Protein AF-0000000087743488 (afdb_homodimer)

pLDDT: mean 95.05, std 5.18, range [55.38, 98.81]

Structure (mmCIF, N/CA/C/O backbone):
data_AF-0000000087743488-model_v1
#
loop_
_entity.id
_entity.type
_entity.pdbx_description
1 polymer 'Metal-dependent hydrolase'
#
loop_
_atom_site.group_PDB
_atom_site.id
_atom_site.type_symbol
_atom_site.label_atom_id
_atom_site.label_alt_id
_atom_site.label_comp_id
_atom_site.label_asym_id
_atom_site.label_entity_id
_atom_site.label_seq_id
_atom_site.pdbx_PDB_ins_code
_atom_site.Cartn_x
_atom_site.Cartn_y
_atom_site.Cartn_z
_atom_site.occupancy
_atom_site.B_iso_or_equiv
_atom_site.auth_seq_id
_atom_site.auth_comp_id
_atom_site.auth_asym_id
_atom_site.auth_atom_id
_atom_site.pdbx_PDB_model_num
ATOM 1 N N . MET A 1 1 ? 27.906 11.75 -11.891 1 55.38 1 MET A N 1
ATOM 2 C CA . MET A 1 1 ? 27.719 11.211 -13.234 1 55.38 1 MET A CA 1
ATOM 3 C C . MET A 1 1 ? 26.469 11.789 -13.883 1 55.38 1 MET A C 1
ATOM 5 O O . MET A 1 1 ? 25.484 12.094 -13.188 1 55.38 1 MET A O 1
ATOM 9 N N . ASP A 1 2 ? 26.5 12.156 -15.055 1 78.25 2 ASP A N 1
ATOM 10 C CA . ASP A 1 2 ? 25.422 12.82 -15.797 1 78.25 2 ASP A CA 1
ATOM 11 C C . ASP A 1 2 ? 24.266 11.867 -16.047 1 78.25 2 ASP A C 1
ATOM 13 O O . ASP A 1 2 ? 24.328 11.008 -16.922 1 78.25 2 ASP A O 1
ATOM 17 N N . ASN A 1 3 ? 23.312 11.859 -15.148 1 86.5 3 ASN A N 1
ATOM 18 C CA . ASN A 1 3 ? 22.188 10.945 -15.242 1 86.5 3 ASN A CA 1
ATOM 19 C C . ASN A 1 3 ? 21.031 11.562 -16.016 1 86.5 3 ASN A C 1
ATOM 21 O O . ASN A 1 3 ? 19.922 11.008 -16.047 1 86.5 3 ASN A O 1
ATOM 25 N N . SER A 1 4 ? 21.391 12.547 -16.812 1 89.19 4 SER A N 1
ATOM 26 C CA . SER A 1 4 ? 20.328 13.234 -17.547 1 89.19 4 SER A CA 1
ATOM 27 C C . SER A 1 4 ? 20.078 12.562 -18.891 1 89.19 4 SER A C 1
ATOM 29 O O . SER A 1 4 ? 19.125 12.914 -19.594 1 89.19 4 SER A O 1
ATOM 31 N N . TYR A 1 5 ? 20.812 11.609 -19.188 1 91.62 5 TYR A N 1
ATOM 32 C CA . TYR A 1 5 ? 20.656 10.922 -20.469 1 91.62 5 TYR A CA 1
ATOM 33 C C . TYR A 1 5 ? 19.281 10.258 -20.562 1 91.62 5 TYR A C 1
ATOM 35 O O . TYR A 1 5 ? 18.812 9.961 -21.656 1 91.62 5 TYR A O 1
ATOM 43 N N . ILE A 1 6 ? 18.641 10.008 -19.406 1 93.94 6 ILE A N 1
ATOM 44 C CA . ILE A 1 6 ? 17.328 9.375 -19.375 1 93.94 6 ILE A CA 1
ATOM 45 C C . ILE A 1 6 ? 16.344 10.219 -20.188 1 93.94 6 ILE A C 1
ATOM 47 O O . ILE A 1 6 ? 15.391 9.68 -20.766 1 93.94 6 ILE A O 1
ATOM 51 N N . TYR A 1 7 ? 16.578 11.422 -20.344 1 94.06 7 TYR A N 1
ATOM 52 C CA . TYR A 1 7 ? 15.672 12.328 -21.047 1 94.06 7 TYR A CA 1
ATOM 53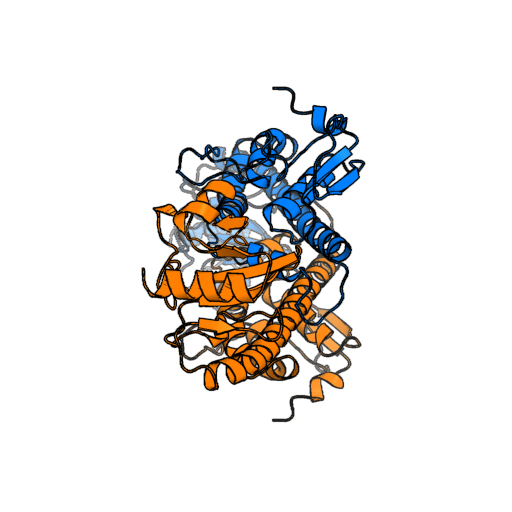 C C . TYR A 1 7 ? 15.75 12.141 -22.547 1 94.06 7 TYR A C 1
ATOM 55 O O . TYR A 1 7 ? 14.867 12.57 -23.297 1 94.06 7 TYR A O 1
ATOM 63 N N . GLU A 1 8 ? 16.828 11.469 -23.016 1 93.81 8 GLU A N 1
ATOM 64 C CA . GLU A 1 8 ? 17.078 11.352 -24.453 1 93.81 8 GLU A CA 1
ATOM 65 C C . GLU A 1 8 ? 16.766 9.953 -24.953 1 93.81 8 GLU A C 1
ATOM 67 O O . GLU A 1 8 ? 16.719 9.719 -26.172 1 93.81 8 GLU A O 1
ATOM 72 N N . ILE A 1 9 ? 16.562 9.109 -24 1 95.44 9 ILE A N 1
ATOM 73 C CA . ILE A 1 9 ? 16.266 7.738 -24.391 1 95.44 9 ILE A CA 1
ATOM 74 C C . ILE A 1 9 ? 14.875 7.668 -25.016 1 95.44 9 ILE A C 1
ATOM 76 O O . ILE A 1 9 ? 13.922 8.227 -24.484 1 95.44 9 ILE A O 1
ATOM 80 N N . LYS A 1 10 ? 14.805 6.938 -26.156 1 95.88 10 LYS A N 1
ATOM 81 C CA . LYS A 1 10 ? 13.547 6.926 -26.891 1 95.88 10 LYS A CA 1
ATOM 82 C C . LYS A 1 10 ? 12.727 5.68 -26.562 1 95.88 10 LYS A C 1
ATOM 84 O O . LYS A 1 10 ? 11.5 5.723 -26.531 1 95.88 10 LYS A O 1
ATOM 89 N N . GLU A 1 11 ? 13.461 4.57 -26.266 1 97.31 11 GLU A N 1
ATOM 90 C CA . GLU A 1 11 ? 12.773 3.301 -26.062 1 97.31 11 GLU A CA 1
ATOM 91 C C . GLU A 1 11 ? 13.383 2.527 -24.891 1 97.31 11 GLU A C 1
ATOM 93 O O . GLU A 1 11 ? 14.578 2.635 -24.625 1 97.31 11 GLU A O 1
ATOM 98 N N . ALA A 1 12 ? 12.492 1.783 -24.281 1 97.62 12 ALA A N 1
ATOM 99 C CA . ALA A 1 12 ? 12.914 0.873 -23.219 1 97.62 12 ALA A CA 1
ATOM 100 C C . ALA A 1 12 ? 12.203 -0.472 -23.328 1 97.62 12 ALA A C 1
ATOM 102 O O . ALA A 1 12 ? 11.148 -0.571 -23.953 1 97.62 12 ALA A O 1
ATOM 103 N N . ILE A 1 13 ? 12.844 -1.54 -22.781 1 97.44 13 ILE A N 1
ATOM 104 C CA . ILE A 1 13 ? 12.273 -2.881 -22.828 1 97.44 13 ILE A CA 1
ATOM 105 C C . ILE A 1 13 ? 12.297 -3.518 -21.453 1 97.44 13 ILE A C 1
ATOM 107 O O . ILE A 1 13 ? 13.305 -3.424 -20.734 1 97.44 13 ILE A O 1
ATOM 111 N N . THR A 1 14 ? 11.227 -4.047 -21.016 1 97.44 14 THR A N 1
ATOM 112 C CA . THR A 1 14 ? 11.133 -4.934 -19.875 1 97.44 14 THR A CA 1
ATOM 113 C C . THR A 1 14 ? 10.516 -6.273 -20.266 1 97.44 14 THR A C 1
ATOM 115 O O . THR A 1 14 ? 10.18 -6.484 -21.438 1 97.44 14 THR A O 1
ATOM 118 N N . HIS A 1 15 ? 10.414 -7.156 -19.344 1 94.56 15 HIS A N 1
ATOM 119 C CA . HIS A 1 15 ? 9.969 -8.492 -19.719 1 94.56 15 HIS A CA 1
ATOM 120 C C . HIS A 1 15 ? 8.453 -8.547 -19.859 1 94.56 15 HIS A C 1
ATOM 122 O O . HIS A 1 15 ? 7.727 -7.887 -19.125 1 94.56 15 HIS A O 1
ATOM 128 N N . GLY A 1 16 ? 8.047 -9.367 -20.828 1 93.56 16 GLY A N 1
ATOM 129 C CA . GLY A 1 16 ? 6.633 -9.656 -21 1 93.56 16 GLY A CA 1
ATOM 130 C C . GLY A 1 16 ? 6.129 -10.742 -20.062 1 93.56 16 GLY A C 1
ATOM 131 O O . GLY A 1 16 ? 6.844 -11.156 -19.141 1 93.56 16 GLY A O 1
ATOM 132 N N . GLY A 1 17 ? 4.789 -11.125 -20.188 1 92.12 17 GLY A N 1
ATOM 133 C CA . GLY A 1 17 ? 4.223 -12.164 -19.328 1 92.12 17 GLY A CA 1
ATOM 134 C C . GLY A 1 17 ? 3.777 -11.648 -17.984 1 92.12 17 GLY A C 1
ATOM 135 O O . GLY A 1 17 ? 3.311 -10.516 -17.859 1 92.12 17 GLY A O 1
ATOM 136 N N . VAL A 1 18 ? 3.861 -12.5 -17 1 92.69 18 VAL A N 1
ATOM 137 C CA . VAL A 1 18 ? 3.484 -12.117 -15.641 1 92.69 18 VAL A CA 1
ATOM 138 C C . VAL A 1 18 ? 4.375 -10.969 -15.164 1 92.69 18 VAL A C 1
ATOM 140 O O . VAL A 1 18 ? 5.598 -11.023 -15.312 1 92.69 18 VAL A O 1
ATOM 143 N N . PHE A 1 19 ? 3.746 -9.945 -14.719 1 96.62 19 PHE A N 1
ATOM 144 C CA . PHE A 1 19 ? 4.531 -8.797 -14.281 1 96.62 19 PHE A CA 1
ATOM 145 C C . PHE A 1 19 ? 4.586 -8.727 -12.766 1 96.62 19 PHE A C 1
ATOM 147 O O . PHE A 1 19 ? 3.748 -9.312 -12.078 1 96.62 19 PHE A O 1
ATOM 154 N N . HIS A 1 20 ? 5.602 -8.07 -12.273 1 96.19 20 HIS A N 1
ATOM 155 C CA . HIS A 1 20 ? 5.848 -7.871 -10.852 1 96.19 20 HIS A CA 1
ATOM 156 C C . HIS A 1 20 ? 5.914 -6.391 -10.5 1 96.19 20 HIS A C 1
ATOM 158 O O . HIS A 1 20 ? 5.871 -5.535 -11.391 1 96.19 20 HIS A O 1
ATOM 164 N N . SER A 1 21 ? 5.984 -6.137 -9.219 1 97.69 21 SER A N 1
ATOM 165 C CA . SER A 1 21 ? 5.945 -4.758 -8.742 1 97.69 21 SER A CA 1
ATOM 166 C C . SER A 1 21 ? 7.168 -3.977 -9.219 1 97.69 21 SER A C 1
ATOM 168 O O . SER A 1 21 ? 7.07 -2.785 -9.523 1 97.69 21 SER A O 1
ATOM 170 N N . ASP A 1 22 ? 8.305 -4.637 -9.273 1 96.31 22 ASP A N 1
ATOM 171 C CA . ASP A 1 22 ? 9.516 -3.91 -9.664 1 96.31 22 ASP A CA 1
ATOM 172 C C . ASP A 1 22 ? 9.438 -3.455 -11.117 1 96.31 22 ASP A C 1
ATOM 174 O O . ASP A 1 22 ? 9.844 -2.34 -11.445 1 96.31 22 ASP A O 1
ATOM 178 N N . ASP A 1 23 ? 8.883 -4.246 -12.031 1 96.81 23 ASP A N 1
ATOM 179 C CA . ASP A 1 23 ? 8.758 -3.809 -13.422 1 96.81 23 ASP A CA 1
ATOM 180 C C . ASP A 1 23 ? 7.719 -2.699 -13.555 1 96.81 23 ASP A C 1
ATOM 182 O O . ASP A 1 23 ? 7.91 -1.755 -14.32 1 96.81 23 ASP A O 1
ATOM 186 N N . VAL A 1 24 ? 6.648 -2.842 -12.789 1 98.69 24 VAL A N 1
ATOM 187 C CA . VAL A 1 24 ? 5.57 -1.863 -12.867 1 98.69 24 VAL A CA 1
ATOM 188 C C . VAL A 1 24 ? 6.062 -0.512 -12.352 1 98.69 24 VAL A C 1
ATOM 190 O O . VAL A 1 24 ? 5.938 0.503 -13.039 1 98.69 24 VAL A O 1
ATOM 193 N N . PHE A 1 25 ? 6.66 -0.454 -11.195 1 98.81 25 PHE A N 1
ATOM 194 C CA . PHE A 1 25 ? 7.133 0.795 -10.609 1 98.81 25 PHE A CA 1
ATOM 195 C C . PHE A 1 25 ? 8.312 1.349 -11.398 1 98.81 25 PHE A C 1
ATOM 197 O O . PHE A 1 25 ? 8.477 2.564 -11.508 1 98.81 25 PHE A O 1
ATOM 204 N N . SER A 1 26 ? 9.164 0.435 -11.961 1 98.69 26 SER A N 1
ATOM 205 C CA . SER A 1 26 ? 10.234 0.888 -12.844 1 98.69 26 SER A CA 1
ATOM 206 C C . SER A 1 26 ? 9.672 1.659 -14.031 1 98.69 26 SER A C 1
ATOM 208 O O . SER A 1 26 ? 10.148 2.754 -14.352 1 98.69 26 SER A O 1
ATOM 210 N N . THR A 1 27 ? 8.727 1.069 -14.648 1 98.75 27 THR A N 1
ATOM 211 C CA . THR A 1 27 ? 8.125 1.677 -15.828 1 98.75 27 THR A CA 1
ATOM 212 C C . THR A 1 27 ? 7.488 3.021 -15.484 1 98.75 27 THR A C 1
ATOM 214 O O . THR A 1 27 ? 7.695 4.012 -16.188 1 98.75 27 THR A O 1
ATOM 217 N N . ALA A 1 28 ? 6.727 3.08 -14.391 1 98.81 28 ALA A N 1
ATOM 218 C CA . ALA A 1 28 ? 6.117 4.32 -13.922 1 98.81 28 ALA A CA 1
ATOM 219 C C . ALA A 1 28 ? 7.172 5.398 -13.68 1 98.81 28 ALA A C 1
ATOM 221 O O . ALA A 1 28 ? 7.023 6.531 -14.141 1 98.81 28 ALA A O 1
ATOM 222 N N . PHE A 1 29 ? 8.242 5.012 -12.984 1 98.75 29 PHE A N 1
ATOM 223 C CA . PHE A 1 29 ? 9.32 5.93 -12.633 1 98.75 29 PHE A CA 1
ATOM 224 C C . PHE A 1 29 ? 9.984 6.496 -13.883 1 98.75 29 PHE A C 1
ATOM 226 O O . PHE A 1 29 ? 10.164 7.707 -14 1 98.75 29 PHE A O 1
ATOM 233 N N . LEU A 1 30 ? 10.258 5.625 -14.836 1 98.56 30 LEU A N 1
ATOM 234 C CA . LEU A 1 30 ? 10.906 6.039 -16.078 1 98.56 30 LEU A CA 1
ATOM 235 C C . LEU A 1 30 ? 10.016 6.977 -16.875 1 98.56 30 LEU A C 1
ATOM 237 O O . LEU A 1 30 ? 10.484 7.965 -17.438 1 98.56 30 LEU A O 1
ATOM 241 N N . GLN A 1 31 ? 8.773 6.707 -16.891 1 98.38 31 GLN A N 1
ATOM 242 C CA . GLN A 1 31 ? 7.855 7.539 -17.656 1 98.38 31 GLN A CA 1
ATOM 243 C C . GLN A 1 31 ? 7.613 8.875 -16.969 1 98.38 31 GLN A C 1
ATOM 245 O O . GLN A 1 31 ? 7.23 9.852 -17.609 1 98.38 31 GLN A O 1
ATOM 250 N N . ILE A 1 32 ? 7.715 8.906 -15.664 1 98.38 32 ILE A N 1
ATOM 251 C CA . ILE A 1 32 ? 7.676 10.18 -14.953 1 98.38 32 ILE A CA 1
ATOM 252 C C . ILE A 1 32 ? 8.875 11.031 -15.352 1 98.38 32 ILE A C 1
ATOM 254 O O . ILE A 1 32 ? 8.742 12.234 -15.586 1 98.38 32 ILE A O 1
ATOM 258 N N . LEU A 1 33 ? 10.047 10.391 -15.453 1 98.06 33 LEU A N 1
ATOM 259 C CA . LEU A 1 33 ? 11.273 11.094 -15.828 1 98.06 33 LEU A CA 1
ATOM 260 C C . LEU A 1 33 ? 11.227 11.523 -17.297 1 98.06 33 LEU A C 1
ATOM 262 O O . LEU A 1 33 ? 11.664 12.625 -17.641 1 98.06 33 LEU A O 1
ATOM 266 N N . ASN A 1 34 ? 10.758 10.648 -18.156 1 98 34 ASN A N 1
ATOM 267 C CA . ASN A 1 34 ? 10.688 10.844 -19.609 1 98 34 ASN A CA 1
ATOM 268 C C . ASN A 1 34 ? 9.32 10.438 -20.156 1 98 34 ASN A C 1
ATOM 270 O O . ASN A 1 34 ? 9.156 9.32 -20.641 1 98 34 ASN A O 1
ATOM 274 N N . PRO A 1 35 ? 8.383 11.336 -20.172 1 96.81 35 PRO A N 1
ATOM 275 C CA . PRO A 1 35 ? 7.004 11.039 -20.578 1 96.81 35 PRO A CA 1
ATOM 276 C C . PRO A 1 35 ? 6.918 10.547 -22.031 1 96.81 35 PRO A C 1
ATOM 278 O O . PRO A 1 35 ? 5.922 9.93 -22.406 1 96.81 35 PRO A O 1
ATOM 281 N N . GLU A 1 36 ? 7.938 10.758 -22.844 1 96.75 36 GLU A N 1
ATOM 282 C CA . GLU A 1 36 ? 7.926 10.367 -24.25 1 96.75 36 GLU A CA 1
ATOM 283 C C . GLU A 1 36 ? 8.508 8.969 -24.438 1 96.75 36 GLU A C 1
ATOM 285 O O . GLU A 1 36 ? 8.484 8.422 -25.547 1 96.75 36 GLU A O 1
ATOM 290 N N . LEU A 1 37 ? 9.031 8.43 -23.375 1 97.81 37 LEU A N 1
ATOM 291 C CA . LEU A 1 37 ? 9.648 7.113 -23.438 1 97.81 37 LEU A CA 1
ATOM 292 C C . LEU A 1 37 ? 8.633 6.051 -23.828 1 97.81 37 LEU A C 1
ATOM 294 O O . LEU A 1 37 ? 7.574 5.938 -23.203 1 97.81 37 LEU A O 1
ATOM 298 N N . LYS A 1 38 ? 8.914 5.328 -24.859 1 97.75 38 LYS A N 1
ATOM 299 C CA . LYS A 1 38 ? 8.094 4.188 -25.266 1 97.75 38 LYS A CA 1
ATOM 300 C C . LYS A 1 38 ? 8.633 2.889 -24.672 1 97.75 38 LYS A C 1
ATOM 302 O O . LYS A 1 38 ? 9.766 2.498 -24.938 1 97.75 38 LYS A O 1
ATOM 307 N N . VAL A 1 39 ? 7.828 2.236 -23.938 1 98.06 39 VAL A N 1
ATOM 308 C CA . VAL A 1 39 ? 8.25 1.008 -23.266 1 98.06 39 VAL A CA 1
ATOM 309 C C . VAL A 1 39 ? 7.559 -0.192 -23.906 1 98.06 39 VAL A C 1
ATOM 311 O O . VAL A 1 39 ? 6.344 -0.179 -24.109 1 98.06 39 VAL A O 1
ATOM 314 N N . LYS A 1 40 ? 8.32 -1.199 -24.219 1 97.06 40 LYS A N 1
ATOM 315 C CA . LYS A 1 40 ? 7.809 -2.455 -24.75 1 97.06 40 LYS A CA 1
ATOM 316 C C . LYS A 1 40 ? 8.039 -3.607 -23.781 1 97.06 40 LYS A C 1
ATOM 318 O O . LYS A 1 40 ? 9.047 -3.637 -23.078 1 97.06 40 LYS A O 1
ATOM 323 N N . ARG A 1 41 ? 7.105 -4.457 -23.75 1 97.06 41 ARG A N 1
ATOM 324 C CA . ARG A 1 41 ? 7.234 -5.703 -23.016 1 97.06 41 ARG A CA 1
ATOM 325 C C . ARG A 1 41 ? 7.484 -6.879 -23.953 1 97.06 41 ARG A C 1
ATOM 327 O O . ARG A 1 41 ? 6.637 -7.207 -24.781 1 97.06 41 ARG A O 1
ATOM 334 N N . LEU A 1 42 ? 8.648 -7.461 -23.797 1 95.19 42 LEU A N 1
ATOM 335 C CA . LEU A 1 42 ? 9.047 -8.531 -24.703 1 95.19 42 LEU A CA 1
ATOM 336 C C . LEU A 1 42 ? 9.562 -9.734 -23.922 1 95.19 42 LEU A C 1
ATOM 338 O O . LEU A 1 42 ? 9.891 -9.625 -22.75 1 95.19 42 LEU A O 1
ATOM 342 N N . MET A 1 43 ? 9.617 -10.852 -24.609 1 90.62 43 MET A N 1
ATOM 343 C CA . MET A 1 43 ? 10.133 -12.07 -23.984 1 90.62 43 MET A CA 1
ATOM 344 C C . MET A 1 43 ? 11.648 -12.156 -24.125 1 90.62 43 MET A C 1
ATOM 346 O O . MET A 1 43 ? 12.305 -12.859 -23.359 1 90.62 43 MET A O 1
ATOM 350 N N . GLN A 1 44 ? 12.148 -11.453 -25.109 1 91.81 44 GLN A N 1
ATOM 351 C CA . GLN A 1 44 ? 13.586 -11.398 -25.359 1 91.81 44 GLN A CA 1
ATOM 352 C C . GLN A 1 44 ? 14 -10.031 -25.906 1 91.81 44 GLN A C 1
ATOM 354 O O . GLN A 1 44 ? 13.281 -9.43 -26.703 1 91.81 44 GLN A O 1
ATOM 359 N N . VAL A 1 45 ? 15.18 -9.672 -25.438 1 93.31 45 VAL A N 1
ATOM 360 C CA . VAL A 1 45 ? 15.711 -8.414 -25.938 1 93.31 45 VAL A CA 1
ATOM 361 C C . VAL A 1 45 ? 16.359 -8.625 -27.297 1 93.31 45 VAL A C 1
ATOM 363 O O . VAL A 1 45 ? 17.234 -9.484 -27.438 1 93.31 45 VAL A O 1
ATOM 366 N N . PRO A 1 46 ? 16.016 -7.812 -28.25 1 93.62 46 PRO A N 1
ATOM 367 C CA . PRO A 1 46 ? 16.688 -7.914 -29.547 1 93.62 46 PRO A CA 1
ATOM 368 C C . PRO A 1 46 ? 18.172 -7.578 -29.469 1 93.62 46 PRO A C 1
ATOM 370 O O . PRO A 1 46 ? 18.562 -6.695 -28.703 1 93.62 46 PRO A O 1
ATOM 373 N N . GLU A 1 47 ? 19.047 -8.227 -30.266 1 91.19 47 GLU A N 1
ATOM 374 C CA . GLU A 1 47 ? 20.5 -8.094 -30.234 1 91.19 47 GLU A CA 1
ATOM 375 C C . GLU A 1 47 ? 20.922 -6.66 -30.516 1 91.19 47 GLU A C 1
ATOM 377 O O . GLU A 1 47 ? 21.875 -6.164 -29.906 1 91.19 47 GLU A O 1
ATOM 382 N N . ASP A 1 48 ? 20.25 -5.887 -31.328 1 90.75 48 ASP A N 1
ATOM 383 C CA . ASP A 1 48 ? 20.703 -4.562 -31.734 1 90.75 48 ASP A CA 1
ATOM 384 C C . ASP A 1 48 ? 19.906 -3.465 -31.047 1 90.75 48 ASP A C 1
ATOM 386 O O . ASP A 1 48 ? 19.953 -2.303 -31.453 1 90.75 48 ASP A O 1
ATOM 390 N N . PHE A 1 49 ? 19.391 -3.92 -29.938 1 93.56 49 PHE A N 1
ATOM 391 C CA . PHE A 1 49 ? 18.594 -2.918 -29.234 1 93.56 49 PHE A CA 1
ATOM 392 C C . PHE A 1 49 ? 19.5 -1.941 -28.484 1 93.56 49 PHE A C 1
ATOM 394 O O . PHE A 1 49 ? 20.375 -2.357 -27.734 1 93.56 49 PHE A O 1
ATOM 401 N N . ASP A 1 50 ? 19.344 -0.556 -28.672 1 91.56 50 ASP A N 1
ATOM 402 C CA . ASP A 1 50 ? 20.219 0.46 -28.109 1 91.56 50 ASP A CA 1
ATOM 403 C C . ASP A 1 50 ? 19.484 1.312 -27.078 1 91.56 50 ASP A C 1
ATOM 405 O O . ASP A 1 50 ? 19.984 2.35 -26.641 1 91.56 50 ASP A O 1
ATOM 409 N N . GLY A 1 51 ? 18.344 0.92 -26.609 1 94.81 51 GLY A N 1
ATOM 410 C CA . GLY A 1 51 ? 17.609 1.643 -25.594 1 94.81 51 GLY A CA 1
ATOM 411 C C . GLY A 1 51 ? 17.859 1.125 -24.188 1 94.81 51 GLY A C 1
ATOM 412 O O . GLY A 1 51 ? 18.922 0.549 -23.922 1 94.81 51 GLY A O 1
ATOM 413 N N . LEU A 1 52 ? 17.016 1.484 -23.297 1 95.75 52 LEU A N 1
ATOM 414 C CA . LEU A 1 52 ? 17.141 1.092 -21.891 1 95.75 52 LEU A CA 1
ATOM 415 C C . LEU A 1 52 ? 16.484 -0.259 -21.641 1 95.75 52 LEU A C 1
ATOM 417 O O . LEU A 1 52 ? 15.359 -0.494 -22.078 1 95.75 52 LEU A O 1
ATOM 421 N N . VAL A 1 53 ? 17.219 -1.171 -21.031 1 96.12 53 VAL A N 1
ATOM 422 C CA . VAL A 1 53 ? 16.719 -2.504 -20.734 1 96.12 53 VAL A CA 1
ATOM 423 C C . VAL A 1 53 ? 16.703 -2.719 -19.219 1 96.12 53 VAL A C 1
ATOM 425 O O . VAL A 1 53 ? 17.688 -2.426 -18.531 1 96.12 53 VAL A O 1
ATOM 428 N N . TYR A 1 54 ? 15.555 -3.127 -18.734 1 95.88 54 TYR A N 1
ATOM 429 C CA . TYR A 1 54 ? 15.469 -3.379 -17.297 1 95.88 54 TYR A CA 1
ATOM 430 C C . TYR A 1 54 ? 14.633 -4.621 -17.016 1 95.88 54 TYR A C 1
ATOM 432 O O . TYR A 1 54 ? 13.695 -4.93 -17.75 1 95.88 54 TYR A O 1
ATOM 440 N N . ASP A 1 55 ? 14.992 -5.383 -15.945 1 93.94 55 ASP A N 1
ATOM 441 C CA . ASP A 1 55 ? 14.312 -6.562 -15.422 1 93.94 55 ASP A CA 1
ATOM 442 C C . ASP A 1 55 ? 14.172 -7.633 -16.5 1 93.94 55 ASP A C 1
ATOM 444 O O . ASP A 1 55 ? 13.156 -8.336 -16.562 1 93.94 55 ASP A O 1
ATOM 448 N N . ILE A 1 56 ? 15.047 -7.617 -17.422 1 86.62 56 ILE A N 1
ATOM 449 C CA . ILE A 1 56 ? 15.141 -8.617 -18.484 1 86.62 56 ILE A CA 1
ATOM 450 C C . ILE A 1 56 ? 16.562 -8.648 -19.047 1 86.62 56 ILE A C 1
ATOM 452 O O . ILE A 1 56 ? 17.266 -7.629 -19.031 1 86.62 56 ILE A O 1
ATOM 456 N N . GLY A 1 57 ? 17.078 -9.75 -19.422 1 79.25 57 GLY A N 1
ATOM 457 C CA . GLY A 1 57 ? 18.281 -9.852 -20.234 1 79.25 57 GLY A CA 1
ATOM 458 C C . GLY A 1 57 ? 19.562 -9.797 -19.438 1 79.25 57 GLY A C 1
ATOM 459 O O . GLY A 1 57 ? 20.641 -9.656 -20 1 79.25 57 GLY A O 1
ATOM 460 N N . LEU A 1 58 ? 19.438 -9.82 -18.078 1 76.56 58 LEU A N 1
ATOM 461 C CA . LEU A 1 58 ? 20.562 -9.914 -17.156 1 76.56 58 LEU A CA 1
ATOM 462 C C . LEU A 1 58 ? 21.484 -8.711 -17.312 1 76.56 58 LEU A C 1
ATOM 464 O O . LEU A 1 58 ? 22.703 -8.836 -17.188 1 76.56 58 LEU A O 1
ATOM 468 N N . GLY A 1 59 ? 20.953 -7.602 -17.734 1 80.19 59 GLY A N 1
ATOM 469 C CA . GLY A 1 59 ? 21.719 -6.383 -17.953 1 80.19 59 GLY A CA 1
ATOM 470 C C . GLY A 1 59 ? 21.828 -5.531 -16.703 1 80.19 59 GLY A C 1
ATOM 471 O O . GLY A 1 59 ? 21.672 -6.023 -15.586 1 80.19 59 GLY A O 1
ATOM 472 N N . ARG A 1 60 ? 22.203 -4.293 -16.891 1 86.62 60 ARG A N 1
ATOM 473 C CA . ARG A 1 60 ? 22.547 -3.332 -15.844 1 86.62 60 ARG A CA 1
ATOM 474 C C . ARG A 1 60 ? 21.406 -3.168 -14.852 1 86.62 60 ARG A C 1
ATOM 476 O O . ARG A 1 60 ? 21.641 -3.027 -13.648 1 86.62 60 ARG A O 1
ATOM 483 N N . PHE A 1 61 ? 20.219 -3.199 -15.32 1 92 61 PHE A N 1
ATOM 484 C CA . PHE A 1 61 ? 19.062 -2.967 -14.461 1 92 61 PHE A CA 1
ATOM 485 C C . PHE A 1 61 ? 18.234 -4.234 -14.32 1 92 61 PHE A C 1
ATOM 487 O O . PHE A 1 61 ? 17 -4.184 -14.391 1 92 61 PHE A O 1
ATOM 494 N N . ASP A 1 62 ? 18.922 -5.27 -14.188 1 85.44 62 ASP A N 1
ATOM 495 C CA . ASP A 1 62 ? 18.328 -6.57 -13.922 1 85.44 62 ASP A CA 1
ATOM 496 C C . ASP A 1 62 ? 18.875 -7.176 -12.633 1 85.44 62 ASP A C 1
ATOM 498 O O . ASP A 1 62 ? 19.938 -6.777 -12.164 1 85.44 62 ASP A O 1
ATOM 502 N N . HIS A 1 63 ? 18.219 -8.094 -12.086 1 82.06 63 HIS A N 1
ATOM 503 C CA . HIS A 1 63 ? 18.641 -8.672 -10.812 1 82.06 63 HIS A CA 1
ATOM 504 C C . HIS A 1 63 ? 18.547 -10.195 -10.844 1 82.06 63 HIS A C 1
ATOM 506 O O . HIS A 1 63 ? 18.719 -10.852 -9.82 1 82.06 63 HIS A O 1
ATOM 512 N N . HIS A 1 64 ? 18.328 -10.742 -11.961 1 78.88 64 HIS A N 1
ATOM 513 C CA . HIS A 1 64 ? 18.125 -12.188 -12.078 1 78.88 64 HIS A CA 1
ATOM 514 C C . HIS A 1 64 ? 19.453 -12.922 -12.172 1 78.88 64 HIS A C 1
ATOM 516 O O . HIS A 1 64 ? 19.484 -14.156 -12.102 1 78.88 64 HIS A O 1
ATOM 522 N N . GLN A 1 65 ? 20.469 -12.18 -12.266 1 77.94 65 GLN A N 1
ATOM 523 C CA . GLN A 1 65 ? 21.797 -12.797 -12.328 1 77.94 65 GLN A CA 1
ATOM 524 C C . GLN A 1 65 ? 22.219 -13.32 -10.961 1 77.94 65 GLN A C 1
ATOM 526 O O . GLN A 1 65 ? 21.719 -12.859 -9.93 1 77.94 65 GLN A O 1
ATOM 531 N N . LYS A 1 66 ? 23.062 -14.273 -10.945 1 74.5 66 LYS A N 1
ATOM 532 C CA . LYS A 1 66 ? 23.562 -14.906 -9.734 1 74.5 66 LYS A CA 1
ATOM 533 C C . LYS A 1 66 ? 24.234 -13.891 -8.812 1 74.5 66 LYS A C 1
ATOM 535 O O . LYS A 1 66 ? 24 -13.898 -7.598 1 74.5 66 LYS A O 1
ATOM 540 N N . ASP A 1 67 ? 25 -13.039 -9.422 1 81.75 67 ASP A N 1
ATOM 541 C CA . ASP A 1 67 ? 25.688 -12.031 -8.633 1 81.75 67 ASP A CA 1
ATOM 542 C C . ASP A 1 67 ? 24.906 -10.719 -8.617 1 81.75 67 ASP A C 1
ATOM 544 O O . ASP A 1 67 ? 25.422 -9.68 -9.047 1 81.75 67 ASP A O 1
ATOM 548 N N . ARG A 1 68 ? 23.828 -10.828 -7.98 1 86.56 68 ARG A N 1
ATOM 549 C CA . ARG A 1 68 ? 22.984 -9.633 -7.945 1 86.56 68 ARG A CA 1
ATOM 550 C C . ARG A 1 68 ? 23.547 -8.594 -6.988 1 86.56 68 ARG A C 1
ATOM 552 O O . ARG A 1 68 ? 24.188 -8.938 -5.992 1 86.56 68 ARG A O 1
ATOM 559 N N . LYS A 1 69 ? 23.375 -7.348 -7.281 1 92.44 69 LYS A N 1
ATOM 560 C CA . LYS A 1 69 ? 23.828 -6.238 -6.445 1 92.44 69 LYS A CA 1
ATOM 561 C C . LYS A 1 69 ? 23.031 -6.164 -5.148 1 92.44 69 LYS A C 1
ATOM 563 O O . LYS A 1 69 ? 21.812 -6.32 -5.16 1 92.44 69 LYS A O 1
ATOM 568 N N . VAL A 1 70 ? 23.734 -5.957 -4.016 1 95.5 70 VAL A N 1
ATOM 569 C CA . VAL A 1 70 ? 23.109 -5.914 -2.691 1 95.5 70 VAL A CA 1
ATOM 570 C C . VAL A 1 70 ? 23.484 -4.613 -1.989 1 95.5 70 VAL A C 1
ATOM 572 O O . VAL A 1 70 ? 24.625 -4.141 -2.104 1 95.5 70 VAL A O 1
ATOM 575 N N . ARG A 1 71 ? 22.547 -3.984 -1.304 1 96.69 71 ARG A N 1
ATOM 576 C CA . ARG A 1 71 ? 22.781 -2.76 -0.542 1 96.69 71 ARG A CA 1
ATOM 577 C C . ARG A 1 71 ? 23.672 -3.027 0.663 1 96.69 71 ARG A C 1
ATOM 579 O O . ARG A 1 71 ? 23.906 -4.184 1.031 1 96.69 71 ARG A O 1
ATOM 586 N N . GLU A 1 72 ? 24.141 -1.958 1.297 1 95.69 72 GLU A N 1
ATOM 587 C CA . GLU A 1 72 ? 25 -2.057 2.469 1 95.69 72 GLU A CA 1
ATOM 588 C C . GLU A 1 72 ? 24.297 -2.77 3.617 1 95.69 72 GLU A C 1
ATOM 590 O O . GLU A 1 72 ? 24.938 -3.488 4.395 1 95.69 72 GLU A O 1
ATOM 595 N N . ASN A 1 73 ? 23.047 -2.697 3.719 1 96.56 73 ASN A N 1
ATOM 596 C CA . ASN A 1 73 ? 22.297 -3.301 4.812 1 96.56 73 ASN A CA 1
ATOM 597 C C . ASN A 1 73 ? 21.875 -4.73 4.48 1 96.56 73 ASN A C 1
ATOM 599 O O . ASN A 1 73 ? 21.109 -5.344 5.227 1 96.56 73 ASN A O 1
ATOM 603 N N . GLY A 1 74 ? 22.188 -5.211 3.246 1 95.62 74 GLY A N 1
ATOM 604 C CA . GLY A 1 74 ? 21.969 -6.609 2.904 1 95.62 74 GLY A CA 1
ATOM 605 C C . GLY A 1 74 ? 20.75 -6.824 2.029 1 95.62 74 GLY A C 1
ATOM 606 O O . GLY A 1 74 ? 20.516 -7.926 1.534 1 95.62 74 GLY A O 1
ATOM 607 N N . ILE A 1 75 ? 19.922 -5.844 1.817 1 96.25 75 ILE A N 1
ATOM 608 C CA . ILE A 1 75 ? 18.734 -5.977 0.983 1 96.25 75 ILE A CA 1
ATOM 609 C C . ILE A 1 75 ? 19.125 -5.965 -0.49 1 96.25 75 ILE A C 1
ATOM 611 O O . ILE A 1 75 ? 19.766 -5.012 -0.961 1 96.25 75 ILE A O 1
ATOM 615 N N . PRO A 1 76 ? 18.781 -6.977 -1.212 1 95.88 76 PRO A N 1
ATOM 616 C CA . PRO A 1 76 ? 19.141 -7.016 -2.631 1 95.88 76 PRO A CA 1
ATOM 617 C C . PRO A 1 76 ? 18.359 -6.008 -3.469 1 95.88 76 PRO A C 1
ATOM 619 O O . PRO A 1 76 ? 17.219 -5.68 -3.141 1 95.88 76 PRO A O 1
ATOM 622 N N . TYR A 1 77 ? 19.031 -5.539 -4.555 1 97.06 77 TYR A N 1
ATOM 623 C CA . TYR A 1 77 ? 18.359 -4.668 -5.512 1 97.06 77 TYR A CA 1
ATOM 624 C C . TYR A 1 77 ? 17.5 -5.48 -6.477 1 97.06 77 TYR A C 1
ATOM 626 O O . TYR A 1 77 ? 17.844 -6.621 -6.805 1 97.06 77 TYR A O 1
ATOM 634 N N . ALA A 1 78 ? 16.391 -4.965 -6.832 1 96.56 78 ALA A N 1
ATOM 635 C CA . ALA A 1 78 ? 15.68 -5.34 -8.055 1 96.56 78 ALA A CA 1
ATOM 636 C C . ALA A 1 78 ? 15.734 -4.219 -9.086 1 96.56 78 ALA A C 1
ATOM 638 O O . ALA A 1 78 ? 16.469 -3.248 -8.922 1 96.56 78 ALA A O 1
ATOM 639 N N . ALA A 1 79 ? 15.039 -4.363 -10.164 1 97.19 79 ALA A N 1
ATOM 640 C CA . ALA A 1 79 ? 15.125 -3.395 -11.258 1 97.19 79 ALA A CA 1
ATOM 641 C C . ALA A 1 79 ? 14.773 -1.99 -10.773 1 97.19 79 ALA A C 1
ATOM 643 O O . ALA A 1 79 ? 15.453 -1.021 -11.125 1 97.19 79 ALA A O 1
ATOM 644 N N . PHE A 1 80 ? 13.719 -1.824 -9.953 1 98.31 80 PHE A N 1
ATOM 645 C CA . PHE A 1 80 ? 13.273 -0.512 -9.508 1 98.31 80 PHE A CA 1
ATOM 646 C C . PHE A 1 80 ? 14.336 0.155 -8.641 1 98.31 80 PHE A C 1
ATOM 648 O O . PHE A 1 80 ? 14.672 1.323 -8.852 1 98.31 80 PHE A O 1
ATOM 655 N N . GLY A 1 81 ? 14.867 -0.633 -7.719 1 98.38 81 GLY A N 1
ATOM 656 C CA . GLY A 1 81 ? 15.93 -0.096 -6.891 1 98.38 81 GLY A CA 1
ATOM 657 C C . GLY A 1 81 ? 17.156 0.331 -7.688 1 98.38 81 GLY A C 1
ATOM 658 O O . GLY A 1 81 ? 17.75 1.368 -7.406 1 98.38 81 GLY A O 1
ATOM 659 N N . LEU A 1 82 ? 17.531 -0.429 -8.68 1 97.75 82 LEU A N 1
ATOM 660 C CA . LEU A 1 82 ? 18.688 -0.118 -9.516 1 97.75 82 LEU A CA 1
ATOM 661 C C . LEU A 1 82 ? 18.453 1.166 -10.305 1 97.75 82 LEU A C 1
ATOM 663 O O . LEU A 1 82 ? 19.328 2.025 -10.367 1 97.75 82 LEU A O 1
ATOM 667 N N . LEU A 1 83 ? 17.312 1.261 -10.898 1 98 83 LEU A N 1
ATOM 668 C CA . LEU A 1 83 ? 16.969 2.453 -11.672 1 98 83 LEU A CA 1
ATOM 669 C C . LEU A 1 83 ? 16.922 3.684 -10.766 1 98 83 LEU A C 1
ATOM 671 O O . LEU A 1 83 ? 17.391 4.758 -11.148 1 98 83 LEU A O 1
ATOM 675 N N . PHE A 1 84 ? 16.375 3.537 -9.57 1 98.38 84 PHE A N 1
ATOM 676 C CA . PHE A 1 84 ? 16.234 4.66 -8.656 1 98.38 84 PHE A CA 1
ATOM 677 C C . PHE A 1 84 ? 17.594 5.109 -8.133 1 98.38 84 PHE A C 1
ATOM 679 O O . PHE A 1 84 ? 17.812 6.301 -7.914 1 98.38 84 PHE A O 1
ATOM 686 N N . GLU A 1 85 ? 18.438 4.145 -7.895 1 97.25 85 GLU A N 1
ATOM 687 C CA . GLU A 1 85 ? 19.797 4.5 -7.5 1 97.25 85 GLU A CA 1
ATOM 688 C C . GLU A 1 85 ? 20.453 5.391 -8.555 1 97.25 85 GLU A C 1
ATOM 690 O O . GLU A 1 85 ? 21.188 6.328 -8.211 1 97.25 85 GLU A O 1
ATOM 695 N N . GLU A 1 86 ? 20.203 5.105 -9.773 1 96.75 86 GLU A N 1
ATOM 696 C CA . GLU A 1 86 ? 20.812 5.848 -10.875 1 96.75 86 GLU A CA 1
ATOM 697 C C . GLU A 1 86 ? 20.125 7.191 -11.086 1 96.75 86 GLU A C 1
ATOM 699 O O . GLU A 1 86 ? 20.797 8.203 -11.312 1 96.75 86 GLU A O 1
ATOM 704 N N . PHE A 1 87 ? 18.766 7.215 -10.977 1 98 87 PHE A N 1
ATOM 705 C CA . PHE A 1 87 ? 18.062 8.383 -11.484 1 98 87 PHE A CA 1
ATOM 706 C C . PHE A 1 87 ? 17.281 9.07 -10.375 1 98 87 PHE A C 1
ATOM 708 O O . PHE A 1 87 ? 16.656 10.109 -10.602 1 98 87 PHE A O 1
ATOM 715 N N . GLY A 1 88 ? 17.266 8.562 -9.164 1 98 88 GLY A N 1
ATOM 716 C CA . GLY A 1 88 ? 16.438 9.047 -8.07 1 98 88 GLY A CA 1
ATOM 717 C C . GLY A 1 88 ? 16.688 10.508 -7.746 1 98 88 GLY A C 1
ATOM 718 O O . GLY A 1 88 ? 15.758 11.242 -7.398 1 98 88 GLY A O 1
ATOM 719 N N . THR A 1 89 ? 17.906 11 -7.93 1 97.25 89 THR A N 1
ATOM 720 C CA . THR A 1 89 ? 18.281 12.359 -7.559 1 97.25 89 THR A CA 1
ATOM 721 C C . THR A 1 89 ? 17.781 13.359 -8.586 1 97.25 89 THR A C 1
ATOM 723 O O . THR A 1 89 ? 17.859 14.578 -8.375 1 97.25 89 THR A O 1
ATOM 726 N N . LEU A 1 90 ? 17.234 12.875 -9.695 1 97.31 90 LEU A N 1
ATOM 727 C CA . LEU A 1 90 ? 16.625 13.758 -10.68 1 97.31 90 LEU A CA 1
ATOM 728 C C . LEU A 1 90 ? 15.266 14.258 -10.195 1 97.31 90 LEU A C 1
ATOM 730 O O . LEU A 1 90 ? 14.734 15.242 -10.719 1 97.31 90 LEU A O 1
ATOM 734 N N . VAL A 1 91 ? 14.727 13.562 -9.109 1 97.56 91 VAL A N 1
ATOM 735 C CA . VAL A 1 91 ? 13.367 13.93 -8.742 1 97.56 91 VAL A CA 1
ATOM 736 C C . VAL A 1 91 ? 13.328 14.383 -7.281 1 97.56 91 VAL A C 1
ATOM 738 O O . VAL A 1 91 ? 12.328 14.938 -6.824 1 97.56 91 VAL A O 1
ATOM 741 N N . MET A 1 92 ? 14.383 14.18 -6.559 1 97.75 92 MET A N 1
ATOM 742 C CA . MET A 1 92 ? 14.414 14.617 -5.164 1 97.75 92 MET A CA 1
ATOM 743 C C . MET A 1 92 ? 15.852 14.727 -4.66 1 97.75 92 MET A C 1
ATOM 745 O O . MET A 1 92 ? 16.781 14.312 -5.352 1 97.75 92 MET A O 1
ATOM 749 N N . SER A 1 93 ? 16.016 15.281 -3.465 1 96.5 93 SER A N 1
ATOM 750 C CA . SER A 1 93 ? 17.344 15.453 -2.881 1 96.5 93 SER A CA 1
ATOM 751 C C . SER A 1 93 ? 17.984 14.109 -2.574 1 96.5 93 SER A C 1
ATOM 753 O O . SER A 1 93 ? 17.297 13.102 -2.436 1 96.5 93 SER A O 1
ATOM 755 N N . GLU A 1 94 ? 19.266 14.117 -2.451 1 96.62 94 GLU A N 1
ATOM 756 C CA . GLU A 1 94 ? 20.016 12.906 -2.127 1 96.62 94 GLU A CA 1
ATOM 757 C C . GLU A 1 94 ? 19.547 12.312 -0.799 1 96.62 94 GLU A C 1
ATOM 759 O O . GLU A 1 94 ? 19.406 11.094 -0.673 1 96.62 94 GLU A O 1
ATOM 764 N N . GLU A 1 95 ? 19.312 13.164 0.134 1 95.56 95 GLU A N 1
ATOM 765 C CA . GLU A 1 95 ? 18.844 12.727 1.449 1 95.56 95 GLU A CA 1
ATOM 766 C C . GLU A 1 95 ? 17.469 12.086 1.365 1 95.56 95 GLU A C 1
ATOM 768 O O . GLU A 1 95 ? 17.234 11.023 1.944 1 95.56 95 GLU A O 1
ATOM 773 N N . ASP A 1 96 ? 16.625 12.719 0.651 1 97.62 96 ASP A N 1
ATOM 774 C CA . ASP A 1 96 ? 15.273 12.195 0.498 1 97.62 96 ASP A CA 1
ATOM 775 C C . ASP A 1 96 ? 15.273 10.898 -0.313 1 97.62 96 ASP A C 1
ATOM 777 O O . ASP A 1 96 ? 14.477 10 -0.051 1 97.62 96 ASP A O 1
ATOM 781 N N . ALA A 1 97 ? 16.156 10.82 -1.314 1 98.12 97 ALA A N 1
ATOM 782 C CA . ALA A 1 97 ? 16.266 9.617 -2.131 1 98.12 97 ALA A CA 1
ATOM 783 C C . ALA A 1 97 ? 16.672 8.414 -1.288 1 98.12 97 ALA A C 1
ATOM 785 O O . ALA A 1 97 ? 16.156 7.309 -1.471 1 98.12 97 ALA A O 1
ATOM 786 N N . LYS A 1 98 ? 17.594 8.641 -0.41 1 97.56 98 LYS A N 1
ATOM 787 C CA . LYS A 1 98 ? 18.031 7.57 0.486 1 97.56 98 LYS A CA 1
ATOM 788 C C . LYS A 1 98 ? 16.875 7.094 1.371 1 97.56 98 LYS A C 1
ATOM 790 O O . LYS A 1 98 ? 16.672 5.887 1.535 1 97.56 98 LYS A O 1
ATOM 795 N N . GLU A 1 99 ? 16.156 8.023 1.937 1 96.75 99 GLU A N 1
ATOM 796 C CA . GLU A 1 99 ? 15.031 7.684 2.799 1 96.75 99 GLU A CA 1
ATOM 797 C C . GLU A 1 99 ? 13.93 6.977 2.014 1 96.75 99 GLU A C 1
ATOM 799 O O . GLU A 1 99 ? 13.336 6.012 2.498 1 96.75 99 GLU A O 1
ATOM 804 N N . PHE A 1 100 ? 13.664 7.484 0.843 1 98.31 100 PHE A N 1
ATOM 805 C CA . PHE A 1 100 ? 12.648 6.887 -0.01 1 98.31 100 PHE A CA 1
ATOM 806 C C . PHE A 1 100 ? 13.031 5.469 -0.403 1 98.31 100 PHE A C 1
ATOM 808 O O . PHE A 1 100 ? 12.188 4.57 -0.415 1 98.31 100 PHE A O 1
ATOM 815 N N . ASP A 1 101 ? 14.25 5.301 -0.761 1 98.5 101 ASP A N 1
ATOM 816 C CA . ASP A 1 101 ? 14.742 3.959 -1.05 1 98.5 101 ASP A CA 1
ATOM 817 C C . ASP A 1 101 ? 14.508 3.02 0.131 1 98.5 101 ASP A C 1
ATOM 819 O O . ASP A 1 101 ? 13.992 1.914 -0.043 1 98.5 101 ASP A O 1
ATOM 823 N N . GLU A 1 102 ? 14.805 3.428 1.275 1 97.69 102 GLU A N 1
ATOM 824 C CA . GLU A 1 102 ? 14.734 2.602 2.477 1 97.69 102 GLU A CA 1
ATOM 825 C C . GLU A 1 102 ? 13.297 2.256 2.832 1 97.69 102 GLU A C 1
ATOM 827 O O . GLU A 1 102 ? 13 1.128 3.23 1 97.69 102 GLU A O 1
ATOM 832 N N . THR A 1 103 ? 12.383 3.154 2.643 1 96.5 103 THR A N 1
ATOM 833 C CA . THR A 1 103 ? 11.055 2.992 3.215 1 96.5 103 THR A CA 1
ATOM 834 C C . THR A 1 103 ? 10.078 2.463 2.168 1 96.5 103 THR A C 1
ATOM 836 O O . THR A 1 103 ? 9.109 1.781 2.506 1 96.5 103 THR A O 1
ATOM 839 N N . PHE A 1 104 ? 10.359 2.768 0.909 1 98.25 104 PHE A N 1
ATOM 840 C CA . PHE A 1 104 ? 9.383 2.432 -0.116 1 98.25 104 PHE A CA 1
ATOM 841 C C . PHE A 1 104 ? 9.953 1.417 -1.101 1 98.25 104 PHE A C 1
ATOM 843 O O . PHE A 1 104 ? 9.266 0.464 -1.481 1 98.25 104 PHE A O 1
ATOM 850 N N . ILE A 1 105 ? 11.195 1.549 -1.524 1 98.62 105 ILE A N 1
ATOM 851 C CA . ILE A 1 105 ? 11.734 0.768 -2.631 1 98.62 105 ILE A CA 1
ATOM 852 C C . ILE A 1 105 ? 12.289 -0.557 -2.107 1 98.62 105 ILE A C 1
ATOM 854 O O . ILE A 1 105 ? 12.055 -1.611 -2.705 1 98.62 105 ILE A O 1
ATOM 858 N N . GLN A 1 106 ? 13 -0.513 -1.02 1 98.25 106 GLN A N 1
ATOM 859 C CA . GLN A 1 106 ? 13.641 -1.714 -0.492 1 98.25 106 GLN A CA 1
ATOM 860 C C . GLN A 1 106 ? 12.609 -2.801 -0.198 1 98.25 106 GLN A C 1
ATOM 862 O O . GLN A 1 106 ? 12.828 -3.971 -0.517 1 98.25 106 GLN A O 1
ATOM 867 N N . PRO A 1 107 ? 11.43 -2.471 0.411 1 97.62 107 PRO A N 1
ATOM 868 C CA . PRO A 1 107 ? 10.438 -3.529 0.593 1 97.62 107 PRO A CA 1
ATOM 869 C C . PRO A 1 107 ? 9.984 -4.148 -0.728 1 97.62 107 PRO A C 1
ATOM 871 O O . PRO A 1 107 ? 9.734 -5.355 -0.794 1 97.62 107 PRO A O 1
ATOM 874 N N . ILE A 1 108 ? 9.875 -3.383 -1.771 1 97.81 108 ILE A N 1
ATOM 875 C CA . ILE A 1 108 ? 9.484 -3.871 -3.088 1 97.81 108 ILE A CA 1
ATOM 876 C C . ILE A 1 108 ? 10.578 -4.777 -3.648 1 97.81 108 ILE A C 1
ATOM 878 O O . ILE A 1 108 ? 10.289 -5.883 -4.117 1 97.81 108 ILE A O 1
ATOM 882 N N . ASP A 1 109 ? 11.812 -4.27 -3.568 1 97.38 109 ASP A N 1
ATOM 883 C CA . ASP A 1 109 ? 12.945 -5.047 -4.062 1 97.38 109 ASP A CA 1
ATOM 884 C C . ASP A 1 109 ? 13.078 -6.363 -3.301 1 97.38 109 ASP A C 1
ATOM 886 O O . ASP A 1 109 ? 13.344 -7.406 -3.9 1 97.38 109 ASP A O 1
ATOM 890 N N . LYS A 1 110 ? 12.938 -6.305 -2.016 1 95.94 110 LYS A N 1
ATOM 891 C CA . LYS A 1 110 ? 13.023 -7.508 -1.194 1 95.94 110 LYS A CA 1
ATOM 892 C C . LYS A 1 110 ? 11.945 -8.516 -1.586 1 95.94 110 LYS A C 1
ATOM 894 O O . LYS A 1 110 ? 12.219 -9.703 -1.73 1 95.94 110 LYS A O 1
ATOM 899 N N . SER A 1 111 ? 10.758 -8.031 -1.722 1 94.69 111 SER A N 1
ATOM 900 C CA . SER A 1 111 ? 9.648 -8.891 -2.104 1 94.69 111 SER A CA 1
ATOM 901 C C . SER A 1 111 ? 9.914 -9.578 -3.438 1 94.69 111 SER A C 1
ATOM 903 O O . SER A 1 111 ? 9.641 -10.773 -3.594 1 94.69 111 SER A O 1
ATOM 905 N N . ASP A 1 112 ? 10.438 -8.891 -4.379 1 92.38 112 ASP A N 1
ATOM 906 C CA . ASP A 1 112 ? 10.703 -9.438 -5.707 1 92.38 112 ASP A CA 1
ATOM 907 C C . ASP A 1 112 ? 11.812 -10.492 -5.66 1 92.38 112 ASP A C 1
ATOM 909 O O . ASP A 1 112 ? 11.781 -11.461 -6.422 1 92.38 112 ASP A O 1
ATOM 913 N N . ASN A 1 113 ? 12.758 -10.234 -4.77 1 90 113 ASN A N 1
ATOM 914 C CA . ASN A 1 113 ? 13.914 -11.125 -4.703 1 90 113 ASN A CA 1
ATOM 915 C C . ASN A 1 113 ? 13.609 -12.367 -3.863 1 90 113 ASN A C 1
ATOM 917 O O . ASN A 1 113 ? 14.148 -13.445 -4.129 1 90 113 ASN A O 1
ATOM 921 N N . THR A 1 114 ? 12.781 -12.234 -2.854 1 86.19 114 THR A N 1
ATOM 922 C CA . THR A 1 114 ? 12.664 -13.312 -1.874 1 86.19 114 THR A CA 1
ATOM 923 C C . THR A 1 114 ? 11.25 -13.875 -1.858 1 86.19 114 THR A C 1
ATOM 925 O O . THR A 1 114 ? 11.016 -14.953 -1.302 1 86.19 114 THR A O 1
ATOM 928 N N . GLY A 1 115 ? 10.383 -13.141 -2.35 1 86.88 115 GLY A N 1
ATOM 929 C CA . GLY A 1 115 ? 8.984 -13.555 -2.273 1 86.88 115 GLY A CA 1
ATOM 930 C C . GLY A 1 115 ? 8.305 -13.109 -0.995 1 86.88 115 GLY A C 1
ATOM 931 O O . GLY A 1 115 ? 7.156 -13.484 -0.737 1 86.88 115 GLY A O 1
ATOM 932 N N . SER A 1 116 ? 8.984 -12.359 -0.231 1 89.44 116 SER A N 1
ATOM 933 C CA . SER A 1 116 ? 8.398 -11.867 1.014 1 89.44 116 SER A CA 1
ATOM 934 C C . SER A 1 116 ? 7.168 -11.008 0.746 1 89.44 116 SER A C 1
ATOM 936 O O . SER A 1 116 ? 7.086 -10.336 -0.283 1 89.44 116 SER A O 1
ATOM 938 N N . PHE A 1 117 ? 6.328 -11.062 1.733 1 91.88 117 PHE A N 1
ATOM 939 C CA . PHE A 1 117 ? 5.059 -10.359 1.567 1 91.88 117 PHE A CA 1
ATOM 940 C C . PHE A 1 117 ? 5.223 -8.867 1.823 1 91.88 117 PHE A C 1
ATOM 942 O O . PHE A 1 117 ? 5.863 -8.469 2.799 1 91.88 117 PHE A O 1
ATOM 949 N N . TRP A 1 118 ? 4.637 -8.141 0.943 1 94.94 118 TRP A N 1
ATOM 950 C CA . TRP A 1 118 ? 4.418 -6.707 1.104 1 94.94 118 TRP A CA 1
ATOM 951 C C . TRP A 1 118 ? 3.139 -6.27 0.4 1 94.94 118 TRP A C 1
ATOM 953 O O . TRP A 1 118 ? 2.912 -6.613 -0.762 1 94.94 118 TRP A O 1
ATOM 963 N N . MET A 1 119 ? 2.363 -5.523 1.071 1 96.12 119 MET A N 1
ATOM 964 C CA . MET A 1 119 ? 1.001 -5.254 0.618 1 96.12 119 MET A CA 1
ATOM 965 C C . MET A 1 119 ? 1.006 -4.559 -0.738 1 96.12 119 MET A C 1
ATOM 967 O O . MET A 1 119 ? 0.183 -4.867 -1.603 1 96.12 119 MET A O 1
ATOM 971 N N . ILE A 1 120 ? 1.921 -3.65 -0.919 1 97.19 120 ILE A N 1
ATOM 972 C CA . ILE A 1 120 ? 1.987 -2.928 -2.184 1 97.19 120 ILE A CA 1
ATOM 973 C C . ILE A 1 120 ? 2.279 -3.902 -3.322 1 97.19 120 ILE A C 1
ATOM 975 O O . ILE A 1 120 ? 1.703 -3.791 -4.406 1 97.19 120 ILE A O 1
ATOM 979 N N . CYS A 1 121 ? 3.148 -4.816 -3.08 1 97.56 121 CYS A N 1
ATOM 980 C CA . CYS A 1 121 ? 3.477 -5.82 -4.086 1 97.56 121 CYS A CA 1
ATOM 981 C C . CYS A 1 121 ? 2.275 -6.711 -4.379 1 97.56 121 CYS A C 1
ATOM 983 O O . CYS A 1 121 ? 2.031 -7.074 -5.531 1 97.56 121 CYS A O 1
ATOM 985 N N . ASP A 1 122 ? 1.598 -7.043 -3.326 1 97.19 122 ASP A N 1
ATOM 986 C CA . ASP A 1 122 ? 0.392 -7.852 -3.475 1 97.19 122 ASP A CA 1
ATOM 987 C C . ASP A 1 122 ? -0.658 -7.121 -4.312 1 97.19 122 ASP A C 1
ATOM 989 O O . ASP A 1 122 ? -1.299 -7.727 -5.176 1 97.19 122 ASP A O 1
ATOM 993 N N . ILE A 1 123 ? -0.837 -5.863 -4.074 1 98.12 123 ILE A N 1
ATOM 994 C CA . ILE A 1 123 ? -1.785 -5.02 -4.797 1 98.12 123 ILE A CA 1
ATOM 995 C C . ILE A 1 123 ? -1.429 -4.996 -6.281 1 98.12 123 ILE A C 1
ATOM 997 O O . ILE A 1 123 ? -2.297 -5.18 -7.137 1 98.12 123 ILE A O 1
ATOM 1001 N N . ILE A 1 124 ? -0.199 -4.789 -6.562 1 98.44 124 ILE A N 1
ATOM 1002 C CA . ILE A 1 124 ? 0.242 -4.73 -7.953 1 98.44 124 ILE A CA 1
ATOM 1003 C C . ILE A 1 124 ? 0.057 -6.098 -8.609 1 98.44 124 ILE A C 1
ATOM 1005 O O . ILE A 1 124 ? -0.389 -6.184 -9.758 1 98.44 124 ILE A O 1
ATOM 1009 N N . SER A 1 125 ? 0.398 -7.129 -7.895 1 97.5 125 SER A N 1
ATOM 1010 C CA . SER A 1 125 ? 0.255 -8.484 -8.422 1 97.5 125 SER A CA 1
ATOM 1011 C C . SER A 1 125 ? -1.191 -8.781 -8.805 1 97.5 125 SER A C 1
ATOM 1013 O O . SER A 1 125 ? -1.448 -9.5 -9.766 1 97.5 125 SER A O 1
ATOM 1015 N N . ASP A 1 126 ? -2.107 -8.18 -8.133 1 97.75 126 ASP A N 1
ATOM 1016 C CA . ASP A 1 126 ? -3.529 -8.453 -8.328 1 97.75 126 ASP A CA 1
ATOM 1017 C C . ASP A 1 126 ? -4.023 -7.887 -9.656 1 97.75 126 ASP A C 1
ATOM 1019 O O . ASP A 1 126 ? -5.117 -8.219 -10.109 1 97.75 126 ASP A O 1
ATOM 1023 N N . PHE A 1 127 ? -3.244 -7.078 -10.258 1 97.94 127 PHE A N 1
ATOM 1024 C CA . PHE A 1 127 ? -3.631 -6.562 -11.57 1 97.94 127 PHE A CA 1
ATOM 1025 C C . PHE A 1 127 ? -3.457 -7.629 -12.641 1 97.94 127 PHE A C 1
ATOM 1027 O O . PHE A 1 127 ? -4.031 -7.523 -13.727 1 97.94 127 PHE A O 1
ATOM 1034 N N . ASN A 1 128 ? -2.545 -8.594 -12.359 1 97.19 128 ASN A N 1
ATOM 1035 C CA . ASN A 1 128 ? -2.439 -9.695 -13.312 1 97.19 128 ASN A CA 1
ATOM 1036 C C . ASN A 1 128 ? -3.779 -10.391 -13.508 1 97.19 128 ASN A C 1
ATOM 1038 O O . ASN A 1 128 ? -4.574 -10.5 -12.57 1 97.19 128 ASN A O 1
ATOM 1042 N N . PRO A 1 129 ? -3.996 -10.844 -14.695 1 95.56 129 PRO A N 1
ATOM 1043 C CA . PRO A 1 129 ? -5.223 -11.617 -14.898 1 95.56 129 PRO A CA 1
ATOM 1044 C C . PRO A 1 129 ? -5.305 -12.844 -13.992 1 95.56 129 PRO A C 1
ATOM 1046 O O . PRO A 1 129 ? -4.273 -13.445 -13.672 1 95.56 129 PRO A O 1
ATOM 1049 N N . ASP A 1 130 ? -6.547 -13.109 -13.492 1 94.94 130 ASP A N 1
ATOM 1050 C CA . ASP A 1 130 ? -6.742 -14.359 -12.766 1 94.94 130 ASP A CA 1
ATOM 1051 C C . ASP A 1 130 ? -6.91 -15.531 -13.727 1 94.94 130 ASP A C 1
ATOM 1053 O O . ASP A 1 130 ? -6.82 -15.359 -14.945 1 94.94 130 ASP A O 1
ATOM 1057 N N . TRP A 1 131 ? -7.086 -16.734 -13.242 1 92.69 131 TRP A N 1
ATOM 1058 C CA . TRP A 1 131 ? -7.082 -17.938 -14.055 1 92.69 131 TRP A CA 1
ATOM 1059 C C . TRP A 1 131 ? -8.406 -18.109 -14.789 1 92.69 131 TRP A C 1
ATOM 1061 O O . TRP A 1 131 ? -8.508 -18.906 -15.727 1 92.69 131 TRP A O 1
ATOM 1071 N N . ILE A 1 132 ? -9.414 -17.328 -14.359 1 92.81 132 ILE A N 1
ATOM 1072 C CA . ILE A 1 132 ? -10.734 -17.438 -14.961 1 92.81 132 ILE A CA 1
ATOM 1073 C C . ILE A 1 132 ? -10.828 -16.531 -16.188 1 92.81 132 ILE A C 1
ATOM 1075 O O . ILE A 1 132 ? -11.336 -16.938 -17.234 1 92.81 132 ILE A O 1
ATOM 1079 N N . GLY A 1 133 ? -10.367 -15.32 -15.977 1 83.25 133 GLY A N 1
ATOM 1080 C CA . GLY A 1 133 ? -10.562 -14.297 -16.984 1 83.25 133 GLY A CA 1
ATOM 1081 C C . GLY A 1 133 ? -9.586 -14.414 -18.141 1 83.25 133 GLY A C 1
ATOM 1082 O O . GLY A 1 133 ? -8.625 -15.18 -18.078 1 83.25 133 GLY A O 1
ATOM 1083 N N . ASN A 1 134 ? -9.953 -13.703 -19.234 1 85.81 134 ASN A N 1
ATOM 1084 C CA . ASN A 1 134 ? -9.148 -13.656 -20.438 1 85.81 134 ASN A CA 1
ATOM 1085 C C . ASN A 1 134 ? -8.594 -12.25 -20.688 1 85.81 134 ASN A C 1
ATOM 1087 O O . ASN A 1 134 ? -8.422 -11.836 -21.828 1 85.81 134 ASN A O 1
ATOM 1091 N N . GLN A 1 135 ? -8.438 -11.703 -19.547 1 89 135 GLN A N 1
ATOM 1092 C CA . GLN A 1 135 ? -7.914 -10.344 -19.688 1 89 135 GLN A CA 1
ATOM 1093 C C . GLN A 1 135 ? -6.52 -10.352 -20.312 1 89 135 GLN A C 1
ATOM 1095 O O . GLN A 1 135 ? -5.715 -11.242 -20.031 1 89 135 GLN A O 1
ATOM 1100 N N . ASP A 1 136 ? -6.309 -9.344 -21.156 1 94.06 136 ASP A N 1
ATOM 1101 C CA . ASP A 1 136 ? -4.988 -9.156 -21.75 1 94.06 136 ASP A CA 1
ATOM 1102 C C . ASP A 1 136 ? -3.977 -8.695 -20.703 1 94.06 136 ASP A C 1
ATOM 1104 O O . ASP A 1 136 ? -4.172 -7.664 -20.047 1 94.06 136 ASP A O 1
ATOM 1108 N N . ARG A 1 137 ? -2.994 -9.422 -20.562 1 94.31 137 ARG A N 1
ATOM 1109 C CA . ARG A 1 137 ? -2.01 -9.188 -19.5 1 94.31 137 ARG A CA 1
ATOM 1110 C C . ARG A 1 137 ? -1.295 -7.855 -19.719 1 94.31 137 ARG A C 1
ATOM 1112 O O . ARG A 1 137 ? -0.981 -7.156 -18.75 1 94.31 137 ARG A O 1
ATOM 1119 N N . ASP A 1 138 ? -1.008 -7.504 -20.922 1 95.75 138 ASP A N 1
ATOM 1120 C CA . ASP A 1 138 ? -0.339 -6.234 -21.188 1 95.75 138 ASP A CA 1
ATOM 1121 C C . ASP A 1 138 ? -1.247 -5.055 -20.844 1 95.75 138 ASP A C 1
ATOM 1123 O O . ASP A 1 138 ? -0.784 -4.035 -20.328 1 95.75 138 ASP A O 1
ATOM 1127 N N . GLU A 1 139 ? -2.482 -5.242 -21.203 1 96.88 139 GLU A N 1
ATOM 1128 C CA . GLU A 1 139 ? -3.424 -4.203 -20.797 1 96.88 139 GLU A CA 1
ATOM 1129 C C . GLU A 1 139 ? -3.455 -4.051 -19.281 1 96.88 139 GLU A C 1
ATOM 1131 O O . GLU A 1 139 ? -3.502 -2.93 -18.766 1 96.88 139 GLU A O 1
ATOM 1136 N N . ALA A 1 140 ? -3.459 -5.168 -18.609 1 97.5 140 ALA A N 1
ATOM 1137 C CA . ALA A 1 140 ? -3.438 -5.152 -17.141 1 97.5 140 ALA A CA 1
ATOM 1138 C C . ALA A 1 140 ? -2.17 -4.484 -16.625 1 97.5 140 ALA A C 1
ATOM 1140 O O . ALA A 1 140 ? -2.213 -3.738 -15.641 1 97.5 140 ALA A O 1
ATOM 1141 N N . PHE A 1 141 ? -1.083 -4.77 -17.328 1 98.31 141 PHE A N 1
ATOM 1142 C CA . PHE A 1 141 ? 0.195 -4.168 -16.969 1 98.31 141 PHE A CA 1
ATOM 1143 C C . PHE A 1 141 ? 0.112 -2.646 -17.016 1 98.31 141 PHE A C 1
ATOM 1145 O O . PHE A 1 141 ? 0.522 -1.967 -16.078 1 98.31 141 PHE A O 1
ATOM 1152 N N . TRP A 1 142 ? -0.44 -2.139 -18.016 1 98.44 142 TRP A N 1
ATOM 1153 C CA . TRP A 1 142 ? -0.476 -0.692 -18.203 1 98.44 142 TRP A CA 1
ATOM 1154 C C . TRP A 1 142 ? -1.451 -0.045 -17.234 1 98.44 142 TRP A C 1
ATOM 1156 O O . TRP A 1 142 ? -1.229 1.08 -16.766 1 98.44 142 TRP A O 1
ATOM 1166 N N . ARG A 1 143 ? -2.486 -0.77 -16.844 1 98 143 ARG A N 1
ATOM 1167 C CA . ARG A 1 143 ? -3.363 -0.273 -15.781 1 98 143 ARG A CA 1
ATOM 1168 C C . ARG A 1 143 ? -2.627 -0.193 -14.453 1 98 143 ARG A C 1
ATOM 1170 O O . ARG A 1 143 ? -2.793 0.771 -13.703 1 98 143 ARG A O 1
ATOM 1177 N N . ALA A 1 144 ? -1.821 -1.224 -14.188 1 98.62 144 ALA A N 1
ATOM 1178 C CA . ALA A 1 144 ? -1.012 -1.221 -12.969 1 98.62 144 ALA A CA 1
ATOM 1179 C C . ALA A 1 144 ? -0.001 -0.078 -12.984 1 98.62 144 ALA A C 1
ATOM 1181 O O . ALA A 1 144 ? 0.207 0.59 -11.969 1 98.62 144 ALA A O 1
ATOM 1182 N N . VAL A 1 145 ? 0.574 0.177 -14.156 1 98.75 145 VAL A N 1
ATOM 1183 C CA . VAL A 1 145 ? 1.559 1.244 -14.305 1 98.75 145 VAL A CA 1
ATOM 1184 C C . VAL A 1 145 ? 0.9 2.596 -14.039 1 98.75 145 VAL A C 1
ATOM 1186 O O . VAL A 1 145 ? 1.491 3.465 -13.391 1 98.75 145 VAL A O 1
ATOM 1189 N N . ALA A 1 146 ? -0.274 2.766 -14.547 1 98.25 146 ALA A N 1
ATOM 1190 C CA . ALA A 1 146 ? -0.99 4.02 -14.328 1 98.25 146 ALA A CA 1
ATOM 1191 C C . ALA A 1 146 ? -1.201 4.281 -12.844 1 98.25 146 ALA A C 1
ATOM 1193 O O . ALA A 1 146 ? -1.01 5.406 -12.367 1 98.25 146 ALA A O 1
ATOM 1194 N N . VAL A 1 147 ? -1.557 3.277 -12.117 1 98.31 147 VAL A N 1
ATOM 1195 C CA . VAL A 1 147 ? -1.756 3.398 -10.672 1 98.31 147 VAL A CA 1
ATOM 1196 C C . VAL A 1 147 ? -0.423 3.693 -9.992 1 98.31 147 VAL A C 1
ATOM 1198 O O . VAL A 1 147 ? -0.334 4.594 -9.148 1 98.31 147 VAL A O 1
ATOM 1201 N N . ALA A 1 148 ? 0.589 2.951 -10.359 1 98.69 148 ALA A N 1
ATOM 1202 C CA . ALA A 1 148 ? 1.918 3.146 -9.789 1 98.69 148 ALA A CA 1
ATOM 1203 C C . ALA A 1 148 ? 2.426 4.562 -10.055 1 98.69 148 ALA A C 1
ATOM 1205 O O . ALA A 1 148 ? 3.064 5.168 -9.188 1 98.69 148 ALA A O 1
ATOM 1206 N N . LYS A 1 149 ? 2.131 5.047 -11.219 1 98.31 149 LYS A N 1
ATOM 1207 C CA . LYS A 1 149 ? 2.555 6.398 -11.578 1 98.31 149 LYS A CA 1
ATOM 1208 C C . LYS A 1 149 ? 1.897 7.441 -10.68 1 98.31 149 LYS A C 1
ATOM 1210 O O . LYS A 1 149 ? 2.561 8.367 -10.203 1 98.31 149 LYS A O 1
ATOM 1215 N N . GLU A 1 150 ? 0.61 7.316 -10.438 1 97.5 150 GLU A N 1
ATOM 1216 C CA . GLU A 1 150 ? -0.089 8.234 -9.547 1 97.5 150 GLU A CA 1
ATOM 1217 C C . GLU A 1 150 ? 0.512 8.203 -8.148 1 97.5 150 GLU A C 1
ATOM 1219 O O . GLU A 1 150 ? 0.699 9.25 -7.523 1 97.5 150 GLU A O 1
ATOM 1224 N N . ILE A 1 151 ? 0.825 7.043 -7.707 1 98.12 151 ILE A N 1
ATOM 1225 C CA . ILE A 1 151 ? 1.406 6.871 -6.379 1 98.12 151 ILE A CA 1
ATOM 1226 C C . ILE A 1 151 ? 2.748 7.594 -6.305 1 98.12 151 ILE A C 1
ATOM 1228 O O . ILE A 1 151 ? 2.982 8.391 -5.395 1 98.12 151 ILE A O 1
ATOM 1232 N N . LEU A 1 152 ? 3.578 7.367 -7.305 1 98.75 152 LEU A N 1
ATOM 1233 C CA . LEU A 1 152 ? 4.93 7.918 -7.281 1 98.75 152 LEU A CA 1
ATOM 1234 C C . LEU A 1 152 ? 4.898 9.438 -7.43 1 98.75 152 LEU A C 1
ATOM 1236 O O . LEU A 1 152 ? 5.617 10.148 -6.727 1 98.75 152 LEU A O 1
ATOM 1240 N N . VAL A 1 153 ? 4.094 9.922 -8.328 1 98.12 153 VAL A N 1
ATOM 1241 C CA . VAL A 1 153 ? 4.008 11.359 -8.547 1 98.12 153 VAL A CA 1
ATOM 1242 C C . VAL A 1 153 ? 3.594 12.055 -7.246 1 98.12 153 VAL A C 1
ATOM 1244 O O . VAL A 1 153 ? 4.176 13.07 -6.867 1 98.12 153 VAL A O 1
ATOM 1247 N N . ASN A 1 154 ? 2.631 11.508 -6.586 1 98 154 ASN A N 1
ATOM 1248 C CA . ASN A 1 154 ? 2.174 12.086 -5.324 1 98 154 ASN A CA 1
ATOM 1249 C C . ASN A 1 154 ? 3.252 12.008 -4.25 1 98 154 ASN A C 1
ATOM 1251 O O . ASN A 1 154 ? 3.457 12.969 -3.5 1 98 154 ASN A O 1
ATOM 1255 N N . LYS A 1 155 ? 3.908 10.859 -4.172 1 98.31 155 LYS A N 1
ATOM 1256 C CA . LYS A 1 155 ? 4.977 10.703 -3.189 1 98.31 155 LYS A CA 1
ATOM 1257 C C . LYS A 1 155 ? 6.082 11.734 -3.412 1 98.31 155 LYS A C 1
ATOM 1259 O O . LYS A 1 155 ? 6.543 12.375 -2.465 1 98.31 155 LYS A O 1
ATOM 1264 N N . PHE A 1 156 ? 6.496 11.875 -4.688 1 98.56 156 PHE A N 1
ATOM 1265 C CA . PHE A 1 156 ? 7.562 12.82 -5.008 1 98.56 156 PHE A CA 1
ATOM 1266 C C . PHE A 1 156 ? 7.141 14.242 -4.672 1 98.56 156 PHE A C 1
ATOM 1268 O O . PHE A 1 156 ? 7.914 15.008 -4.082 1 98.56 156 PHE A O 1
ATOM 1275 N N . ARG A 1 157 ? 5.949 14.547 -5.016 1 97.56 157 ARG A N 1
ATOM 1276 C CA . ARG A 1 157 ? 5.418 15.875 -4.738 1 97.56 157 ARG A CA 1
ATOM 1277 C C . ARG A 1 157 ? 5.438 16.172 -3.242 1 97.56 157 ARG A C 1
ATOM 1279 O O . ARG A 1 157 ? 5.93 17.219 -2.818 1 97.56 157 ARG A O 1
ATOM 1286 N N . GLN A 1 158 ? 4.918 15.25 -2.459 1 97.69 158 GLN A N 1
ATOM 1287 C CA . GLN A 1 158 ? 4.848 15.438 -1.014 1 97.69 158 GLN A CA 1
ATOM 1288 C C . GLN A 1 158 ? 6.246 15.539 -0.404 1 97.69 158 GLN A C 1
ATOM 1290 O O . GLN A 1 158 ? 6.492 16.391 0.451 1 97.69 158 GLN A O 1
ATOM 1295 N N . ILE A 1 159 ? 7.137 14.664 -0.826 1 98 159 ILE A N 1
ATOM 1296 C CA . ILE A 1 159 ? 8.5 14.648 -0.304 1 98 159 ILE A CA 1
ATOM 1297 C C . ILE A 1 159 ? 9.18 15.984 -0.587 1 98 159 ILE A C 1
ATOM 1299 O O . ILE A 1 159 ? 9.789 16.578 0.305 1 98 159 ILE A O 1
ATOM 1303 N N . ASN A 1 160 ? 9.062 16.469 -1.773 1 98.06 160 ASN A N 1
ATOM 1304 C CA . ASN A 1 160 ? 9.695 17.734 -2.15 1 98.06 160 ASN A CA 1
ATOM 1305 C C . ASN A 1 160 ? 9.062 18.922 -1.424 1 98.06 160 ASN A C 1
ATOM 1307 O O . ASN A 1 160 ? 9.766 19.844 -0.999 1 98.06 160 ASN A O 1
ATOM 1311 N N . ALA A 1 161 ? 7.738 18.891 -1.33 1 97.31 161 ALA A N 1
ATOM 1312 C CA . ALA A 1 161 ? 7.055 19.953 -0.585 1 97.31 161 ALA A CA 1
ATOM 1313 C C . ALA A 1 161 ? 7.496 19.969 0.876 1 97.31 161 ALA A C 1
ATOM 1315 O O . ALA A 1 161 ? 7.738 21.031 1.447 1 97.31 161 ALA A O 1
ATOM 1316 N N . ASN A 1 162 ? 7.609 18.812 1.454 1 97.06 162 ASN A N 1
ATOM 1317 C CA . ASN A 1 162 ? 8.031 18.703 2.848 1 97.06 162 ASN A CA 1
ATOM 1318 C C . ASN A 1 162 ? 9.469 19.172 3.037 1 97.06 162 ASN A C 1
ATOM 1320 O O . ASN A 1 162 ? 9.805 19.75 4.07 1 97.06 162 ASN A O 1
ATOM 1324 N N . ARG A 1 163 ? 10.273 18.875 2.084 1 97.06 163 ARG A N 1
ATOM 1325 C CA . ARG A 1 163 ? 11.664 19.312 2.145 1 97.06 163 ARG A CA 1
ATOM 1326 C C . ARG A 1 163 ? 11.75 20.844 2.139 1 97.06 163 ARG A C 1
ATOM 1328 O O . ARG A 1 163 ? 12.523 21.422 2.9 1 97.06 163 ARG A O 1
ATOM 1335 N N . LYS A 1 164 ? 11.008 21.422 1.292 1 96.81 164 LYS A N 1
ATOM 1336 C CA . LYS A 1 164 ? 10.953 22.875 1.255 1 96.81 164 LYS A CA 1
ATOM 1337 C C . LYS A 1 164 ? 10.469 23.453 2.584 1 96.81 164 LYS A C 1
ATOM 1339 O O . LYS A 1 164 ? 11.055 24.391 3.113 1 96.81 164 LYS A O 1
ATOM 1344 N N . ALA A 1 165 ? 9.414 22.875 3.115 1 97.38 165 ALA A N 1
ATOM 1345 C CA . ALA A 1 165 ? 8.891 23.297 4.414 1 97.38 165 ALA A CA 1
ATOM 1346 C C . ALA A 1 165 ? 9.945 23.141 5.504 1 97.38 165 ALA A C 1
ATOM 1348 O O . ALA A 1 165 ? 10.094 24 6.367 1 97.38 165 ALA A O 1
ATOM 1349 N N . TYR A 1 166 ? 10.664 22.031 5.445 1 97.12 166 TYR A N 1
ATOM 1350 C CA . TYR A 1 166 ? 11.703 21.766 6.43 1 97.12 166 TYR A CA 1
ATOM 1351 C C . TYR A 1 166 ? 12.695 22.922 6.504 1 97.12 166 TYR A C 1
ATOM 1353 O O . TYR A 1 166 ? 13 23.422 7.59 1 97.12 166 TYR A O 1
ATOM 1361 N N . TYR A 1 167 ? 13.141 23.359 5.41 1 96.12 167 TYR A N 1
ATOM 1362 C CA . TYR A 1 167 ? 14.156 24.422 5.391 1 96.12 167 TYR A CA 1
ATOM 1363 C C . TYR A 1 167 ? 13.562 25.75 5.824 1 96.12 167 TYR A C 1
ATOM 1365 O O . TYR A 1 167 ? 14.227 26.547 6.492 1 96.12 167 TYR A O 1
ATOM 1373 N N . MET A 1 168 ? 12.32 25.953 5.453 1 96.75 168 MET A N 1
ATOM 1374 C CA . MET A 1 168 ? 11.656 27.188 5.859 1 96.75 168 MET A CA 1
ATOM 1375 C C . MET A 1 168 ? 11.477 27.234 7.371 1 96.75 168 MET A C 1
ATOM 1377 O O . MET A 1 168 ? 11.773 28.25 8.008 1 96.75 168 MET A O 1
ATOM 1381 N N . VAL A 1 169 ? 11.023 26.156 7.906 1 97.69 169 VAL A N 1
ATOM 1382 C CA . VAL A 1 169 ? 10.773 26.094 9.344 1 97.69 169 VAL A CA 1
ATOM 1383 C C . VAL A 1 169 ? 12.102 26.078 10.102 1 97.69 169 VAL A C 1
ATOM 1385 O O . VAL A 1 169 ? 12.211 26.625 11.195 1 97.69 169 VAL A O 1
ATOM 1388 N N . LYS A 1 170 ? 13.117 25.422 9.531 1 97.25 170 LYS A N 1
ATOM 1389 C CA . LYS A 1 170 ? 14.43 25.344 10.172 1 97.25 170 LYS A CA 1
ATOM 1390 C C . LYS A 1 170 ? 15.008 26.719 10.43 1 97.25 170 LYS A C 1
ATOM 1392 O O . LYS A 1 170 ? 15.648 26.953 11.461 1 97.25 170 LYS A O 1
ATOM 1397 N N . GLU A 1 171 ? 14.805 27.578 9.555 1 97 171 GLU A N 1
ATOM 1398 C CA . GLU A 1 171 ? 15.25 28.953 9.75 1 97 171 GLU A CA 1
ATOM 1399 C C . GLU A 1 171 ? 14.578 29.578 10.969 1 97 171 GLU A C 1
ATOM 1401 O O . GLU A 1 171 ? 15.234 30.266 11.75 1 97 171 GLU A O 1
ATOM 1406 N N . GLU A 1 172 ? 13.312 29.312 11.094 1 97.31 172 GLU A N 1
ATOM 1407 C CA . GLU A 1 172 ? 12.57 29.844 12.227 1 97.31 172 GLU A CA 1
ATOM 1408 C C . GLU A 1 172 ? 12.969 29.141 13.523 1 97.31 172 GLU A C 1
ATOM 1410 O O . GLU A 1 172 ? 13.031 29.766 14.578 1 97.31 172 GLU A O 1
ATOM 1415 N N . VAL A 1 173 ? 13.25 27.938 13.445 1 97.62 173 VAL A N 1
ATOM 1416 C CA . VAL A 1 173 ? 13.695 27.156 14.594 1 97.62 173 VAL A CA 1
ATOM 1417 C C . VAL A 1 173 ? 15.047 27.672 15.078 1 97.62 173 VAL A C 1
ATOM 1419 O O . VAL A 1 173 ? 15.258 27.844 16.281 1 97.62 173 VAL A O 1
ATOM 1422 N N . ASP A 1 174 ? 15.922 27.922 14.164 1 96.56 174 ASP A N 1
ATOM 1423 C CA . ASP A 1 174 ? 17.266 28.391 14.5 1 96.56 174 ASP A CA 1
ATOM 1424 C C . ASP A 1 174 ? 17.203 29.766 15.172 1 96.56 174 ASP A C 1
ATOM 1426 O O . ASP A 1 174 ? 18.047 30.094 16 1 96.56 174 ASP A O 1
ATOM 1430 N N . ALA A 1 175 ? 16.188 30.484 14.906 1 95.81 175 ALA A N 1
ATOM 1431 C CA . ALA A 1 175 ? 16.031 31.828 15.469 1 95.81 175 ALA A CA 1
ATOM 1432 C C . ALA A 1 175 ? 15.266 31.781 16.781 1 95.81 175 ALA A C 1
ATOM 1434 O O . ALA A 1 175 ? 15.273 32.75 17.547 1 95.81 175 ALA A O 1
ATOM 1435 N N . CYS A 1 176 ? 14.617 30.688 17 1 95.56 176 CYS A N 1
ATOM 1436 C CA . CYS A 1 176 ? 13.766 30.531 18.172 1 95.56 176 CYS A CA 1
ATOM 1437 C C . CYS A 1 176 ? 14.602 30.297 19.422 1 95.56 176 CYS A C 1
ATOM 1439 O O . CYS A 1 176 ? 15.453 29.391 19.453 1 95.56 176 CYS A O 1
ATOM 1441 N N . THR A 1 177 ? 14.438 31.016 20.484 1 92.25 177 THR A N 1
ATOM 1442 C CA . THR A 1 177 ? 15.258 30.922 21.688 1 92.25 177 THR A CA 1
ATOM 1443 C C . THR A 1 177 ? 14.477 30.281 22.828 1 92.25 177 THR A C 1
ATOM 1445 O O . THR A 1 177 ? 15.055 29.938 23.859 1 92.25 177 THR A O 1
ATOM 1448 N N . GLY A 1 178 ? 13.227 30 22.672 1 94.5 178 GLY A N 1
ATOM 1449 C CA . GLY A 1 178 ? 12.414 29.453 23.75 1 94.5 178 GLY A CA 1
ATOM 1450 C C . GLY A 1 178 ? 11.695 28.172 23.375 1 94.5 178 GLY A C 1
ATOM 1451 O O . GLY A 1 178 ? 11.984 27.578 22.328 1 94.5 178 GLY A O 1
ATOM 1452 N N . PRO A 1 179 ? 10.898 27.734 24.312 1 97.81 179 PRO A N 1
ATOM 1453 C CA . PRO A 1 179 ? 10.211 26.453 24.125 1 97.81 179 PRO A CA 1
ATOM 1454 C C . PRO A 1 179 ? 9 26.562 23.203 1 97.81 179 PRO A C 1
ATOM 1456 O O . PRO A 1 179 ? 8.352 25.547 22.906 1 97.81 179 PRO A O 1
ATOM 1459 N N . VAL A 1 180 ? 8.727 27.797 22.75 1 98.56 180 VAL A N 1
ATOM 1460 C CA . VAL A 1 180 ? 7.543 28 21.922 1 98.56 180 VAL A CA 1
ATOM 1461 C C . VAL A 1 180 ? 7.949 28.594 20.562 1 98.56 180 VAL A C 1
ATOM 1463 O O . VAL A 1 180 ? 8.586 29.641 20.5 1 98.56 180 VAL A O 1
ATOM 1466 N N . LEU A 1 181 ? 7.594 27.891 19.484 1 98.56 181 LEU A N 1
ATOM 1467 C CA . LEU A 1 181 ? 7.863 28.344 18.125 1 98.56 181 LEU A CA 1
ATOM 1468 C C . LEU A 1 181 ? 6.598 28.891 17.469 1 98.56 181 LEU A C 1
ATOM 1470 O O . LEU A 1 181 ? 5.562 28.219 17.453 1 98.56 181 LEU A O 1
ATOM 1474 N N . GLU A 1 182 ? 6.641 30.094 17.047 1 97.94 182 GLU A N 1
ATOM 1475 C CA . GLU A 1 182 ? 5.551 30.703 16.281 1 97.94 182 GLU A CA 1
ATOM 1476 C C . GLU A 1 182 ? 5.855 30.719 14.789 1 97.94 182 GLU A C 1
ATOM 1478 O O . GLU A 1 182 ? 6.812 31.359 14.352 1 97.94 182 GLU A O 1
ATOM 1483 N N . LEU A 1 183 ? 5.02 30.047 14.055 1 97.75 183 LEU A N 1
ATOM 1484 C CA . LEU A 1 183 ? 5.273 29.938 12.617 1 97.75 183 LEU A CA 1
ATOM 1485 C C . LEU A 1 183 ? 4.695 31.141 11.875 1 97.75 183 LEU A C 1
ATOM 1487 O O . LEU A 1 183 ? 3.602 31.609 12.195 1 97.75 183 LEU A O 1
ATOM 1491 N N . SER A 1 184 ? 5.41 31.625 10.922 1 94.38 184 SER A N 1
ATOM 1492 C CA . SER A 1 184 ? 4.961 32.75 10.086 1 94.38 184 SER A CA 1
ATOM 1493 C C . SER A 1 184 ? 3.959 32.25 9.039 1 94.38 184 SER A C 1
ATOM 1495 O O . SER A 1 184 ? 3.176 33.062 8.516 1 94.38 184 SER A O 1
ATOM 1497 N N . LYS A 1 185 ? 4.086 30.938 8.688 1 93 185 LYS A N 1
ATOM 1498 C CA . LYS A 1 185 ? 3.201 30.312 7.715 1 93 185 LYS A CA 1
ATOM 1499 C C . LYS A 1 185 ? 2.729 28.938 8.219 1 93 185 LYS A C 1
ATOM 1501 O O . LYS A 1 185 ? 3.441 28.266 8.961 1 93 185 LYS A O 1
ATOM 1506 N N . THR A 1 186 ? 1.495 28.688 7.793 1 92.94 186 THR A N 1
ATOM 1507 C CA . THR A 1 186 ? 0.97 27.375 8.141 1 92.94 186 THR A CA 1
ATOM 1508 C C . THR A 1 186 ? 1.534 26.297 7.215 1 92.94 186 THR A C 1
ATOM 1510 O O . THR A 1 186 ? 0.941 26 6.176 1 92.94 186 THR A O 1
ATOM 1513 N N . ILE A 1 187 ? 2.654 25.672 7.582 1 95.62 187 ILE A N 1
ATOM 1514 C CA . ILE A 1 187 ? 3.35 24.656 6.805 1 95.62 187 ILE A CA 1
ATOM 1515 C C . ILE A 1 187 ? 3.807 23.516 7.727 1 95.62 187 ILE A C 1
ATOM 1517 O O . ILE A 1 187 ? 3.855 23.688 8.945 1 95.62 187 ILE A O 1
ATOM 1521 N N . PRO A 1 188 ? 4.09 22.344 7.121 1 95.5 188 PRO A N 1
ATOM 1522 C CA . PRO A 1 188 ? 4.594 21.25 7.957 1 95.5 188 PRO A CA 1
ATOM 1523 C C . PRO A 1 188 ? 5.844 21.641 8.742 1 95.5 188 PRO A C 1
ATOM 1525 O O . PRO A 1 188 ? 6.77 22.234 8.18 1 95.5 188 PRO A O 1
ATOM 1528 N N . TRP A 1 189 ? 5.832 21.266 10.016 1 97.69 189 TRP A N 1
ATOM 1529 C CA . TRP A 1 189 ? 6.906 21.766 10.867 1 97.69 189 TRP A CA 1
ATOM 1530 C C . TRP A 1 189 ? 7.539 20.625 11.664 1 97.69 189 TRP A C 1
ATOM 1532 O O . TRP A 1 189 ? 8.609 20.797 12.25 1 97.69 189 TRP A O 1
ATOM 1542 N N . GLN A 1 190 ? 6.996 19.5 11.688 1 94.75 190 GLN A N 1
ATOM 1543 C CA . GLN A 1 190 ? 7.32 18.453 12.648 1 94.75 190 GLN A CA 1
ATOM 1544 C C . GLN A 1 190 ? 8.766 17.969 12.484 1 94.75 190 GLN A C 1
ATOM 1546 O O . GLN A 1 190 ? 9.477 17.781 13.477 1 94.75 190 GLN A O 1
ATOM 1551 N N . ASP A 1 191 ? 9.18 17.828 11.297 1 93.88 191 ASP A N 1
ATOM 1552 C CA . ASP A 1 191 ? 10.523 17.328 11.055 1 93.88 191 ASP A CA 1
ATOM 1553 C C . ASP A 1 191 ? 11.578 18.344 11.484 1 93.88 191 ASP A C 1
ATOM 1555 O O . ASP A 1 191 ? 12.656 17.984 11.961 1 93.88 191 ASP A O 1
ATOM 1559 N N . ALA A 1 192 ? 11.266 19.531 11.32 1 96.5 192 ALA A N 1
ATOM 1560 C CA . ALA A 1 192 ? 12.234 20.594 11.57 1 96.5 192 ALA A CA 1
ATOM 1561 C C . ALA A 1 192 ? 12.453 20.797 13.062 1 96.5 192 ALA A C 1
ATOM 1563 O O . ALA A 1 192 ? 13.484 21.344 13.477 1 96.5 192 ALA A O 1
ATOM 1564 N N . VAL A 1 193 ? 11.508 20.375 13.852 1 97.19 193 VAL A N 1
ATOM 1565 C CA . VAL A 1 193 ? 11.617 20.641 15.281 1 97.19 193 VAL A CA 1
ATOM 1566 C C . VAL A 1 193 ? 12.211 19.422 15.992 1 97.19 193 VAL A C 1
ATOM 1568 O O . VAL A 1 193 ? 12.438 19.453 17.203 1 97.19 193 VAL A O 1
ATOM 1571 N N . LYS A 1 194 ? 12.438 18.344 15.281 1 94.31 194 LYS A N 1
ATOM 1572 C CA . LYS A 1 194 ? 13.07 17.172 15.867 1 94.31 194 LYS A CA 1
ATOM 1573 C C . LYS A 1 194 ? 14.453 17.5 16.422 1 94.31 194 LYS A C 1
ATOM 1575 O O . LYS A 1 194 ? 15.219 18.25 15.805 1 94.31 194 LYS A O 1
ATOM 1580 N N . GLY A 1 195 ? 14.727 16.906 17.609 1 93.62 195 GLY A N 1
ATOM 1581 C CA . GLY A 1 195 ? 16.031 17.125 18.234 1 93.62 195 GLY A CA 1
ATOM 1582 C C . GLY A 1 195 ? 16.141 18.484 18.906 1 93.62 195 GLY A C 1
ATOM 1583 O O . GLY A 1 195 ? 17.234 18.859 19.344 1 93.62 195 GLY A O 1
ATOM 1584 N N . THR A 1 196 ? 15.031 19.266 18.969 1 96.38 196 THR A N 1
ATOM 1585 C CA . THR A 1 196 ? 15.055 20.578 19.594 1 96.38 196 THR A CA 1
ATOM 1586 C C . THR A 1 196 ? 14.359 20.547 20.953 1 96.38 196 THR A C 1
ATOM 1588 O O . THR A 1 196 ? 13.766 19.547 21.328 1 96.38 196 THR A O 1
ATOM 1591 N N . ASP A 1 197 ? 14.445 21.719 21.641 1 95.62 197 ASP A N 1
ATOM 1592 C CA . ASP A 1 197 ? 13.797 21.828 22.938 1 95.62 197 ASP A CA 1
ATOM 1593 C C . ASP A 1 197 ? 12.438 22.531 22.812 1 95.62 197 ASP A C 1
ATOM 1595 O O . ASP A 1 197 ? 11.836 22.906 23.812 1 95.62 197 ASP A O 1
ATOM 1599 N N . ILE A 1 198 ? 12.023 22.656 21.625 1 98.06 198 ILE A N 1
ATOM 1600 C CA . ILE A 1 198 ? 10.727 23.281 21.391 1 98.06 198 ILE A CA 1
ATOM 1601 C C . ILE A 1 198 ? 9.617 22.359 21.891 1 98.06 198 ILE A C 1
ATOM 1603 O O . ILE A 1 198 ? 9.609 21.156 21.594 1 98.06 198 ILE A O 1
ATOM 1607 N N . LEU A 1 199 ? 8.641 22.953 22.641 1 98.31 199 LEU A N 1
ATOM 1608 C CA . LEU A 1 199 ? 7.562 22.172 23.25 1 98.31 199 LEU A CA 1
ATOM 1609 C C . LEU A 1 199 ? 6.25 22.391 22.5 1 98.31 199 LEU A C 1
ATOM 1611 O O . LEU A 1 199 ? 5.43 21.484 22.406 1 98.31 199 LEU A O 1
ATOM 1615 N N . TYR A 1 200 ? 6.078 23.609 22.047 1 98.69 200 TYR A N 1
ATOM 1616 C CA . TYR A 1 200 ? 4.816 23.984 21.406 1 98.69 200 TYR A CA 1
ATOM 1617 C C . TYR A 1 200 ? 5.062 24.766 20.125 1 98.69 200 TYR A C 1
ATOM 1619 O O . TYR A 1 200 ? 6.031 25.531 20.031 1 98.69 200 TYR A O 1
ATOM 1627 N N . VAL A 1 201 ? 4.168 24.578 19.188 1 98.69 201 VAL A N 1
ATOM 1628 C CA . VAL A 1 201 ? 4.195 25.328 17.922 1 98.69 201 VAL A CA 1
ATOM 1629 C C . VAL A 1 201 ? 2.863 26.031 17.719 1 98.69 201 VAL A C 1
ATOM 1631 O O . VAL A 1 201 ? 1.798 25.438 17.859 1 98.69 201 VAL A O 1
ATOM 1634 N N . ILE A 1 202 ? 2.941 27.328 17.422 1 98.62 202 ILE A N 1
ATOM 1635 C CA . ILE A 1 202 ? 1.767 28.156 17.156 1 98.62 202 ILE A CA 1
ATOM 1636 C C . ILE A 1 202 ? 1.663 28.422 15.656 1 98.62 202 ILE A C 1
ATOM 1638 O O . ILE A 1 202 ? 2.652 28.797 15.016 1 98.62 202 ILE A O 1
ATOM 1642 N N . TYR A 1 203 ? 0.548 28.188 15.086 1 97.94 203 TYR A N 1
ATOM 1643 C CA . TYR A 1 203 ? 0.323 28.469 13.672 1 97.94 203 TYR A CA 1
ATOM 1644 C C . TYR A 1 203 ? -1.145 28.781 13.406 1 97.94 203 TYR A C 1
ATOM 1646 O O . TYR A 1 203 ? -2.008 28.5 14.242 1 97.94 203 TYR A O 1
ATOM 1654 N N . GLU A 1 204 ? -1.41 29.453 12.344 1 96.44 204 GLU A N 1
ATOM 1655 C CA . GLU A 1 204 ? -2.773 29.828 11.977 1 96.44 204 GLU A CA 1
ATOM 1656 C C . GLU A 1 204 ? -3.605 28.578 11.641 1 96.44 204 GLU A C 1
ATOM 1658 O O . GLU A 1 204 ? -3.119 27.656 10.992 1 96.44 204 GLU A O 1
ATOM 1663 N N . SER A 1 205 ? -4.816 28.609 12.117 1 92.94 205 SER A N 1
ATOM 1664 C CA . SER A 1 205 ? -5.734 27.516 11.844 1 92.94 205 SER A CA 1
ATOM 1665 C C . SER A 1 205 ? -6.477 27.719 10.531 1 92.94 205 SER A C 1
ATOM 1667 O O . SER A 1 205 ? -6.855 28.844 10.203 1 92.94 205 SER A O 1
ATOM 1669 N N . GLU A 1 206 ? -6.73 26.672 9.805 1 79.75 206 GLU A N 1
ATOM 1670 C CA . GLU A 1 206 ? -7.523 26.75 8.578 1 79.75 206 GLU A CA 1
ATOM 1671 C C . GLU A 1 206 ? -8.984 27.094 8.891 1 79.75 206 GLU A C 1
ATOM 1673 O O . GLU A 1 206 ? -9.711 27.578 8.023 1 79.75 206 GLU A O 1
ATOM 1678 N N . ARG A 1 207 ? -9.414 26.844 10.055 1 80.12 207 ARG A N 1
ATOM 1679 C CA . ARG A 1 207 ? -10.797 27.062 10.469 1 80.12 207 ARG A CA 1
ATOM 1680 C C . ARG A 1 207 ? -10.977 28.453 11.078 1 80.12 207 ARG A C 1
ATOM 1682 O O . ARG A 1 207 ? -12.047 28.781 11.578 1 80.12 207 ARG A O 1
ATOM 1689 N N . GLY A 1 208 ? -9.914 29.141 11.094 1 90.81 208 GLY A N 1
ATOM 1690 C CA . GLY A 1 208 ? -9.938 30.438 11.758 1 90.81 208 GLY A CA 1
ATOM 1691 C C . GLY A 1 208 ? -9.234 30.422 13.109 1 90.81 208 GLY A C 1
ATOM 1692 O O . GLY A 1 208 ? -9.312 29.438 13.844 1 90.81 208 GLY A O 1
ATOM 1693 N N . GLY A 1 209 ? -8.547 31.516 13.406 1 96.62 209 GLY A N 1
ATOM 1694 C CA . GLY A 1 209 ? -7.812 31.594 14.664 1 96.62 209 GLY A CA 1
ATOM 1695 C C . GLY A 1 209 ? -6.441 30.953 14.594 1 96.62 209 GLY A C 1
ATOM 1696 O O . GLY A 1 209 ? -5.766 31.016 13.562 1 96.62 209 GLY A O 1
ATOM 1697 N N . TYR A 1 210 ? -6.047 30.438 15.844 1 98.19 210 TYR A N 1
ATOM 1698 C CA . TYR A 1 210 ? -4.695 29.906 15.945 1 98.19 210 TYR A CA 1
ATOM 1699 C C . TYR A 1 210 ? -4.684 28.594 16.719 1 98.19 210 TYR A C 1
ATOM 1701 O O . TYR A 1 210 ? -5.414 28.422 17.688 1 98.19 210 TYR A O 1
ATOM 1709 N N . ASN A 1 211 ? -3.846 27.75 16.234 1 98.19 211 ASN A N 1
ATOM 1710 C CA . ASN A 1 211 ? -3.596 26.5 16.938 1 98.19 211 ASN A CA 1
ATOM 1711 C C . ASN A 1 211 ? -2.307 26.562 17.75 1 98.19 211 ASN A C 1
ATOM 1713 O O . ASN A 1 211 ? -1.349 27.219 17.359 1 98.19 211 ASN A O 1
ATOM 1717 N N . VAL A 1 212 ? -2.354 25.969 18.859 1 98.62 212 VAL A N 1
ATOM 1718 C CA . VAL A 1 212 ? -1.174 25.656 19.656 1 98.62 212 VAL A CA 1
ATOM 1719 C C . VAL A 1 212 ? -1.022 24.141 19.766 1 98.62 212 VAL A C 1
ATOM 1721 O O . VAL A 1 212 ? -1.839 23.469 20.406 1 98.62 212 VAL A O 1
ATOM 1724 N N . GLN A 1 213 ? 0.035 23.625 19.156 1 98.25 213 GLN A N 1
ATOM 1725 C CA . GLN A 1 213 ? 0.196 22.172 19.109 1 98.25 213 GLN A CA 1
ATOM 1726 C C . GLN A 1 213 ? 1.483 21.75 19.812 1 98.25 213 GLN A C 1
ATOM 1728 O O . GLN A 1 213 ? 2.518 22.406 19.672 1 98.25 213 GLN A O 1
ATOM 1733 N N . THR A 1 214 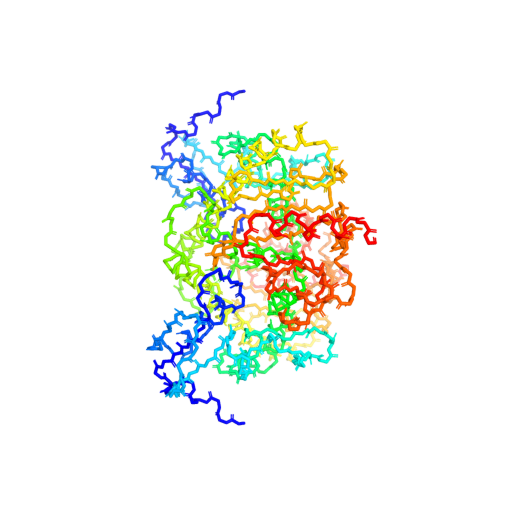? 1.407 20.688 20.516 1 98.12 214 THR A N 1
ATOM 1734 C CA . THR A 1 214 ? 2.568 20.141 21.219 1 98.12 214 THR A CA 1
ATOM 1735 C C . THR A 1 214 ? 3.535 19.484 20.234 1 98.12 214 THR A C 1
ATOM 1737 O O . THR A 1 214 ? 3.156 19.141 19.125 1 98.12 214 THR A O 1
ATOM 1740 N N . VAL A 1 215 ? 4.789 19.375 20.625 1 97.5 215 VAL A N 1
ATOM 1741 C CA . VAL A 1 215 ? 5.809 18.625 19.891 1 97.5 215 VAL A CA 1
ATOM 1742 C C . VAL A 1 215 ? 5.98 17.25 20.516 1 97.5 215 VAL A C 1
ATOM 1744 O O . VAL A 1 215 ? 6.059 17.125 21.75 1 97.5 215 VAL A O 1
ATOM 1747 N N . ARG A 1 216 ? 6.117 16.25 19.688 1 93.94 216 ARG A N 1
ATOM 1748 C CA . ARG A 1 216 ? 6.281 14.875 20.156 1 93.94 216 ARG A CA 1
ATOM 1749 C C . ARG A 1 216 ? 7.746 14.578 20.469 1 93.94 216 ARG A C 1
ATOM 1751 O O . ARG A 1 216 ? 8.648 15.227 19.938 1 93.94 216 ARG A O 1
ATOM 1758 N N . VAL A 1 217 ? 7.832 13.57 21.359 1 94.12 217 VAL A N 1
ATOM 1759 C CA . VAL A 1 217 ? 9.164 13.039 21.594 1 94.12 217 VAL A CA 1
ATOM 1760 C C . VAL A 1 217 ? 9.688 12.367 20.328 1 94.12 217 VAL A C 1
ATOM 1762 O O . VAL A 1 217 ? 8.953 11.641 19.656 1 94.12 217 VAL A O 1
ATOM 1765 N N . ASP A 1 218 ? 10.977 12.609 20.047 1 88.88 218 ASP A N 1
ATOM 1766 C CA . ASP A 1 218 ? 11.562 12.117 18.797 1 88.88 218 ASP A CA 1
ATOM 1767 C C . ASP A 1 218 ? 11.391 10.602 18.672 1 88.88 218 ASP A C 1
ATOM 1769 O O . ASP A 1 218 ? 11.828 9.852 19.547 1 88.88 218 ASP A O 1
ATOM 1773 N N . GLY A 1 219 ? 10.742 10.211 17.656 1 82.56 219 GLY A N 1
ATOM 1774 C CA . GLY A 1 219 ? 10.594 8.797 17.359 1 82.56 219 GLY A CA 1
ATOM 1775 C C . GLY A 1 219 ? 9.477 8.133 18.156 1 82.56 219 GLY A C 1
ATOM 1776 O O . GLY A 1 219 ? 9.312 6.914 18.094 1 82.56 219 GLY A O 1
ATOM 1777 N N . GLU A 1 220 ? 8.75 8.961 18.922 1 83.56 220 GLU A N 1
ATOM 1778 C CA . GLU A 1 220 ? 7.684 8.414 19.75 1 83.56 220 GLU A CA 1
ATOM 1779 C C . GLU A 1 220 ? 6.348 9.078 19.438 1 83.56 220 GLU A C 1
ATOM 1781 O O . GLU A 1 220 ? 6.301 10.086 18.734 1 83.56 220 GLU A O 1
ATOM 1786 N N . GLU A 1 221 ? 5.352 8.414 19.906 1 81.31 221 GLU A N 1
ATOM 1787 C CA . GLU A 1 221 ? 4.012 8.961 19.734 1 81.31 221 GLU A CA 1
ATOM 1788 C C . GLU A 1 221 ? 3.643 9.906 20.859 1 81.31 221 GLU A C 1
ATOM 1790 O O . GLU A 1 221 ? 2.74 10.734 20.719 1 81.31 221 GLU A O 1
ATOM 1795 N N . ARG A 1 222 ? 4.449 9.836 21.953 1 88.94 222 ARG A N 1
ATOM 1796 C CA . ARG A 1 222 ? 4.125 10.625 23.141 1 88.94 222 ARG A CA 1
ATOM 1797 C C . ARG A 1 222 ? 4.535 12.086 22.953 1 88.94 222 ARG A C 1
ATOM 1799 O O . ARG A 1 222 ? 5.559 12.375 22.344 1 88.94 222 ARG A O 1
ATOM 1806 N N . GLU A 1 223 ? 3.748 12.969 23.516 1 94.12 223 GLU A N 1
ATOM 1807 C CA . GLU A 1 223 ? 4.047 14.398 23.516 1 94.12 223 GLU A CA 1
ATOM 1808 C C . GLU A 1 223 ? 5.168 14.727 24.5 1 94.12 223 GLU A C 1
ATOM 1810 O O . GLU A 1 223 ? 5.242 14.141 25.578 1 94.12 223 GLU A O 1
ATOM 1815 N N . LYS A 1 224 ? 6.066 15.664 24.188 1 96.56 224 LYS A N 1
ATOM 1816 C CA . LYS A 1 224 ? 7.066 16.125 25.156 1 96.56 224 LYS A CA 1
ATOM 1817 C C . LYS A 1 224 ? 6.406 16.672 26.422 1 96.56 224 LYS A C 1
ATOM 1819 O O . LYS A 1 224 ? 6.82 16.328 27.531 1 96.56 224 LYS A O 1
ATOM 1824 N N . LYS A 1 225 ? 5.398 17.516 26.172 1 97.56 225 LYS A N 1
ATOM 1825 C CA . LYS A 1 225 ? 4.633 18.109 27.266 1 97.56 225 LYS A CA 1
ATOM 1826 C C . LYS A 1 225 ? 3.189 18.375 26.859 1 97.56 225 LYS A C 1
ATOM 1828 O O . LYS A 1 225 ? 2.873 19.469 26.359 1 97.56 225 LYS A O 1
ATOM 1833 N N . PRO A 1 226 ? 2.295 17.375 27.094 1 97.88 226 PRO A N 1
ATOM 1834 C CA . PRO A 1 226 ? 0.891 17.609 26.75 1 97.88 226 PRO A CA 1
ATOM 1835 C C . PRO A 1 226 ? 0.272 18.75 27.562 1 97.88 226 PRO A C 1
ATOM 1837 O O . PRO A 1 226 ? 0.801 19.125 28.609 1 97.88 226 PRO A O 1
ATOM 1840 N N . PHE A 1 227 ? -0.805 19.188 27.062 1 98.31 227 PHE A N 1
ATOM 1841 C CA . PHE A 1 227 ? -1.507 20.234 27.797 1 98.31 227 PHE A CA 1
ATOM 1842 C C . PHE A 1 227 ? -2.041 19.688 29.125 1 98.31 227 PHE A C 1
ATOM 1844 O O . PHE A 1 227 ? -2.24 18.484 29.266 1 98.31 227 PHE A O 1
ATOM 1851 N N . PRO A 1 228 ? -2.244 20.531 30.094 1 97.31 228 PRO A N 1
ATOM 1852 C CA . PRO A 1 228 ? -2.705 20.078 31.406 1 97.31 228 PRO A CA 1
ATOM 1853 C C . PRO A 1 228 ? -3.998 19.266 31.344 1 97.31 228 PRO A C 1
ATOM 1855 O O . PRO A 1 228 ? -4.898 19.609 30.562 1 97.31 228 PRO A O 1
ATOM 1858 N N . GLU A 1 229 ? -4.129 18.25 32.125 1 96.69 229 GLU A N 1
ATOM 1859 C CA . GLU A 1 229 ? -5.285 17.359 32.156 1 96.69 229 GLU A CA 1
ATOM 1860 C C . GLU A 1 229 ? -6.57 18.125 32.469 1 96.69 229 GLU A C 1
ATOM 1862 O O . GLU A 1 229 ? -7.633 17.797 31.938 1 96.69 229 GLU A O 1
ATOM 1867 N N . SER A 1 230 ? -6.465 19.125 33.25 1 95.88 230 SER A N 1
ATOM 1868 C CA . SER A 1 230 ? -7.625 19.922 33.656 1 95.88 230 SER A CA 1
ATOM 1869 C C . SER A 1 230 ? -8.227 20.672 32.469 1 95.88 230 SER A C 1
ATOM 1871 O O . SER A 1 230 ? -9.359 21.156 32.562 1 95.88 230 SER A O 1
ATOM 1873 N N . TRP A 1 231 ? -7.422 20.828 31.375 1 97.5 231 TRP A N 1
ATOM 1874 C CA . TRP A 1 231 ? -7.891 21.547 30.203 1 97.5 231 TRP A CA 1
ATOM 1875 C C . TRP A 1 231 ? -8.578 20.609 29.219 1 97.5 231 TRP A C 1
ATOM 1877 O O . TRP A 1 231 ? -9.445 21.016 28.453 1 97.5 231 TRP A O 1
ATOM 1887 N N . ARG A 1 232 ? -8.25 19.391 29.234 1 96.69 232 ARG A N 1
ATOM 1888 C CA . ARG A 1 232 ? -8.469 18.453 28.125 1 96.69 232 ARG A CA 1
ATOM 1889 C C . ARG A 1 232 ? -9.945 18.094 28 1 96.69 232 ARG A C 1
ATOM 1891 O O . ARG A 1 232 ? -10.578 17.672 28.969 1 96.69 232 ARG A O 1
ATOM 1898 N N . GLY A 1 233 ? -10.414 18.344 26.828 1 93.5 233 GLY A N 1
ATOM 1899 C CA . GLY A 1 233 ? -11.781 17.953 26.516 1 93.5 233 GLY A CA 1
ATOM 1900 C C . GLY A 1 233 ? -12.828 18.812 27.188 1 93.5 233 GLY A C 1
ATOM 1901 O O . GLY A 1 233 ? -14 18.438 27.234 1 93.5 233 GLY A O 1
ATOM 1902 N N . LYS A 1 234 ? -12.469 19.938 27.734 1 95.19 234 LYS A N 1
ATOM 1903 C CA . LYS A 1 234 ? -13.406 20.766 28.484 1 95.19 234 LYS A CA 1
ATOM 1904 C C . LYS A 1 234 ? -14.086 21.781 27.578 1 95.19 234 LYS A C 1
ATOM 1906 O O . LYS A 1 234 ? -13.539 22.172 26.531 1 95.19 234 LYS A O 1
ATOM 1911 N N . PRO A 1 235 ? -15.32 22.203 27.984 1 95.75 235 PRO A N 1
ATOM 1912 C CA . PRO A 1 235 ? -16.016 23.234 27.203 1 95.75 235 PRO A CA 1
ATOM 1913 C C . PRO A 1 235 ? -15.273 24.578 27.219 1 95.75 235 PRO A C 1
ATOM 1915 O O . PRO A 1 235 ? -14.516 24.859 28.156 1 95.75 235 PRO A O 1
ATOM 1918 N N . ALA A 1 236 ? -15.555 25.359 26.25 1 96.19 236 ALA A N 1
ATOM 1919 C CA . ALA A 1 236 ? -14.852 26.609 26.031 1 96.19 236 ALA A CA 1
ATOM 1920 C C . ALA A 1 236 ? -14.977 27.531 27.25 1 96.19 236 ALA A C 1
ATOM 1922 O O . ALA A 1 236 ? -14.008 28.172 27.641 1 96.19 236 ALA A O 1
ATOM 1923 N N . ASP A 1 237 ? -16.141 27.578 27.797 1 96.5 237 ASP A N 1
ATOM 1924 C CA . ASP A 1 237 ? -16.359 28.453 28.938 1 96.5 237 ASP A CA 1
ATOM 1925 C C . ASP A 1 237 ? -15.516 28.031 30.141 1 96.5 237 ASP A C 1
ATOM 1927 O O . ASP A 1 237 ? -14.938 28.859 30.828 1 96.5 237 ASP A O 1
ATOM 1931 N N . PHE A 1 238 ? -15.43 26.734 30.281 1 97 238 PHE A N 1
ATOM 1932 C CA . PHE A 1 238 ? -14.609 26.203 31.359 1 97 238 PHE A CA 1
ATOM 1933 C C . PHE A 1 238 ? -13.133 26.5 31.109 1 97 238 PHE A C 1
ATOM 1935 O O . PHE A 1 238 ? -12.414 26.906 32.031 1 97 238 PHE A O 1
ATOM 1942 N N . LEU A 1 239 ? -12.695 26.328 29.906 1 97.88 239 LEU A N 1
ATOM 1943 C CA . LEU A 1 239 ? -11.312 26.578 29.531 1 97.88 239 LEU A CA 1
ATOM 1944 C C . LEU A 1 239 ? -10.938 28.047 29.781 1 97.88 239 LEU A C 1
ATOM 1946 O O . LEU A 1 239 ? -9.844 28.328 30.266 1 97.88 239 LEU A O 1
ATOM 1950 N N . GLN A 1 240 ? -11.828 28.953 29.469 1 97.69 240 GLN A N 1
ATOM 1951 C CA . GLN A 1 240 ? -11.594 30.375 29.656 1 97.69 240 GLN A CA 1
ATOM 1952 C C . GLN A 1 240 ? -11.461 30.719 31.141 1 97.69 240 GLN A C 1
ATOM 1954 O O . GLN A 1 240 ? -10.602 31.516 31.531 1 97.69 240 GLN A O 1
ATOM 1959 N N . GLU A 1 241 ? -12.219 30.062 31.891 1 96.88 241 GLU A N 1
ATOM 1960 C CA . GLU A 1 241 ? -12.188 30.312 33.344 1 96.88 241 GLU A CA 1
ATOM 1961 C C . GLU A 1 241 ? -10.906 29.766 33.969 1 96.88 241 GLU A C 1
ATOM 1963 O O . GLU A 1 241 ? -10.234 30.469 34.719 1 96.88 241 GLU A O 1
ATOM 1968 N N . VAL A 1 242 ? -10.586 28.562 33.625 1 96.38 242 VAL A N 1
ATOM 1969 C CA . VAL A 1 242 ? -9.477 27.891 34.281 1 96.38 242 VAL A CA 1
ATOM 1970 C C . VAL A 1 242 ? -8.148 28.484 33.812 1 96.38 242 VAL A C 1
ATOM 1972 O O . VAL A 1 242 ? -7.176 28.531 34.562 1 96.38 242 VAL A O 1
ATOM 1975 N N . THR A 1 243 ? -8.031 28.953 32.625 1 97.25 243 THR A N 1
ATOM 1976 C CA . THR A 1 243 ? -6.785 29.469 32.062 1 97.25 243 THR A CA 1
ATOM 1977 C C . THR A 1 243 ? -6.691 30.984 32.25 1 97.25 243 THR A C 1
ATOM 1979 O O . THR A 1 243 ? -5.598 31.547 32.219 1 97.25 243 THR A O 1
ATOM 1982 N N . GLY A 1 244 ? -7.836 31.656 32.312 1 97.19 244 GLY A N 1
ATOM 1983 C CA . GLY A 1 244 ? -7.875 33.094 32.344 1 97.19 244 GLY A CA 1
ATOM 1984 C C . GLY A 1 244 ? -7.695 33.719 30.969 1 97.19 244 GLY A C 1
ATOM 1985 O O . GLY A 1 244 ? -7.488 34.938 30.859 1 97.19 244 GLY A O 1
ATOM 1986 N N . VAL A 1 245 ? -7.684 32.906 29.922 1 98.12 245 VAL A N 1
ATOM 1987 C CA . VAL A 1 245 ? -7.516 33.375 28.547 1 98.12 245 VAL A CA 1
ATOM 1988 C C . VAL A 1 245 ? -8.859 33.344 27.828 1 98.12 245 VAL A C 1
ATOM 1990 O O . VAL A 1 245 ? -9.352 32.281 27.453 1 98.12 245 VAL A O 1
ATOM 1993 N N . SER A 1 246 ? -9.438 34.5 27.531 1 96.31 246 SER A N 1
ATOM 1994 C CA . SER A 1 246 ? -10.797 34.594 27.031 1 96.31 246 SER A CA 1
ATOM 1995 C C . SER A 1 246 ? -10.914 34.062 25.609 1 96.31 246 SER A C 1
ATOM 1997 O O . SER A 1 246 ? -11.984 33.625 25.188 1 96.31 246 SER A O 1
ATOM 1999 N N . GLY A 1 247 ? -9.883 33.969 24.922 1 97.31 247 GLY A N 1
ATOM 2000 C CA . GLY A 1 247 ? -9.938 33.594 23.516 1 97.31 247 GLY A CA 1
ATOM 2001 C C . GLY A 1 247 ? -9.711 32.125 23.266 1 97.31 247 GLY A C 1
ATOM 2002 O O . GLY A 1 247 ? -9.75 31.656 22.125 1 97.31 247 GLY A O 1
ATOM 2003 N N . ILE A 1 248 ? -9.438 31.281 24.312 1 98.12 248 ILE A N 1
ATOM 2004 C CA . ILE A 1 248 ? -9.289 29.844 24.094 1 98.12 248 ILE A CA 1
ATOM 2005 C C . ILE A 1 248 ? -10.648 29.219 23.781 1 98.12 248 ILE A C 1
ATOM 2007 O O . ILE A 1 248 ? -11.641 29.531 24.438 1 98.12 248 ILE A O 1
ATOM 2011 N N . THR A 1 249 ? -10.672 28.391 22.781 1 97 249 THR A N 1
ATOM 2012 C CA . THR A 1 249 ? -11.953 27.859 22.328 1 97 249 THR A CA 1
ATOM 2013 C C . THR A 1 249 ? -11.969 26.344 22.406 1 97 249 THR A C 1
ATOM 2015 O O . THR A 1 249 ? -13.031 25.719 22.359 1 97 249 THR A O 1
ATOM 2018 N N . PHE A 1 250 ? -10.758 25.734 22.484 1 96.69 250 PHE A N 1
ATOM 2019 C CA . PHE A 1 250 ? -10.727 24.297 22.344 1 96.69 250 PHE A CA 1
ATOM 2020 C C . PHE A 1 250 ? -9.438 23.719 22.922 1 96.69 250 PHE A C 1
ATOM 2022 O O . PHE A 1 250 ? -8.375 24.344 22.812 1 96.69 250 PHE A O 1
ATOM 2029 N N . CYS A 1 251 ? -9.555 22.641 23.594 1 97.25 251 CYS A N 1
ATOM 2030 C CA . CYS A 1 251 ? -8.43 21.781 23.953 1 97.25 251 CYS A CA 1
ATOM 2031 C C . CYS A 1 251 ? -8.758 20.312 23.703 1 97.25 251 CYS A C 1
ATOM 2033 O O . CYS A 1 251 ? -9.742 19.797 24.219 1 97.25 251 CYS A O 1
ATOM 2035 N N . HIS A 1 252 ? -7.957 19.719 22.906 1 94.38 252 HIS A N 1
ATOM 2036 C CA . HIS A 1 252 ? -8.203 18.328 22.547 1 94.38 252 HIS A CA 1
ATOM 2037 C C . HIS A 1 252 ? -8.141 17.422 23.781 1 94.38 252 HIS A C 1
ATOM 2039 O O . HIS A 1 252 ? -7.32 17.641 24.672 1 94.38 252 HIS A O 1
ATOM 2045 N N . ASN A 1 253 ? -8.883 16.359 23.812 1 90.06 253 ASN A N 1
ATOM 2046 C CA . ASN A 1 253 ? -9 15.438 24.953 1 90.06 253 ASN A CA 1
ATOM 2047 C C . ASN A 1 253 ? -7.664 14.781 25.281 1 90.06 253 ASN A C 1
ATOM 2049 O O . ASN A 1 253 ? -7.375 14.5 26.438 1 90.06 253 ASN A O 1
ATOM 2053 N N . SER A 1 254 ? -6.84 14.602 24.234 1 89 254 SER A N 1
ATOM 2054 C CA . SER A 1 254 ? -5.566 13.922 24.438 1 89 254 SER A CA 1
ATOM 2055 C C . SER A 1 254 ? -4.473 14.898 24.844 1 89 254 SER A C 1
ATOM 2057 O O . SER A 1 254 ? -3.365 14.492 25.203 1 89 254 SER A O 1
ATOM 2059 N N . GLY A 1 255 ? -4.797 16.141 24.656 1 95.5 255 GLY A N 1
ATOM 2060 C CA . GLY A 1 255 ? -3.893 17.156 25.172 1 95.5 255 GLY A CA 1
ATOM 2061 C C . GLY A 1 255 ? -2.842 17.578 24.156 1 95.5 255 GLY A C 1
ATOM 2062 O O . GLY A 1 255 ? -1.825 18.172 24.531 1 95.5 255 GLY A O 1
ATOM 2063 N N . PHE A 1 256 ? -3.012 17.359 22.859 1 96.12 256 PHE A N 1
ATOM 2064 C CA . PHE A 1 256 ? -1.934 17.656 21.922 1 96.12 256 PHE A CA 1
ATOM 2065 C C . PHE A 1 256 ? -2.186 18.969 21.203 1 96.12 256 PHE A C 1
ATOM 2067 O O . PHE A 1 256 ? -1.299 19.484 20.531 1 96.12 256 PHE A O 1
ATOM 2074 N N . LEU A 1 257 ? -3.42 19.578 21.453 1 97.25 257 LEU A N 1
ATOM 2075 C CA . LEU A 1 257 ? -3.77 20.734 20.625 1 97.25 257 LEU A CA 1
ATOM 2076 C C . LEU A 1 257 ? -4.727 21.656 21.375 1 97.25 257 LEU A C 1
ATOM 2078 O O . LEU A 1 257 ? -5.66 21.188 22.031 1 97.25 257 LEU A O 1
ATOM 2082 N N . CYS A 1 258 ? -4.535 22.906 21.266 1 98 258 CYS A N 1
ATOM 2083 C CA . CYS A 1 258 ? -5.457 23.953 21.688 1 98 258 CYS A CA 1
ATOM 2084 C C . CYS A 1 258 ? -5.75 24.906 20.547 1 98 258 CYS A C 1
ATOM 2086 O O . CYS A 1 258 ? -4.945 25.047 19.625 1 98 258 CYS A O 1
ATOM 2088 N N . ALA A 1 259 ? -6.879 25.484 20.578 1 98.12 259 ALA A N 1
ATOM 2089 C CA . ALA A 1 259 ? -7.258 26.5 19.594 1 98.12 259 ALA A CA 1
ATOM 2090 C C . ALA A 1 259 ? -7.66 27.797 20.297 1 98.12 259 ALA A C 1
ATOM 2092 O O . ALA A 1 259 ? -8.312 27.781 21.344 1 98.12 259 ALA A O 1
ATOM 2093 N N . CYS A 1 260 ? -7.238 28.891 19.688 1 98.25 260 CYS A N 1
ATOM 2094 C CA . CYS A 1 260 ? -7.492 30.219 20.234 1 98.25 260 CYS A CA 1
ATOM 2095 C C . CYS A 1 260 ? -7.973 31.188 19.156 1 98.25 260 CYS A C 1
ATOM 2097 O O . CYS A 1 260 ? -7.707 30.969 17.969 1 98.25 260 CYS A O 1
ATOM 2099 N N . LYS A 1 261 ? -8.586 32.25 19.547 1 97.31 261 LYS A N 1
ATOM 2100 C CA . LYS A 1 261 ? -9.148 33.219 18.625 1 97.31 261 LYS A CA 1
ATOM 2101 C C . LYS A 1 261 ? -8.07 34.156 18.062 1 97.31 261 LYS A C 1
ATOM 2103 O O . LYS A 1 261 ? -8.133 34.562 16.906 1 97.31 261 LYS A O 1
ATOM 2108 N N . THR A 1 262 ? -7.148 34.5 18.938 1 97.56 262 THR A N 1
ATOM 2109 C CA . THR A 1 262 ? -6.125 35.469 18.516 1 97.56 262 THR A CA 1
ATOM 2110 C C . THR A 1 262 ? -4.73 34.906 18.797 1 97.56 262 THR A C 1
ATOM 2112 O O . THR A 1 262 ? -4.57 33.969 19.594 1 97.56 262 THR A O 1
ATOM 2115 N N . ILE A 1 263 ? -3.742 35.5 18.109 1 97.69 263 ILE A N 1
ATOM 2116 C CA . ILE A 1 263 ? -2.354 35.094 18.297 1 97.69 263 ILE A CA 1
ATOM 2117 C C . ILE A 1 263 ? -1.913 35.375 19.734 1 97.69 263 ILE A C 1
ATOM 2119 O O . ILE A 1 263 ? -1.128 34.594 20.312 1 97.69 263 ILE A O 1
ATOM 2123 N N . ASP A 1 264 ? -2.408 36.469 20.297 1 98.31 264 ASP A N 1
ATOM 2124 C CA . ASP A 1 264 ? -2.066 36.812 21.672 1 98.31 264 ASP A CA 1
ATOM 2125 C C . ASP A 1 264 ? -2.604 35.75 22.656 1 98.31 264 ASP A C 1
ATOM 2127 O O . ASP A 1 264 ? -1.926 35.406 23.625 1 98.31 264 ASP A O 1
ATOM 2131 N N . ASP A 1 265 ? -3.746 35.312 22.359 1 98.44 265 ASP A N 1
ATOM 2132 C CA . ASP A 1 265 ? -4.324 34.25 23.203 1 98.44 265 ASP A CA 1
ATOM 2133 C C . ASP A 1 265 ? -3.533 32.938 23.078 1 98.44 265 ASP A C 1
ATOM 2135 O O . ASP A 1 265 ? -3.33 32.25 24.062 1 98.44 265 ASP A O 1
ATOM 2139 N N . ALA A 1 266 ? -3.16 32.656 21.891 1 98.56 266 ALA A N 1
ATOM 2140 C CA . ALA A 1 266 ? -2.361 31.469 21.656 1 98.56 266 ALA A CA 1
ATOM 2141 C C . ALA A 1 266 ? -1.04 31.531 22.406 1 98.56 266 ALA A C 1
ATOM 2143 O O . ALA A 1 266 ? -0.622 30.547 23.016 1 98.56 266 ALA A O 1
ATOM 2144 N N . ARG A 1 267 ? -0.405 32.688 22.391 1 98.25 267 ARG A N 1
ATOM 2145 C CA . ARG A 1 267 ? 0.842 32.875 23.125 1 98.25 267 ARG A CA 1
ATOM 2146 C C . ARG A 1 267 ? 0.635 32.719 24.625 1 98.25 267 ARG A C 1
ATOM 2148 O O . ARG A 1 267 ? 1.453 32.094 25.297 1 98.25 267 ARG A O 1
ATOM 2155 N N . ALA A 1 268 ? -0.451 33.25 25.047 1 98.44 268 ALA A N 1
ATOM 2156 C CA . ALA A 1 268 ? -0.766 33.156 26.469 1 98.44 268 ALA A CA 1
ATOM 2157 C C . ALA A 1 268 ? -0.971 31.703 26.891 1 98.44 268 ALA A C 1
ATOM 2159 O O . ALA A 1 268 ? -0.468 31.266 27.938 1 98.44 268 ALA A O 1
ATOM 2160 N N . ILE A 1 269 ? -1.675 30.984 26.078 1 98.56 269 ILE A N 1
ATOM 2161 C CA . ILE A 1 269 ? -1.962 29.578 26.375 1 98.56 269 ILE A CA 1
ATOM 2162 C C . ILE A 1 269 ? -0.664 28.766 26.359 1 98.56 269 ILE A C 1
ATOM 2164 O O . ILE A 1 269 ? -0.444 27.922 27.234 1 98.56 269 ILE A O 1
ATOM 2168 N N . ALA A 1 270 ? 0.151 29.016 25.375 1 98.5 270 ALA A N 1
ATOM 2169 C CA . ALA A 1 270 ? 1.432 28.312 25.297 1 98.5 270 ALA A CA 1
ATOM 2170 C C . ALA A 1 270 ? 2.285 28.609 26.531 1 98.5 270 ALA A C 1
ATOM 2172 O O . ALA A 1 270 ? 2.896 27.703 27.094 1 98.5 270 ALA A O 1
ATOM 2173 N N . LYS A 1 271 ? 2.314 29.859 26.906 1 97.88 271 LYS A N 1
ATOM 2174 C CA . LYS A 1 271 ? 3.088 30.25 28.078 1 97.88 271 LYS A CA 1
ATOM 2175 C C . LYS A 1 271 ? 2.592 29.531 29.344 1 97.88 271 LYS A C 1
ATOM 2177 O O . LYS A 1 271 ? 3.391 29.031 30.125 1 97.88 271 LYS A O 1
ATOM 2182 N N . LEU A 1 272 ? 1.304 29.516 29.5 1 98.12 272 LEU A N 1
ATOM 2183 C CA . LEU A 1 272 ? 0.705 28.844 30.656 1 98.12 272 LEU A CA 1
ATOM 2184 C C . LEU A 1 272 ? 1.051 27.359 30.656 1 98.12 272 LEU A C 1
ATOM 2186 O O . LEU A 1 272 ? 1.336 26.781 31.719 1 98.12 272 LEU A O 1
ATOM 2190 N N . ALA A 1 273 ? 0.993 26.812 29.484 1 98 273 ALA A N 1
ATOM 2191 C CA . ALA A 1 273 ? 1.271 25.375 29.375 1 98 273 ALA A CA 1
ATOM 2192 C C . ALA A 1 273 ? 2.73 25.078 29.703 1 98 273 ALA A C 1
ATOM 2194 O O . ALA A 1 273 ? 3.031 24.062 30.328 1 98 273 ALA A O 1
ATOM 2195 N N . VAL A 1 274 ? 3.619 25.938 29.281 1 97.69 274 VAL A N 1
ATOM 2196 C CA . VAL A 1 274 ? 5.043 25.781 29.578 1 97.69 274 VAL A CA 1
ATOM 2197 C C . VAL A 1 274 ? 5.27 25.797 31.078 1 97.69 274 VAL A C 1
ATOM 2199 O O . VAL A 1 274 ? 6.059 25.016 31.609 1 97.69 274 VAL A O 1
ATOM 2202 N N . GLU A 1 275 ? 4.523 26.609 31.75 1 96.19 275 GLU A N 1
ATOM 2203 C CA . GLU A 1 275 ? 4.734 26.859 33.188 1 96.19 275 GLU A CA 1
ATOM 2204 C C . GLU A 1 275 ? 4.008 25.828 34.031 1 96.19 275 GLU A C 1
ATOM 2206 O O . GLU A 1 275 ? 4.289 25.688 35.219 1 96.19 275 GLU A O 1
ATOM 2211 N N . ALA A 1 276 ? 3.158 25.172 33.438 1 92.31 276 ALA A N 1
ATOM 2212 C CA . ALA A 1 276 ? 2.334 24.234 34.188 1 92.31 276 ALA A CA 1
ATOM 2213 C C . ALA A 1 276 ? 3.127 22.984 34.562 1 92.31 276 ALA A C 1
ATOM 2215 O O . ALA A 1 276 ? 4.039 22.578 33.844 1 92.31 276 ALA A O 1
ATOM 2216 N N . MET B 1 1 ? -29.297 -10.773 7.969 1 55.44 1 MET B N 1
ATOM 2217 C CA . MET B 1 1 ? -29.953 -9.492 7.746 1 55.44 1 MET B CA 1
ATOM 2218 C C . MET B 1 1 ? -29.812 -9.055 6.289 1 55.44 1 MET B C 1
ATOM 2220 O O . MET B 1 1 ? -28.828 -9.375 5.633 1 55.44 1 MET B O 1
ATOM 2224 N N . ASP B 1 2 ? -30.781 -8.586 5.707 1 78.06 2 ASP B N 1
ATOM 2225 C CA . ASP B 1 2 ? -30.875 -8.219 4.297 1 78.06 2 ASP B CA 1
ATOM 2226 C C . ASP B 1 2 ? -29.984 -7.012 3.988 1 78.06 2 ASP B C 1
ATOM 2228 O O . ASP B 1 2 ? -30.328 -5.875 4.312 1 78.06 2 ASP B O 1
ATOM 2232 N N . ASN B 1 3 ? -28.766 -7.27 3.602 1 86.62 3 ASN B N 1
ATOM 2233 C CA . ASN B 1 3 ? -27.812 -6.199 3.35 1 86.62 3 ASN B CA 1
ATOM 2234 C C . ASN B 1 3 ? -27.844 -5.746 1.895 1 86.62 3 ASN B C 1
ATOM 2236 O O . ASN B 1 3 ? -27 -4.961 1.463 1 86.62 3 ASN B O 1
ATOM 2240 N N . SER B 1 4 ? -28.969 -6.039 1.282 1 89.25 4 SER B N 1
ATOM 2241 C CA . SER B 1 4 ? -29.062 -5.688 -0.13 1 89.25 4 SER B CA 1
ATOM 2242 C C . SER B 1 4 ? -29.625 -4.281 -0.309 1 89.25 4 SER B C 1
ATOM 2244 O O . SER B 1 4 ? -29.656 -3.754 -1.423 1 89.25 4 SER B O 1
ATOM 2246 N N . TYR B 1 5 ? -29.984 -3.678 0.725 1 91.75 5 TYR B N 1
ATOM 2247 C CA . TYR B 1 5 ? -30.547 -2.336 0.645 1 91.75 5 TYR B CA 1
ATOM 2248 C C . TYR B 1 5 ? -29.531 -1.35 0.074 1 91.75 5 TYR B C 1
ATOM 2250 O O . TYR B 1 5 ? -29.906 -0.284 -0.423 1 91.75 5 TYR B O 1
ATOM 2258 N N . ILE B 1 6 ? -28.234 -1.699 0.137 1 93.88 6 ILE B N 1
ATOM 2259 C CA . ILE B 1 6 ? -27.188 -0.833 -0.385 1 93.88 6 ILE B CA 1
ATOM 2260 C C . ILE B 1 6 ? -27.438 -0.561 -1.867 1 93.88 6 ILE B C 1
ATOM 2262 O O . ILE B 1 6 ? -27.062 0.498 -2.381 1 93.88 6 ILE B O 1
ATOM 2266 N N . TYR B 1 7 ? -28.109 -1.366 -2.508 1 94.06 7 TYR B N 1
ATOM 2267 C CA . TYR B 1 7 ? -28.344 -1.238 -3.941 1 94.06 7 TYR B CA 1
ATOM 2268 C C . TYR B 1 7 ? -29.391 -0.181 -4.23 1 94.06 7 TYR B C 1
ATOM 2270 O O . TYR B 1 7 ? -29.516 0.284 -5.367 1 94.06 7 TYR B O 1
ATOM 2278 N N . GLU B 1 8 ? -30.141 0.211 -3.195 1 93.75 8 GLU B N 1
ATOM 2279 C CA . GLU B 1 8 ? -31.266 1.113 -3.391 1 93.75 8 GLU B CA 1
ATOM 2280 C C . GLU B 1 8 ? -30.953 2.518 -2.883 1 93.75 8 GLU B C 1
ATOM 2282 O O . GLU B 1 8 ? -31.703 3.461 -3.139 1 93.75 8 GLU B O 1
ATOM 2287 N N . ILE B 1 9 ? -29.891 2.555 -2.188 1 95.38 9 ILE B N 1
ATOM 2288 C CA . ILE B 1 9 ? -29.516 3.857 -1.649 1 95.38 9 ILE B CA 1
ATOM 2289 C C . ILE B 1 9 ? -29.062 4.773 -2.785 1 95.38 9 ILE B C 1
ATOM 2291 O O . ILE B 1 9 ? -28.281 4.371 -3.645 1 95.38 9 ILE B O 1
ATOM 2295 N N . LYS B 1 10 ? -29.562 6.031 -2.723 1 95.88 10 LYS B N 1
ATOM 2296 C CA . LYS B 1 10 ? -29.297 6.934 -3.838 1 95.88 10 LYS B CA 1
ATOM 2297 C C . LYS B 1 10 ? -28.125 7.871 -3.514 1 95.88 10 LYS B C 1
ATOM 2299 O O . LYS B 1 10 ? -27.375 8.258 -4.406 1 95.88 10 LYS B O 1
ATOM 2304 N N . GLU B 1 11 ? -28 8.203 -2.211 1 97.31 11 GLU B N 1
ATOM 2305 C CA . GLU B 1 11 ? -27 9.188 -1.825 1 97.31 11 GLU B CA 1
ATOM 2306 C C . GLU B 1 11 ? -26.281 8.773 -0.541 1 97.31 11 GLU B C 1
ATOM 2308 O O . GLU B 1 11 ? -26.875 8.117 0.319 1 97.31 11 GLU B O 1
ATOM 2313 N N . ALA B 1 12 ? -25.047 9.203 -0.503 1 97.69 12 ALA B N 1
ATOM 2314 C CA . ALA B 1 12 ? -24.25 9.016 0.707 1 97.69 12 ALA B CA 1
ATOM 2315 C C . ALA B 1 12 ? -23.422 10.258 1.023 1 97.69 12 ALA B C 1
ATOM 2317 O O . ALA B 1 12 ? -23.172 11.086 0.144 1 97.69 12 ALA B O 1
ATOM 2318 N N . ILE B 1 13 ? -23.062 10.43 2.322 1 97.44 13 ILE B N 1
ATOM 2319 C CA . ILE B 1 13 ? -22.281 11.586 2.75 1 97.44 13 ILE B CA 1
ATOM 2320 C C . ILE B 1 13 ? -21.109 11.141 3.609 1 97.44 13 ILE B C 1
ATOM 2322 O O . ILE B 1 13 ? -21.266 10.281 4.48 1 97.44 13 ILE B O 1
ATOM 2326 N N . THR B 1 14 ? -19.969 11.594 3.322 1 97.44 14 THR B N 1
ATOM 2327 C CA . THR B 1 14 ? -18.781 11.508 4.18 1 97.44 14 THR B CA 1
ATOM 2328 C C . THR B 1 14 ? -18.219 12.898 4.469 1 97.44 14 THR B C 1
ATOM 2330 O O . THR B 1 14 ? -18.766 13.898 3.998 1 97.44 14 THR B O 1
ATOM 2333 N N . HIS B 1 15 ? -17.203 12.961 5.25 1 94.69 15 HIS B N 1
ATOM 2334 C CA . HIS B 1 15 ? -16.734 14.281 5.672 1 94.69 15 HIS B CA 1
ATOM 2335 C C . HIS B 1 15 ? -15.883 14.93 4.59 1 94.69 15 HIS B C 1
ATOM 2337 O O . HIS B 1 15 ? -15.133 14.25 3.891 1 94.69 15 HIS B O 1
ATOM 2343 N N . GLY B 1 16 ? -16.031 16.25 4.527 1 93.62 16 GLY B N 1
ATOM 2344 C CA . GLY B 1 16 ? -15.18 17.047 3.662 1 93.62 16 GLY B CA 1
ATOM 2345 C C . GLY B 1 16 ? -13.836 17.375 4.289 1 93.62 16 GLY B C 1
ATOM 2346 O O . GLY B 1 16 ? -13.492 16.828 5.348 1 93.62 16 GLY B O 1
ATOM 2347 N N . GLY B 1 17 ? -12.953 18.188 3.541 1 92.12 17 GLY B N 1
ATOM 2348 C CA . GLY B 1 17 ? -11.648 18.547 4.066 1 92.12 17 GLY B CA 1
ATOM 2349 C C . GLY B 1 17 ? -10.594 17.484 3.85 1 92.12 17 GLY B C 1
ATOM 2350 O O . GLY B 1 17 ? -10.609 16.781 2.834 1 92.12 17 GLY B O 1
ATOM 2351 N N . VAL B 1 18 ? -9.656 17.422 4.758 1 92.69 18 VAL B N 1
ATOM 2352 C CA . VAL B 1 18 ? -8.602 16.406 4.668 1 92.69 18 VAL B CA 1
ATOM 2353 C C . VAL B 1 18 ? -9.211 15.016 4.719 1 92.69 18 VAL B C 1
ATOM 2355 O O . VAL B 1 18 ? -10.055 14.727 5.57 1 92.69 18 VAL B O 1
ATOM 2358 N N . PHE B 1 19 ? -8.859 14.234 3.756 1 96.62 19 PHE B N 1
ATOM 2359 C CA . PHE B 1 19 ? -9.438 12.891 3.715 1 96.62 19 PHE B CA 1
ATOM 2360 C C . PHE B 1 19 ? -8.422 11.859 4.188 1 96.62 19 PHE B C 1
ATOM 2362 O O . PHE B 1 19 ? -7.215 12.117 4.191 1 96.62 19 PHE B O 1
ATOM 2369 N N . HIS B 1 20 ? -8.945 10.75 4.652 1 96.19 20 HIS B N 1
ATOM 2370 C CA . HIS B 1 20 ? -8.156 9.625 5.148 1 96.19 20 HIS B CA 1
ATOM 2371 C C . HIS B 1 20 ? -8.453 8.359 4.359 1 96.19 20 HIS B C 1
ATOM 2373 O O . HIS B 1 20 ? -9.344 8.344 3.508 1 96.19 20 HIS B O 1
ATOM 2379 N N . SER B 1 21 ? -7.672 7.34 4.641 1 97.75 21 SER B N 1
ATOM 2380 C CA . SER B 1 21 ? -7.789 6.098 3.885 1 97.75 21 SER B CA 1
ATOM 2381 C C . SER B 1 21 ? -9.148 5.441 4.102 1 97.75 21 SER B C 1
ATOM 2383 O O . SER B 1 21 ? -9.711 4.848 3.18 1 97.75 21 SER B O 1
ATOM 2385 N N . ASP B 1 22 ? -9.664 5.551 5.305 1 96.38 22 ASP B N 1
ATOM 2386 C CA . ASP B 1 22 ? -10.93 4.879 5.574 1 96.38 22 ASP B CA 1
ATOM 2387 C C . ASP B 1 22 ? -12.07 5.516 4.777 1 96.38 22 ASP B C 1
ATOM 2389 O O . ASP B 1 22 ? -12.938 4.812 4.254 1 96.38 22 ASP B O 1
ATOM 2393 N N . ASP B 1 23 ? -12.094 6.84 4.598 1 96.81 23 ASP B N 1
ATOM 2394 C CA . ASP B 1 23 ? -13.148 7.461 3.799 1 96.81 23 ASP B CA 1
ATOM 2395 C C . ASP B 1 23 ? -12.984 7.129 2.318 1 96.81 23 ASP B C 1
ATOM 2397 O O . ASP B 1 23 ? -13.969 6.891 1.614 1 96.81 23 ASP B O 1
ATOM 2401 N N . VAL B 1 24 ? -11.727 7.105 1.895 1 98.69 24 VAL B N 1
ATOM 2402 C CA . VAL B 1 24 ? -11.445 6.84 0.488 1 98.69 24 VAL B CA 1
ATOM 2403 C C . VAL B 1 24 ? -11.852 5.41 0.14 1 98.69 24 VAL B C 1
ATOM 2405 O O . VAL B 1 24 ? -12.609 5.184 -0.806 1 98.69 24 VAL B O 1
ATOM 2408 N N . PHE B 1 25 ? -11.43 4.441 0.883 1 98.81 25 PHE B N 1
ATOM 2409 C CA . PHE B 1 25 ? -11.734 3.043 0.608 1 98.81 25 PHE B CA 1
ATOM 2410 C C . PHE B 1 25 ? -13.211 2.756 0.846 1 98.81 25 PHE B C 1
ATOM 2412 O O . PHE B 1 25 ? -13.805 1.925 0.155 1 98.81 25 PHE B O 1
ATOM 2419 N N . SER B 1 26 ? -13.82 3.447 1.856 1 98.69 26 SER B N 1
ATOM 2420 C CA . SER B 1 26 ? -15.266 3.33 2.045 1 98.69 26 SER B CA 1
ATOM 2421 C C . SER B 1 26 ? -16.016 3.74 0.788 1 98.69 26 SER B C 1
ATOM 2423 O O . SER B 1 26 ? -16.906 3.018 0.326 1 98.69 26 SER B O 1
ATOM 2425 N N . THR B 1 27 ? -15.672 4.863 0.301 1 98.75 27 THR B N 1
ATOM 2426 C CA . THR B 1 27 ? -16.328 5.398 -0.883 1 98.75 27 THR B CA 1
ATOM 2427 C C . THR B 1 27 ? -16.156 4.461 -2.072 1 98.75 27 THR B C 1
ATOM 2429 O O . THR B 1 27 ? -17.109 4.145 -2.773 1 98.75 27 THR B O 1
ATOM 2432 N N . ALA B 1 28 ? -14.93 3.98 -2.311 1 98.81 28 ALA B N 1
ATOM 2433 C CA . ALA B 1 28 ? -14.648 3.033 -3.385 1 98.81 28 ALA B CA 1
ATOM 2434 C C . ALA B 1 28 ? -15.5 1.774 -3.244 1 98.81 28 ALA B C 1
ATOM 2436 O O . ALA B 1 28 ? -16.109 1.325 -4.211 1 98.81 28 ALA B O 1
ATOM 2437 N N . PHE B 1 29 ? -15.539 1.241 -2.025 1 98.81 29 PHE B N 1
ATOM 2438 C CA . PHE B 1 29 ? -16.266 0.014 -1.736 1 98.81 29 PHE B CA 1
ATOM 2439 C C . PHE B 1 29 ? -17.766 0.19 -2.02 1 98.81 29 PHE B C 1
ATOM 2441 O O . PHE B 1 29 ? -18.375 -0.637 -2.699 1 98.81 29 PHE B O 1
ATOM 2448 N N . LEU B 1 30 ? -18.297 1.302 -1.567 1 98.56 30 LEU B N 1
ATOM 2449 C CA . LEU B 1 30 ? -19.719 1.58 -1.756 1 98.56 30 LEU B CA 1
ATOM 2450 C C . LEU B 1 30 ? -20.047 1.745 -3.234 1 98.56 30 LEU B C 1
ATOM 2452 O O . LEU B 1 30 ? -21.078 1.257 -3.703 1 98.56 30 LEU B O 1
ATOM 2456 N N . GLN B 1 31 ? -19.203 2.363 -3.943 1 98.38 31 GLN B N 1
ATOM 2457 C CA . GLN B 1 31 ? -19.453 2.59 -5.363 1 98.38 31 GLN B CA 1
ATOM 2458 C C . GLN B 1 31 ? -19.281 1.304 -6.164 1 98.38 31 GLN B C 1
ATOM 2460 O O . GLN B 1 31 ? -19.828 1.168 -7.258 1 98.38 31 GLN B O 1
ATOM 2465 N N . ILE B 1 32 ? -18.438 0.423 -5.703 1 98.38 32 ILE B N 1
ATOM 2466 C CA . ILE B 1 32 ? -18.344 -0.896 -6.32 1 98.38 32 ILE B CA 1
ATOM 2467 C C . ILE B 1 32 ? -19.672 -1.64 -6.141 1 98.38 32 ILE B C 1
ATOM 2469 O O . ILE B 1 32 ? -20.172 -2.275 -7.074 1 98.38 32 ILE B O 1
ATOM 2473 N N . LEU B 1 33 ? -20.25 -1.536 -4.93 1 98.06 33 LEU B N 1
ATOM 2474 C CA . LEU B 1 33 ? -21.516 -2.201 -4.625 1 98.06 33 LEU B CA 1
ATOM 2475 C C . LEU B 1 33 ? -22.656 -1.555 -5.387 1 98.06 33 LEU B C 1
ATOM 2477 O O . LEU B 1 33 ? -23.547 -2.25 -5.883 1 98.06 33 LEU B O 1
ATOM 2481 N N . ASN B 1 34 ? -22.672 -0.238 -5.441 1 98 34 ASN B N 1
ATOM 2482 C CA . ASN B 1 34 ? -23.719 0.562 -6.07 1 98 34 ASN B CA 1
ATOM 2483 C C . ASN B 1 34 ? -23.125 1.662 -6.949 1 98 34 ASN B C 1
ATOM 2485 O O . ASN B 1 34 ? -22.984 2.805 -6.508 1 98 34 ASN B O 1
ATOM 2489 N N . PRO B 1 35 ? -22.859 1.374 -8.188 1 96.81 35 PRO B N 1
ATO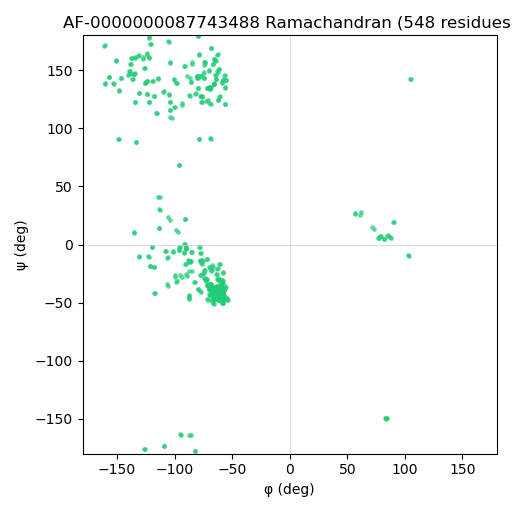M 2490 C CA . PRO B 1 35 ? -22.203 2.309 -9.094 1 96.81 35 PRO B CA 1
ATOM 2491 C C . PRO B 1 35 ? -23 3.598 -9.297 1 96.81 35 PRO B C 1
ATOM 2493 O O . PRO B 1 35 ? -22.438 4.609 -9.727 1 96.81 35 PRO B O 1
ATOM 2496 N N . GLU B 1 36 ? -24.266 3.629 -8.969 1 96.75 36 GLU B N 1
ATOM 2497 C CA . GLU B 1 36 ? -25.125 4.801 -9.164 1 96.75 36 GLU B CA 1
ATOM 2498 C C . GLU B 1 36 ? -25.141 5.684 -7.922 1 96.75 36 GLU B C 1
ATOM 2500 O O . GLU B 1 36 ? -25.719 6.777 -7.941 1 96.75 36 GLU B O 1
ATOM 2505 N N . LEU B 1 37 ? -24.531 5.199 -6.883 1 97.88 37 LEU B N 1
ATOM 2506 C CA . LEU B 1 37 ? -24.516 5.941 -5.629 1 97.88 37 LEU B CA 1
ATOM 2507 C C . LEU B 1 37 ? -23.797 7.273 -5.793 1 97.88 37 LEU B C 1
ATOM 2509 O O . LEU B 1 37 ? -22.656 7.316 -6.27 1 97.88 37 LEU B O 1
ATOM 2513 N N . LYS B 1 38 ? -24.453 8.352 -5.457 1 97.75 38 LYS B N 1
ATOM 2514 C CA . LYS B 1 38 ? -23.844 9.672 -5.438 1 97.75 38 LYS B CA 1
ATOM 2515 C C . LYS B 1 38 ? -23.312 10.016 -4.047 1 97.75 38 LYS B C 1
ATOM 2517 O O . LYS B 1 38 ? -24.078 10.078 -3.086 1 97.75 38 LYS B O 1
ATOM 2522 N N . VAL B 1 39 ? -22.062 10.258 -3.971 1 98.12 39 VAL B N 1
ATOM 2523 C CA . VAL B 1 39 ? -21.438 10.539 -2.686 1 98.12 39 VAL B CA 1
ATOM 2524 C C . VAL B 1 39 ? -21.047 12.016 -2.613 1 98.12 39 VAL B C 1
ATOM 2526 O O . VAL B 1 39 ? -20.453 12.547 -3.545 1 98.12 39 VAL B O 1
ATOM 2529 N N . LYS B 1 40 ? -21.391 12.656 -1.525 1 97 40 LYS B N 1
ATOM 2530 C CA . LYS B 1 40 ? -21.031 14.047 -1.263 1 97 40 LYS B CA 1
ATOM 2531 C C . LYS B 1 40 ? -20.078 14.148 -0.065 1 97 40 LYS B C 1
ATOM 2533 O O . LYS B 1 40 ? -20.203 13.367 0.886 1 97 40 LYS B O 1
ATOM 2538 N N . ARG B 1 41 ? -19.188 15.031 -0.188 1 97.06 41 ARG B N 1
ATOM 2539 C CA . ARG B 1 41 ? -18.328 15.375 0.93 1 97.06 41 ARG B CA 1
ATOM 2540 C C . ARG B 1 41 ? -18.734 16.703 1.561 1 97.06 41 ARG B C 1
ATOM 2542 O O . ARG B 1 41 ? -18.688 17.75 0.908 1 97.06 41 ARG B O 1
ATOM 2549 N N . LEU B 1 42 ? -19.156 16.609 2.803 1 95.25 42 LEU B N 1
ATOM 2550 C CA . LEU B 1 42 ? -19.672 17.797 3.48 1 95.25 42 LEU B CA 1
ATOM 2551 C C . LEU B 1 42 ? -19.047 17.953 4.855 1 95.25 42 LEU B C 1
ATOM 2553 O O . LEU B 1 42 ? -18.453 17.016 5.387 1 95.25 42 LEU B O 1
ATOM 2557 N N . MET B 1 43 ? -19.156 19.141 5.375 1 90.62 43 MET B N 1
ATOM 2558 C CA . MET B 1 43 ? -18.625 19.422 6.703 1 90.62 43 MET B CA 1
ATOM 2559 C C . MET B 1 43 ? -19.641 19.047 7.785 1 90.62 43 MET B C 1
ATOM 2561 O O . MET B 1 43 ? -19.266 18.828 8.938 1 90.62 43 MET B O 1
ATOM 2565 N N . GLN B 1 44 ? -20.891 19.016 7.383 1 91.81 44 GLN B N 1
ATOM 2566 C CA . GLN B 1 44 ? -21.969 18.656 8.281 1 91.81 44 GLN B CA 1
ATOM 2567 C C . GLN B 1 44 ? -23.078 17.906 7.543 1 91.81 44 GLN B C 1
ATOM 2569 O O . GLN B 1 44 ? -23.406 18.234 6.402 1 91.81 44 GLN B O 1
ATOM 2574 N N . VAL B 1 45 ? -23.609 16.953 8.289 1 93.38 45 VAL B N 1
ATOM 2575 C CA . VAL B 1 45 ? -24.719 16.203 7.707 1 93.38 45 VAL B CA 1
ATOM 2576 C C . VAL B 1 45 ? -26.016 17 7.887 1 93.38 45 VAL B C 1
ATOM 2578 O O . VAL B 1 45 ? -26.375 17.391 9 1 93.38 45 VAL B O 1
ATOM 2581 N N . PRO B 1 46 ? -26.75 17.172 6.816 1 93.69 46 PRO B N 1
ATOM 2582 C CA . PRO B 1 46 ? -28.047 17.844 6.953 1 93.69 46 PRO B CA 1
ATOM 2583 C C . PRO B 1 46 ? -29.031 17.047 7.816 1 93.69 46 PRO B C 1
ATOM 2585 O O . PRO B 1 46 ? -29.031 15.812 7.77 1 93.69 46 PRO B O 1
ATOM 2588 N N . GLU B 1 47 ? -29.906 17.703 8.594 1 91.19 47 GLU B N 1
ATOM 2589 C CA . GLU B 1 47 ? -30.828 17.094 9.547 1 91.19 47 GLU B CA 1
ATOM 2590 C C . GLU B 1 47 ? -31.781 16.125 8.844 1 91.19 47 GLU B C 1
ATOM 2592 O O . GLU B 1 47 ? -32.125 15.07 9.383 1 91.19 47 GLU B O 1
ATOM 2597 N N . ASP B 1 48 ? -32.219 16.344 7.629 1 90.69 48 ASP B N 1
ATOM 2598 C CA . ASP B 1 48 ? -33.25 15.539 6.98 1 90.69 48 ASP B CA 1
ATOM 2599 C C . ASP B 1 48 ? -32.625 14.594 5.949 1 90.69 48 ASP B C 1
ATOM 2601 O O . ASP B 1 48 ? -33.344 14.031 5.117 1 90.69 48 ASP B O 1
ATOM 2605 N N . PHE B 1 49 ? -31.359 14.398 6.203 1 93.5 49 PHE B N 1
ATOM 2606 C CA . PHE B 1 49 ? -30.719 13.531 5.227 1 93.5 49 PHE B CA 1
ATOM 2607 C C . PHE B 1 49 ? -31.078 12.07 5.484 1 93.5 49 PHE B C 1
ATOM 2609 O O . PHE B 1 49 ? -30.953 11.586 6.609 1 93.5 49 PHE B O 1
ATOM 2616 N N . ASP B 1 50 ? -31.594 11.281 4.441 1 91.56 50 ASP B N 1
ATOM 2617 C CA . ASP B 1 50 ? -32.094 9.914 4.602 1 91.56 50 ASP B CA 1
ATOM 2618 C C . ASP B 1 50 ? -31.188 8.922 3.859 1 91.56 50 ASP B C 1
ATOM 2620 O O . ASP B 1 50 ? -31.547 7.758 3.693 1 91.56 50 ASP B O 1
ATOM 2624 N N . GLY B 1 51 ? -30.031 9.289 3.445 1 94.81 51 GLY B N 1
ATOM 2625 C CA . GLY B 1 51 ? -29.094 8.391 2.785 1 94.81 51 GLY B CA 1
ATOM 2626 C C . GLY B 1 51 ? -28.094 7.77 3.738 1 94.81 51 GLY B C 1
ATOM 2627 O O . GLY B 1 51 ? -28.359 7.641 4.934 1 94.81 51 GLY B O 1
ATOM 2628 N N . LEU B 1 52 ? -27.047 7.238 3.182 1 95.81 52 LEU B N 1
ATOM 2629 C CA . LEU B 1 52 ? -26.016 6.574 3.967 1 95.81 52 LEU B CA 1
ATOM 2630 C C . LEU B 1 52 ? -24.969 7.574 4.438 1 95.81 52 LEU B C 1
ATOM 2632 O O . LEU B 1 52 ? -24.5 8.398 3.652 1 95.81 52 LEU B O 1
ATOM 2636 N N . VAL B 1 53 ? -24.672 7.578 5.723 1 96.12 53 VAL B N 1
ATOM 2637 C CA . VAL B 1 53 ? -23.688 8.477 6.305 1 96.12 53 VAL B CA 1
ATOM 2638 C C . VAL B 1 53 ? -22.547 7.668 6.91 1 96.12 53 VAL B C 1
ATOM 2640 O O . VAL B 1 53 ? -22.781 6.695 7.629 1 96.12 53 VAL B O 1
ATOM 2643 N N . TYR B 1 54 ? -21.359 8.031 6.512 1 95.94 54 TYR B N 1
ATOM 2644 C CA . TYR B 1 54 ? -20.203 7.324 7.059 1 95.94 54 TYR B CA 1
ATOM 2645 C C . TYR B 1 54 ? -19.062 8.289 7.352 1 95.94 54 TYR B C 1
ATOM 2647 O O . TYR B 1 54 ? -18.891 9.297 6.656 1 95.94 54 TYR B O 1
ATOM 2655 N N . ASP B 1 55 ? -18.266 8.016 8.414 1 94.06 55 ASP B N 1
ATOM 2656 C CA . ASP B 1 55 ? -17.078 8.734 8.844 1 94.06 55 ASP B CA 1
ATOM 2657 C C . ASP B 1 55 ? -17.375 10.211 9.094 1 94.06 55 ASP B C 1
ATOM 2659 O O . ASP B 1 55 ? -16.547 11.078 8.82 1 94.06 55 ASP B O 1
ATOM 2663 N N . ILE B 1 56 ? -18.594 10.484 9.414 1 86.75 56 ILE B N 1
ATOM 2664 C CA . ILE B 1 56 ? -19.062 11.82 9.789 1 86.75 56 ILE B CA 1
ATOM 2665 C C . ILE B 1 56 ? -20.328 11.711 10.625 1 86.75 56 ILE B C 1
ATOM 2667 O O . ILE B 1 56 ? -21.109 10.766 10.453 1 86.75 56 ILE B O 1
ATOM 2671 N N . GLY B 1 57 ? -20.547 12.523 11.586 1 79.56 57 GLY B N 1
ATOM 2672 C CA . GLY B 1 57 ? -21.828 12.703 12.234 1 79.56 57 GLY B CA 1
ATOM 2673 C C . GLY B 1 57 ? -22.094 11.711 13.352 1 79.56 57 GLY B C 1
ATOM 2674 O O . GLY B 1 57 ? -23.219 11.586 13.836 1 79.56 57 GLY B O 1
ATOM 2675 N N . LEU B 1 58 ? -21.031 10.906 13.711 1 76.69 58 LEU B N 1
ATOM 2676 C CA . LEU B 1 58 ? -21.062 10 14.852 1 76.69 58 LEU B CA 1
ATOM 2677 C C . LEU B 1 58 ? -22.156 8.945 14.68 1 76.69 58 LEU B C 1
ATOM 2679 O O . LEU B 1 58 ? -22.781 8.523 15.656 1 76.69 58 LEU B O 1
ATOM 2683 N N . GLY B 1 59 ? -22.516 8.656 13.445 1 80.25 59 GLY B N 1
ATOM 2684 C CA . GLY B 1 59 ? -23.547 7.684 13.141 1 80.25 59 GLY B CA 1
ATOM 2685 C C . GLY B 1 59 ? -23.031 6.258 13.07 1 80.25 59 GLY B C 1
ATOM 2686 O O . GLY B 1 59 ? -21.969 5.949 13.617 1 80.25 59 GLY B O 1
ATOM 2687 N N . ARG B 1 60 ? -23.812 5.391 12.5 1 86.69 60 ARG B N 1
ATOM 2688 C CA . ARG B 1 60 ? -23.625 3.943 12.453 1 86.69 60 ARG B CA 1
ATOM 2689 C C . ARG B 1 60 ? -22.266 3.59 11.852 1 86.69 60 ARG B C 1
ATOM 2691 O O . ARG B 1 60 ? -21.609 2.646 12.305 1 86.69 60 ARG B O 1
ATOM 2698 N N . PHE B 1 61 ? -21.828 4.32 10.90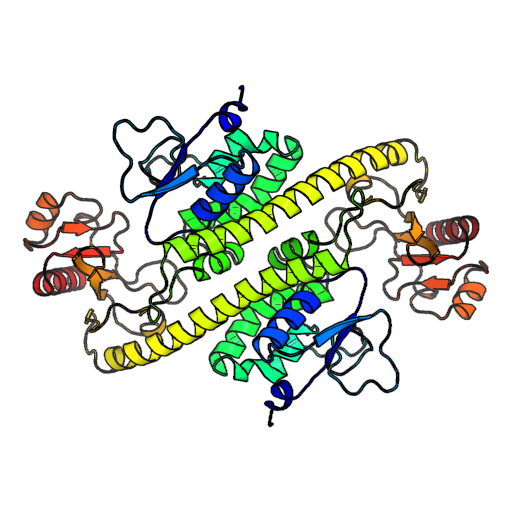6 1 92.19 61 PHE B N 1
ATOM 2699 C CA . PHE B 1 61 ? -20.578 4.008 10.211 1 92.19 61 PHE B CA 1
ATOM 2700 C C . PHE B 1 61 ? -19.531 5.082 10.477 1 92.19 61 PHE B C 1
ATOM 2702 O O . PHE B 1 61 ? -18.844 5.516 9.555 1 92.19 61 PHE B O 1
ATOM 2709 N N . ASP B 1 62 ? -19.516 5.488 11.672 1 85.56 62 ASP B N 1
ATOM 2710 C CA . ASP B 1 62 ? -18.516 6.426 12.156 1 85.56 62 ASP B CA 1
ATOM 2711 C C . ASP B 1 62 ? -17.734 5.84 13.336 1 85.56 62 ASP B C 1
ATOM 2713 O O . ASP B 1 62 ? -18.203 4.902 13.984 1 85.56 62 ASP B O 1
ATOM 2717 N N . HIS B 1 63 ? -16.625 6.344 13.625 1 82.19 63 HIS B N 1
ATOM 2718 C CA . HIS B 1 63 ? -15.789 5.797 14.68 1 82.19 63 HIS B CA 1
ATOM 2719 C C . HIS B 1 63 ? -15.234 6.902 15.57 1 82.19 63 HIS B C 1
ATOM 2721 O O . HIS B 1 63 ? -14.398 6.645 16.438 1 82.19 63 HIS B O 1
ATOM 2727 N N . HIS B 1 64 ? -15.711 8.07 15.422 1 79.31 64 HIS B N 1
ATOM 2728 C CA . HIS B 1 64 ? -15.172 9.211 16.156 1 79.31 64 HIS B CA 1
ATOM 2729 C C . HIS B 1 64 ? -15.812 9.336 17.531 1 79.31 64 HIS B C 1
ATOM 2731 O O . HIS B 1 64 ? -15.367 10.133 18.359 1 79.31 64 HIS B O 1
ATOM 2737 N N . GLN B 1 65 ? -16.766 8.531 17.75 1 78.12 65 GLN B N 1
ATOM 2738 C CA . GLN B 1 65 ? -17.422 8.547 19.047 1 78.12 65 GLN B CA 1
ATOM 2739 C C . GLN B 1 65 ? -16.531 7.91 20.109 1 78.12 65 GLN B C 1
ATOM 2741 O O . GLN B 1 65 ? -15.656 7.109 19.797 1 78.12 65 GLN B O 1
ATOM 2746 N N . LYS B 1 66 ? -16.75 8.258 21.328 1 74.75 66 LYS B N 1
ATOM 2747 C CA . LYS B 1 66 ? -15.984 7.762 22.469 1 74.75 66 LYS B CA 1
ATOM 2748 C C . LYS B 1 66 ? -16.078 6.242 22.578 1 74.75 66 LYS B C 1
ATOM 2750 O O . LYS B 1 66 ? -15.078 5.566 22.797 1 74.75 66 LYS B O 1
ATOM 2755 N N . ASP B 1 67 ? -17.281 5.777 22.391 1 81.88 67 ASP B N 1
ATOM 2756 C CA . ASP B 1 67 ? -17.484 4.332 22.484 1 81.88 67 ASP B CA 1
ATOM 2757 C C . ASP B 1 67 ? -17.438 3.682 21.109 1 81.88 67 ASP B C 1
ATOM 2759 O O . ASP B 1 67 ? -18.422 3.061 20.688 1 81.88 67 ASP B O 1
ATOM 2763 N N . ARG B 1 68 ? -16.281 3.729 20.609 1 86.75 68 ARG B N 1
ATOM 2764 C CA . ARG B 1 68 ? -16.156 3.166 19.266 1 86.75 68 ARG B CA 1
ATOM 2765 C C . ARG B 1 68 ? -16.188 1.643 19.312 1 86.75 68 ARG B C 1
ATOM 2767 O O . ARG B 1 68 ? -15.758 1.033 20.297 1 86.75 68 ARG B O 1
ATOM 2774 N N . LYS B 1 69 ? -16.703 1.021 18.297 1 92.44 69 LYS B N 1
ATOM 2775 C CA . LYS B 1 69 ? -16.766 -0.433 18.172 1 92.44 69 LYS B CA 1
ATOM 2776 C C . LYS B 1 69 ? -15.375 -1.029 17.969 1 92.44 69 LYS B C 1
ATOM 2778 O O . LYS B 1 69 ? -14.578 -0.497 17.188 1 92.44 69 LYS B O 1
ATOM 2783 N N . VAL B 1 70 ? -15.078 -2.139 18.688 1 95.5 70 VAL B N 1
ATOM 2784 C CA . VAL B 1 70 ? -13.781 -2.795 18.641 1 95.5 70 VAL B CA 1
ATOM 2785 C C . VAL B 1 70 ? -13.953 -4.273 18.297 1 95.5 70 VAL B C 1
ATOM 2787 O O . VAL B 1 70 ? -14.891 -4.918 18.781 1 95.5 70 VAL B O 1
ATOM 2790 N N . ARG B 1 71 ? -13.102 -4.82 17.453 1 96.69 71 ARG B N 1
ATOM 2791 C CA . ARG B 1 71 ? -13.125 -6.234 17.078 1 96.69 71 ARG B CA 1
ATOM 2792 C C . ARG B 1 71 ? -12.734 -7.117 18.266 1 96.69 71 ARG B C 1
ATOM 2794 O O . ARG B 1 71 ? -12.203 -6.625 19.266 1 96.69 71 ARG B O 1
ATOM 2801 N N . GLU B 1 72 ? -12.938 -8.414 18.109 1 95.69 72 GLU B N 1
ATOM 2802 C CA . GLU B 1 72 ? -12.609 -9.391 19.156 1 95.69 72 GLU B CA 1
ATOM 2803 C C . GLU B 1 72 ? -11.117 -9.383 19.453 1 95.69 72 GLU B C 1
ATOM 2805 O O . GLU B 1 72 ? -10.711 -9.602 20.609 1 95.69 72 GLU B O 1
ATOM 2810 N N . ASN B 1 73 ? -10.305 -9.078 18.562 1 96.56 73 ASN B N 1
ATOM 2811 C CA . ASN B 1 73 ? -8.859 -9.094 18.75 1 96.56 73 ASN B CA 1
ATOM 2812 C C . ASN B 1 73 ? -8.344 -7.75 19.25 1 96.56 73 ASN B C 1
ATOM 2814 O O . ASN B 1 73 ? -7.129 -7.535 19.328 1 96.56 73 ASN B O 1
ATOM 2818 N N . GLY B 1 74 ? -9.242 -6.742 19.406 1 95.62 74 GLY B N 1
ATOM 2819 C CA . GLY B 1 74 ? -8.867 -5.484 20.016 1 95.62 74 GLY B CA 1
ATOM 2820 C C . GLY B 1 74 ? -8.656 -4.363 19.016 1 95.62 74 GLY B C 1
ATOM 2821 O O . GLY B 1 74 ? -8.477 -3.205 19.406 1 95.62 74 GLY B O 1
ATOM 2822 N N . ILE B 1 75 ? -8.641 -4.625 17.75 1 96.25 75 ILE B N 1
ATOM 2823 C CA . ILE B 1 75 ? -8.445 -3.6 16.734 1 96.25 75 ILE B CA 1
ATOM 2824 C C . ILE B 1 75 ? -9.734 -2.805 16.547 1 96.25 75 ILE B C 1
ATOM 2826 O O . ILE B 1 75 ? -10.781 -3.377 16.234 1 96.25 75 ILE B O 1
ATOM 2830 N N . PRO B 1 76 ? -9.688 -1.519 16.719 1 95.94 76 PRO B N 1
ATOM 2831 C CA . PRO B 1 76 ? -10.898 -0.711 16.547 1 95.94 76 PRO B CA 1
ATOM 2832 C C . PRO B 1 76 ? -11.352 -0.611 15.094 1 95.94 76 PRO B C 1
ATOM 2834 O O . PRO B 1 76 ? -10.516 -0.647 14.188 1 95.94 76 PRO B O 1
ATOM 2837 N N . TYR B 1 77 ? -12.688 -0.484 14.93 1 97.12 77 TYR B N 1
ATOM 2838 C CA . TYR B 1 77 ? -13.242 -0.248 13.602 1 97.12 77 TYR B CA 1
ATOM 2839 C C . TYR B 1 77 ? -13.117 1.218 13.211 1 97.12 77 TYR B C 1
ATOM 2841 O O . TYR B 1 77 ? -13.156 2.104 14.07 1 97.12 77 TYR B O 1
ATOM 2849 N N . ALA B 1 78 ? -12.859 1.471 11.984 1 96.5 78 ALA B N 1
ATOM 2850 C CA . ALA B 1 78 ? -13.148 2.746 11.336 1 96.5 78 ALA B CA 1
ATOM 2851 C C . ALA B 1 78 ? -14.289 2.604 10.336 1 96.5 78 ALA B C 1
ATOM 2853 O O . ALA B 1 78 ? -14.969 1.576 10.305 1 96.5 78 ALA B O 1
ATOM 2854 N N . ALA B 1 79 ? -14.562 3.627 9.602 1 97.19 79 ALA B N 1
ATOM 2855 C CA . ALA B 1 79 ? -15.727 3.619 8.711 1 97.19 79 ALA B CA 1
ATOM 2856 C C . ALA B 1 79 ? -15.648 2.459 7.719 1 97.19 79 ALA B C 1
ATOM 2858 O O . ALA B 1 79 ? -16.641 1.779 7.473 1 97.19 79 ALA B O 1
ATOM 2859 N N . PHE B 1 80 ? -14.477 2.182 7.125 1 98.31 80 PHE B N 1
ATOM 2860 C CA . PHE B 1 80 ? -14.328 1.137 6.117 1 98.31 80 PHE B CA 1
ATOM 2861 C C . PHE B 1 80 ? -14.609 -0.236 6.719 1 98.31 80 PHE B C 1
ATOM 2863 O O . PHE B 1 80 ? -15.359 -1.026 6.148 1 98.31 80 PHE B O 1
ATOM 2870 N N . GLY B 1 81 ? -14.008 -0.449 7.883 1 98.38 81 GLY B N 1
ATOM 2871 C CA . GLY B 1 81 ? -14.266 -1.711 8.555 1 98.38 81 GLY B CA 1
ATOM 2872 C C . GLY B 1 81 ? -15.734 -1.915 8.891 1 98.38 81 GLY B C 1
ATOM 2873 O O . GLY B 1 81 ? -16.266 -3.021 8.75 1 98.38 81 GLY B O 1
ATOM 2874 N N . LEU B 1 82 ? -16.406 -0.886 9.328 1 97.75 82 LEU B N 1
ATOM 2875 C CA . LEU B 1 82 ? -17.828 -0.966 9.688 1 97.75 82 LEU B CA 1
ATOM 2876 C C . LEU B 1 82 ? -18.672 -1.274 8.461 1 97.75 82 LEU B C 1
ATOM 2878 O O . LEU B 1 82 ? -19.562 -2.129 8.516 1 97.75 82 LEU B O 1
ATOM 2882 N N . LEU B 1 83 ? -18.422 -0.578 7.402 1 98 83 LEU B N 1
ATOM 2883 C CA . LEU B 1 83 ? -19.172 -0.802 6.168 1 98 83 LEU B CA 1
ATOM 2884 C C . LEU B 1 83 ? -18.922 -2.207 5.629 1 98 83 LEU B C 1
ATOM 2886 O O . LEU B 1 83 ? -19.844 -2.875 5.168 1 98 83 LEU B O 1
ATOM 2890 N N . PHE B 1 84 ? -17.688 -2.68 5.719 1 98.38 84 PHE B N 1
ATOM 2891 C CA . PHE B 1 84 ? -17.328 -3.994 5.195 1 98.38 84 PHE B CA 1
ATOM 2892 C C . PHE B 1 84 ? -17.953 -5.098 6.035 1 98.38 84 PHE B C 1
ATOM 2894 O O . PHE B 1 84 ? -18.344 -6.141 5.508 1 98.38 84 PHE B O 1
ATOM 2901 N N . GLU B 1 85 ? -17.984 -4.867 7.316 1 97.25 85 GLU B N 1
ATOM 2902 C CA . GLU B 1 85 ? -18.672 -5.828 8.172 1 97.25 85 GLU B CA 1
ATOM 2903 C C . GLU B 1 85 ? -20.125 -6.004 7.742 1 97.25 85 GLU B C 1
ATOM 2905 O O . GLU B 1 85 ? -20.656 -7.121 7.762 1 97.25 85 GLU B O 1
ATOM 2910 N N . GLU B 1 86 ? -20.734 -4.953 7.371 1 96.75 86 GLU B N 1
ATOM 2911 C CA . GLU B 1 86 ? -22.141 -4.977 6.984 1 96.75 86 GLU B CA 1
ATOM 2912 C C . GLU B 1 86 ? -22.328 -5.543 5.578 1 96.75 86 GLU B C 1
ATOM 2914 O O . GLU B 1 86 ? -23.234 -6.328 5.332 1 96.75 86 GLU B O 1
ATOM 2919 N N . PHE B 1 87 ? -21.406 -5.156 4.637 1 98 87 PHE B N 1
ATOM 2920 C CA . PHE B 1 87 ? -21.734 -5.402 3.236 1 98 87 PHE B CA 1
ATOM 2921 C C . PHE B 1 87 ? -20.688 -6.32 2.598 1 98 87 PHE B C 1
ATOM 2923 O O . PHE B 1 87 ? -20.812 -6.68 1.425 1 98 87 PHE B O 1
ATOM 2930 N N . GLY B 1 88 ? -19.656 -6.734 3.291 1 98 88 GLY B N 1
ATOM 2931 C CA . GLY B 1 88 ? -18.547 -7.48 2.736 1 98 88 GLY B CA 1
ATOM 2932 C C . GLY B 1 88 ? -18.969 -8.789 2.086 1 98 88 GLY B C 1
ATOM 2933 O O . GLY B 1 88 ? -18.391 -9.195 1.073 1 98 88 GLY B O 1
ATOM 2934 N N . THR B 1 89 ? -20.016 -9.43 2.584 1 97.25 89 THR B N 1
ATOM 2935 C CA . THR B 1 89 ? -20.453 -10.734 2.102 1 97.25 89 THR B CA 1
ATOM 2936 C C . THR B 1 89 ? -21.203 -10.602 0.78 1 97.25 89 THR B C 1
ATOM 2938 O O . THR B 1 89 ? -21.516 -11.602 0.136 1 97.25 89 THR B O 1
ATOM 2941 N N . LEU B 1 90 ? -21.469 -9.375 0.366 1 97.31 90 LEU B N 1
ATOM 2942 C CA . LEU B 1 90 ? -22.094 -9.156 -0.936 1 97.31 90 LEU B CA 1
ATOM 2943 C C . LEU B 1 90 ? -21.078 -9.336 -2.059 1 97.31 90 LEU B C 1
ATOM 2945 O O . LEU B 1 90 ? -21.453 -9.508 -3.221 1 97.31 90 LEU B O 1
ATOM 2949 N N . VAL B 1 91 ? -19.75 -9.367 -1.659 1 97.56 91 VAL B N 1
ATOM 2950 C CA . VAL B 1 91 ? -18.766 -9.391 -2.742 1 97.56 91 VAL B CA 1
ATOM 2951 C C . VAL B 1 91 ? -17.859 -10.617 -2.596 1 97.56 91 VAL B C 1
ATOM 2953 O O . VAL B 1 91 ? -17.109 -10.945 -3.51 1 97.56 91 VAL B O 1
ATOM 2956 N N . MET B 1 92 ? -17.938 -11.305 -1.501 1 97.69 92 MET B N 1
ATOM 2957 C CA . MET B 1 92 ? -17.125 -12.5 -1.317 1 97.69 92 MET B CA 1
ATOM 2958 C C . MET B 1 92 ? -17.688 -13.383 -0.213 1 97.69 92 MET B C 1
ATOM 2960 O O . MET B 1 92 ? -18.625 -12.977 0.492 1 97.69 92 MET B O 1
ATOM 2964 N N . SER B 1 93 ? -17.141 -14.586 -0.071 1 96.5 93 SER B N 1
ATOM 2965 C CA . SER B 1 93 ? -17.609 -15.531 0.941 1 96.5 93 SER B CA 1
ATOM 2966 C C . SER B 1 93 ? -17.328 -15.008 2.348 1 96.5 93 SER B C 1
ATOM 2968 O O . SER B 1 93 ? -16.453 -14.164 2.543 1 96.5 93 SER B O 1
ATOM 2970 N N . GLU B 1 94 ? -18.047 -15.531 3.283 1 96.56 94 GLU B N 1
ATOM 2971 C CA . GLU B 1 94 ? -17.859 -15.148 4.68 1 96.56 94 GLU B CA 1
ATOM 2972 C C . GLU B 1 94 ? -16.438 -15.422 5.145 1 96.56 94 GLU B C 1
ATOM 2974 O O . GLU B 1 94 ? -15.844 -14.609 5.855 1 96.56 94 GLU B O 1
ATOM 2979 N N . GLU B 1 95 ? -15.914 -16.531 4.73 1 95.5 95 GLU B N 1
ATOM 2980 C CA . GLU B 1 95 ? -14.555 -16.891 5.098 1 95.5 95 GLU B CA 1
ATOM 2981 C C . GLU B 1 95 ? -13.531 -15.93 4.504 1 95.5 95 GLU B C 1
ATOM 2983 O O . GLU B 1 95 ? -12.617 -15.477 5.195 1 95.5 95 GLU B O 1
ATOM 2988 N N . ASP B 1 96 ? -13.742 -15.633 3.281 1 97.62 96 ASP B N 1
ATOM 2989 C CA . ASP B 1 96 ? -12.828 -14.711 2.607 1 97.62 96 ASP B CA 1
ATOM 2990 C C . ASP B 1 96 ? -12.961 -13.297 3.178 1 97.62 96 ASP B C 1
ATOM 2992 O O . ASP B 1 96 ? -11.969 -12.57 3.271 1 97.62 96 ASP B O 1
ATOM 2996 N N . ALA B 1 97 ? -14.188 -12.906 3.543 1 98.12 97 ALA B N 1
ATOM 2997 C CA . ALA B 1 97 ? -14.414 -11.586 4.125 1 98.12 97 ALA B CA 1
ATOM 2998 C C . ALA B 1 97 ? -13.672 -11.438 5.445 1 98.12 97 ALA B C 1
ATOM 3000 O O . ALA B 1 97 ? -13.102 -10.375 5.727 1 98.12 97 ALA B O 1
ATOM 3001 N N . LYS B 1 98 ? -13.695 -12.453 6.215 1 97.5 98 LYS B N 1
ATOM 3002 C CA . LYS B 1 98 ? -12.969 -12.43 7.48 1 97.5 98 LYS B CA 1
ATOM 3003 C C . LYS B 1 98 ? -11.469 -12.273 7.254 1 97.5 98 LYS B C 1
ATOM 3005 O O . LYS B 1 98 ? -10.82 -11.469 7.93 1 97.5 98 LYS B O 1
ATOM 3010 N N . GLU B 1 99 ? -10.938 -13.031 6.332 1 96.75 99 GLU B N 1
ATOM 3011 C CA . GLU B 1 99 ? -9.516 -12.961 6.023 1 96.75 99 GLU B CA 1
ATOM 3012 C C . GLU B 1 99 ? -9.148 -11.594 5.449 1 96.75 99 GLU B C 1
ATOM 3014 O O . GLU B 1 99 ? -8.109 -11.031 5.801 1 96.75 99 GLU B O 1
ATOM 3019 N N . PHE B 1 100 ? -9.992 -11.117 4.578 1 98.31 100 PHE B N 1
ATOM 3020 C CA . PHE B 1 100 ? -9.758 -9.812 3.971 1 98.31 100 PHE B CA 1
ATOM 3021 C C . PHE B 1 100 ? -9.789 -8.711 5.02 1 98.31 100 PHE B C 1
ATOM 3023 O O . PHE B 1 100 ? -8.977 -7.785 4.988 1 98.31 100 PHE B O 1
ATOM 3030 N N . ASP B 1 101 ? -10.734 -8.773 5.871 1 98.5 101 ASP B N 1
ATOM 3031 C CA . ASP B 1 101 ? -10.789 -7.832 6.984 1 98.5 101 ASP B CA 1
ATOM 3032 C C . ASP B 1 101 ? -9.484 -7.848 7.785 1 98.5 101 ASP B C 1
ATOM 3034 O O . ASP B 1 101 ? -8.906 -6.793 8.062 1 98.5 101 ASP B O 1
ATOM 3038 N N . GLU B 1 102 ? -8.992 -8.953 8.086 1 97.69 102 GLU B N 1
ATOM 3039 C CA . GLU B 1 102 ? -7.82 -9.117 8.945 1 97.69 102 GLU B CA 1
ATOM 3040 C C . GLU B 1 102 ? -6.559 -8.617 8.25 1 97.69 102 GLU B C 1
ATOM 3042 O O . GLU B 1 102 ? -5.703 -7.988 8.883 1 97.69 102 GLU B O 1
ATOM 3047 N N . THR B 1 103 ? -6.441 -8.812 6.98 1 96.5 103 THR B N 1
ATOM 3048 C CA . THR B 1 103 ? -5.156 -8.609 6.32 1 96.5 103 THR B CA 1
ATOM 3049 C C . THR B 1 103 ? -5.109 -7.25 5.633 1 96.5 103 THR B C 1
ATOM 3051 O O . THR B 1 103 ? -4.035 -6.668 5.473 1 96.5 103 THR B O 1
ATOM 3054 N N . PHE B 1 104 ? -6.281 -6.746 5.258 1 98.25 104 PHE B N 1
ATOM 3055 C CA . PHE B 1 104 ? -6.281 -5.531 4.457 1 98.25 104 PHE B CA 1
ATOM 3056 C C . PHE B 1 104 ? -6.988 -4.395 5.188 1 98.25 104 PHE B C 1
ATOM 3058 O O . PHE B 1 104 ? -6.512 -3.26 5.191 1 98.25 104 PHE B O 1
ATOM 3065 N N . ILE B 1 105 ? -8.102 -4.645 5.852 1 98.62 105 ILE B N 1
ATOM 3066 C CA . ILE B 1 105 ? -8.961 -3.588 6.383 1 98.62 105 ILE B CA 1
ATOM 3067 C C . ILE B 1 105 ? -8.477 -3.188 7.777 1 98.62 105 ILE B C 1
ATOM 3069 O O . ILE B 1 105 ? -8.398 -1.999 8.094 1 98.62 105 ILE B O 1
ATOM 3073 N N . GLN B 1 106 ? -8.164 -4.148 8.594 1 98.25 106 GLN B N 1
ATOM 3074 C CA . GLN B 1 106 ? -7.777 -3.867 9.969 1 98.25 106 GLN B CA 1
ATOM 3075 C C . GLN B 1 106 ? -6.559 -2.949 10.023 1 98.25 106 GLN B C 1
ATOM 3077 O O . GLN B 1 106 ? -6.516 -2.01 10.82 1 98.25 106 GLN B O 1
ATOM 3082 N N . PRO B 1 107 ? -5.516 -3.166 9.18 1 97.56 107 PRO B N 1
ATOM 3083 C CA . PRO B 1 107 ? -4.406 -2.211 9.203 1 97.56 107 PRO B CA 1
ATOM 3084 C C . PRO B 1 107 ? -4.844 -0.789 8.859 1 97.56 107 PRO B C 1
ATOM 3086 O O . PRO B 1 107 ? -4.32 0.175 9.422 1 97.56 107 PRO B O 1
ATOM 3089 N N . ILE B 1 108 ? -5.781 -0.617 7.961 1 97.81 108 ILE B N 1
ATOM 3090 C CA . ILE B 1 108 ? -6.301 0.692 7.582 1 97.81 108 ILE B CA 1
ATOM 3091 C C . ILE B 1 108 ? -7.066 1.305 8.758 1 97.81 108 ILE B C 1
ATOM 3093 O O . ILE B 1 108 ? -6.84 2.463 9.109 1 97.81 108 ILE B O 1
ATOM 3097 N N . ASP B 1 109 ? -7.941 0.478 9.336 1 97.38 109 ASP B N 1
ATOM 3098 C CA . ASP B 1 109 ? -8.727 0.942 10.469 1 97.38 109 ASP B CA 1
ATOM 3099 C C . ASP B 1 109 ? -7.82 1.327 11.641 1 97.38 109 ASP B C 1
ATOM 3101 O O . ASP B 1 109 ? -8.055 2.338 12.305 1 97.38 109 ASP B O 1
ATOM 3105 N N . LYS B 1 110 ? -6.848 0.513 11.906 1 96.06 110 LYS B N 1
ATOM 3106 C CA . LYS B 1 110 ? -5.906 0.798 12.984 1 96.06 110 LYS B CA 1
ATOM 3107 C C . LYS B 1 110 ? -5.168 2.111 12.742 1 96.06 110 LYS B C 1
ATOM 3109 O O . LYS B 1 110 ? -5.035 2.936 13.648 1 96.06 110 LYS B O 1
ATOM 3114 N N . SER B 1 111 ? -4.695 2.266 11.547 1 94.75 111 SER B N 1
ATOM 3115 C CA . SER B 1 111 ? -3.979 3.484 11.188 1 94.75 111 SER B CA 1
ATOM 3116 C C . SER B 1 111 ? -4.852 4.719 11.398 1 94.75 111 SER B C 1
ATOM 3118 O O . SER B 1 111 ? -4.379 5.738 11.914 1 94.75 111 SER B O 1
ATOM 3120 N N . ASP B 1 112 ? -6.09 4.664 11.047 1 92.44 112 ASP B N 1
ATOM 3121 C CA . ASP B 1 112 ? -7 5.797 11.164 1 92.44 112 ASP B CA 1
ATOM 3122 C C . ASP B 1 112 ? -7.297 6.113 12.625 1 92.44 112 ASP B C 1
ATOM 3124 O O . ASP B 1 112 ? -7.488 7.277 12.984 1 92.44 112 ASP B O 1
ATOM 3128 N N . ASN B 1 113 ? -7.332 5.055 13.414 1 90.25 113 ASN B N 1
ATOM 3129 C CA . ASN B 1 113 ? -7.691 5.238 14.82 1 90.25 113 ASN B CA 1
ATOM 3130 C C . ASN B 1 113 ? -6.488 5.66 15.656 1 90.25 113 ASN B C 1
ATOM 3132 O O . ASN B 1 113 ? -6.637 6.395 16.641 1 90.25 113 ASN B O 1
ATOM 3136 N N . THR B 1 114 ? -5.309 5.211 15.297 1 86.38 114 THR B N 1
ATOM 3137 C CA . THR B 1 114 ? -4.18 5.367 16.203 1 86.38 114 THR B CA 1
ATOM 3138 C C . THR B 1 114 ? -3.092 6.23 15.57 1 86.38 114 THR B C 1
ATOM 3140 O O . THR B 1 114 ? -2.184 6.703 16.25 1 86.38 114 THR B O 1
ATOM 3143 N N . GLY B 1 115 ? -3.154 6.332 14.336 1 87 115 GLY B N 1
ATOM 3144 C CA . GLY B 1 115 ? -2.092 7.039 13.633 1 87 115 GLY B CA 1
ATOM 3145 C C . GLY B 1 115 ? -0.92 6.148 13.273 1 87 115 GLY B C 1
ATOM 3146 O O . GLY B 1 115 ? 0.104 6.629 12.781 1 87 115 GLY B O 1
ATOM 3147 N N . SER B 1 116 ? -1.065 4.906 13.516 1 89.56 116 SER B N 1
ATOM 3148 C CA . SER B 1 116 ? 0.005 3.969 13.18 1 89.56 116 SER B CA 1
ATOM 3149 C C . SER B 1 116 ? 0.292 3.967 11.688 1 89.56 116 SER B C 1
ATOM 3151 O O . SER B 1 116 ? -0.611 4.184 10.875 1 89.56 116 SER B O 1
ATOM 3153 N N . PHE B 1 117 ? 1.528 3.66 11.43 1 91.88 117 PHE B N 1
ATOM 3154 C CA . PHE B 1 117 ? 1.963 3.713 10.039 1 91.88 117 PHE B CA 1
ATOM 3155 C C . PHE B 1 117 ? 1.529 2.459 9.289 1 91.88 117 PHE B C 1
ATOM 3157 O O . PHE B 1 117 ? 1.683 1.345 9.797 1 91.88 117 PHE B O 1
ATOM 3164 N N . TRP B 1 118 ? 1.022 2.723 8.148 1 94.94 118 TRP B N 1
ATOM 3165 C CA . TRP B 1 118 ? 0.781 1.704 7.133 1 94.94 118 TRP B CA 1
ATOM 3166 C C . TRP B 1 118 ? 0.932 2.285 5.73 1 94.94 118 TRP B C 1
ATOM 3168 O O . TRP B 1 118 ? 0.368 3.338 5.422 1 94.94 118 TRP B O 1
ATOM 3178 N N . MET B 1 119 ? 1.648 1.611 4.918 1 96.19 119 MET B N 1
ATOM 3179 C CA . MET B 1 119 ? 2.082 2.174 3.643 1 96.19 119 MET B CA 1
ATOM 3180 C C . MET B 1 119 ? 0.885 2.555 2.779 1 96.19 119 MET B C 1
ATOM 3182 O O . MET B 1 119 ? 0.891 3.6 2.127 1 96.19 119 MET B O 1
ATOM 3186 N N . ILE B 1 120 ? -0.126 1.731 2.793 1 97.19 120 ILE B N 1
ATOM 3187 C CA . ILE B 1 120 ? -1.308 2.008 1.983 1 97.19 120 ILE B CA 1
ATOM 3188 C C . ILE B 1 120 ? -1.96 3.307 2.451 1 97.19 120 ILE B C 1
ATOM 3190 O O . ILE B 1 120 ? -2.406 4.113 1.635 1 97.19 120 ILE B O 1
ATOM 3194 N N . CYS B 1 121 ? -2.021 3.492 3.721 1 97.62 121 CYS B N 1
ATOM 3195 C CA . CYS B 1 121 ? -2.596 4.715 4.273 1 97.62 121 CYS B CA 1
ATOM 3196 C C . CYS B 1 121 ? -1.752 5.93 3.908 1 97.62 121 CYS B C 1
ATOM 3198 O O . CYS B 1 121 ? -2.291 6.996 3.605 1 97.62 121 CYS B O 1
ATOM 3200 N N . ASP B 1 122 ? -0.472 5.727 3.969 1 97.12 122 ASP B N 1
ATOM 3201 C CA . ASP B 1 122 ? 0.447 6.793 3.588 1 97.12 122 ASP B CA 1
ATOM 3202 C C . ASP B 1 122 ? 0.262 7.176 2.121 1 97.12 122 ASP B C 1
ATOM 3204 O O . ASP B 1 122 ? 0.255 8.359 1.78 1 97.12 122 ASP B O 1
ATOM 3208 N N . ILE B 1 123 ? 0.105 6.215 1.271 1 98.12 123 ILE B N 1
ATOM 3209 C CA . ILE B 1 123 ? -0.102 6.414 -0.16 1 98.12 123 ILE B CA 1
ATOM 3210 C C . ILE B 1 123 ? -1.381 7.215 -0.39 1 98.12 123 ILE B C 1
ATOM 3212 O O . ILE B 1 123 ? -1.385 8.188 -1.15 1 98.12 123 ILE B O 1
ATOM 3216 N N . ILE B 1 124 ? -2.412 6.832 0.25 1 98.38 124 ILE B N 1
ATOM 3217 C CA . ILE B 1 124 ? -3.688 7.523 0.088 1 98.38 124 ILE B CA 1
ATOM 3218 C C . ILE B 1 124 ? -3.576 8.945 0.621 1 98.38 124 ILE B C 1
ATOM 3220 O O . ILE B 1 124 ? -4.082 9.891 0.004 1 98.38 124 ILE B O 1
ATOM 3224 N N . SER B 1 125 ? -2.932 9.102 1.74 1 97.5 125 SER B N 1
ATOM 3225 C CA . SER B 1 125 ? -2.754 10.422 2.338 1 97.5 125 SER B CA 1
ATOM 3226 C C . SER B 1 125 ? -2.025 11.367 1.386 1 97.5 125 SER B C 1
ATOM 3228 O O . SER B 1 125 ? -2.305 12.562 1.357 1 97.5 125 SER B O 1
ATOM 3230 N N . ASP B 1 126 ? -1.183 10.836 0.568 1 97.75 126 ASP B N 1
ATOM 3231 C CA . ASP B 1 126 ? -0.343 11.633 -0.323 1 97.75 126 ASP B CA 1
ATOM 3232 C C . ASP B 1 126 ? -1.169 12.258 -1.447 1 97.75 126 ASP B C 1
ATOM 3234 O O . ASP B 1 126 ? -0.696 13.148 -2.15 1 97.75 126 ASP B O 1
ATOM 3238 N N . PHE B 1 127 ? -2.357 11.812 -1.601 1 97.94 127 PHE B N 1
ATOM 3239 C CA . PHE B 1 127 ? -3.219 12.414 -2.611 1 97.94 127 PHE B CA 1
ATOM 3240 C C . PHE B 1 127 ? -3.725 13.773 -2.146 1 97.94 127 PHE B C 1
ATOM 3242 O O . PHE B 1 127 ? -4.172 14.586 -2.961 1 97.94 127 PHE B O 1
ATOM 3249 N N . ASN B 1 128 ? -3.754 13.953 -0.802 1 97.12 128 ASN B N 1
ATOM 3250 C CA . ASN B 1 128 ? -4.117 15.281 -0.327 1 97.12 128 ASN B CA 1
ATOM 3251 C C . ASN B 1 128 ? -3.186 16.359 -0.894 1 97.12 128 ASN B C 1
ATOM 3253 O O . ASN B 1 128 ? -1.995 16.109 -1.09 1 97.12 128 ASN B O 1
ATOM 3257 N N . PRO B 1 129 ? -3.74 17.484 -1.142 1 95.5 129 PRO B N 1
ATOM 3258 C CA . PRO B 1 129 ? -2.857 18.562 -1.581 1 95.5 129 PRO B CA 1
ATOM 3259 C C . PRO B 1 129 ? -1.753 18.875 -0.572 1 95.5 129 PRO B C 1
ATOM 3261 O O . PRO B 1 129 ? -1.963 18.75 0.637 1 95.5 129 PRO B O 1
ATOM 3264 N N . ASP B 1 130 ? -0.536 19.172 -1.131 1 94.88 130 ASP B N 1
ATOM 3265 C CA . ASP B 1 130 ? 0.523 19.641 -0.244 1 94.88 130 ASP B CA 1
ATOM 3266 C C . ASP B 1 130 ? 0.35 21.125 0.077 1 94.88 130 ASP B C 1
ATOM 3268 O O . ASP B 1 130 ? -0.624 21.75 -0.353 1 94.88 130 ASP B O 1
ATOM 3272 N N . TRP B 1 131 ? 1.214 21.703 0.863 1 92.69 131 TRP B N 1
ATOM 3273 C CA . TRP B 1 131 ? 1.058 23.062 1.377 1 92.69 131 TRP B CA 1
ATOM 3274 C C . TRP B 1 131 ? 1.416 24.094 0.311 1 92.69 131 TRP B C 1
ATOM 3276 O O . TRP B 1 131 ? 1.092 25.281 0.448 1 92.69 131 TRP B O 1
ATOM 3286 N N . ILE B 1 132 ? 2.074 23.609 -0.754 1 92.69 132 ILE B N 1
ATOM 3287 C CA . ILE B 1 132 ? 2.508 24.516 -1.808 1 92.69 132 ILE B CA 1
ATOM 3288 C C . ILE B 1 132 ? 1.39 24.688 -2.834 1 92.69 132 ILE B C 1
ATOM 3290 O O . ILE B 1 132 ? 1.103 25.812 -3.268 1 92.69 132 ILE B O 1
ATOM 3294 N N . GLY B 1 133 ? 0.846 23.547 -3.189 1 82.69 133 GLY B N 1
ATOM 3295 C CA . GLY B 1 133 ? -0.103 23.547 -4.289 1 82.69 133 GLY B CA 1
ATOM 3296 C C . GLY B 1 133 ? -1.481 24.031 -3.895 1 82.69 133 GLY B C 1
ATOM 3297 O O . GLY B 1 133 ? -1.768 24.203 -2.707 1 82.69 133 GLY B O 1
ATOM 3298 N N . ASN B 1 134 ? -2.254 24.375 -4.949 1 85.56 134 ASN B N 1
ATOM 3299 C CA . ASN B 1 134 ? -3.629 24.828 -4.793 1 85.56 134 ASN B CA 1
ATOM 3300 C C . ASN B 1 134 ? -4.625 23.828 -5.371 1 85.56 134 ASN B C 1
ATOM 3302 O O . ASN B 1 134 ? -5.68 24.219 -5.875 1 85.56 134 ASN B O 1
ATOM 3306 N N . GLN B 1 135 ? -4.098 22.656 -5.258 1 88.62 135 GLN B N 1
ATOM 3307 C CA . GLN B 1 135 ? -4.988 21.641 -5.797 1 88.62 135 GLN B CA 1
ATOM 3308 C C . GLN B 1 135 ? -6.289 21.562 -5 1 88.62 135 GLN B C 1
ATOM 3310 O O . GLN B 1 135 ? -6.285 21.734 -3.781 1 88.62 135 GLN B O 1
ATOM 3315 N N . ASP B 1 136 ? -7.363 21.344 -5.75 1 93.94 136 ASP B N 1
ATOM 3316 C CA . ASP B 1 136 ? -8.672 21.141 -5.125 1 93.94 136 ASP B CA 1
ATOM 3317 C C . ASP B 1 136 ? -8.719 19.812 -4.371 1 93.94 136 ASP B C 1
ATOM 3319 O O . ASP B 1 136 ? -8.492 18.75 -4.961 1 93.94 136 ASP B O 1
ATOM 3323 N N . ARG B 1 137 ? -8.969 19.891 -3.176 1 94.25 137 ARG B N 1
ATOM 3324 C CA . ARG B 1 137 ? -8.922 18.719 -2.301 1 94.25 137 ARG B CA 1
ATOM 3325 C C . ARG B 1 137 ? -9.969 17.688 -2.707 1 94.25 137 ARG B C 1
ATOM 3327 O O . ARG B 1 137 ? -9.727 16.484 -2.627 1 94.25 137 ARG B O 1
ATOM 3334 N N . ASP B 1 138 ? -11.125 18.109 -3.094 1 95.69 138 ASP B N 1
ATOM 3335 C CA . ASP B 1 138 ? -12.164 17.172 -3.51 1 95.69 138 ASP B CA 1
ATOM 3336 C C . ASP B 1 138 ? -11.758 16.453 -4.793 1 95.69 138 ASP B C 1
ATOM 3338 O O . ASP B 1 138 ? -12.031 15.258 -4.953 1 95.69 138 ASP B O 1
ATOM 3342 N N . GLU B 1 139 ? -11.18 17.234 -5.668 1 96.81 139 GLU B N 1
ATOM 3343 C CA . GLU B 1 139 ? -10.664 16.578 -6.863 1 96.81 139 GLU B CA 1
ATOM 3344 C C . GLU B 1 139 ? -9.633 15.516 -6.504 1 96.81 139 GLU B C 1
ATOM 3346 O O . GLU B 1 139 ? -9.617 14.422 -7.086 1 96.81 139 GLU B O 1
ATOM 3351 N N . ALA B 1 140 ? -8.766 15.852 -5.586 1 97.44 140 ALA B N 1
ATOM 3352 C CA . ALA B 1 140 ? -7.75 14.906 -5.121 1 97.44 140 ALA B CA 1
ATOM 3353 C C . ALA B 1 140 ? -8.398 13.68 -4.484 1 97.44 140 ALA B C 1
ATOM 3355 O O . ALA B 1 140 ? -7.934 12.555 -4.676 1 97.44 140 ALA B O 1
ATOM 3356 N N . PHE B 1 141 ? -9.477 13.953 -3.762 1 98.31 141 PHE B N 1
ATOM 3357 C CA . PHE B 1 141 ? -10.211 12.875 -3.125 1 98.31 141 PHE B CA 1
ATOM 3358 C C . PHE B 1 141 ? -10.719 11.875 -4.164 1 98.31 141 PHE B C 1
ATOM 3360 O O . PHE B 1 141 ? -10.539 10.672 -4.012 1 98.31 141 PHE B O 1
ATOM 3367 N N . TRP B 1 142 ? -11.258 12.359 -5.191 1 98.44 142 TRP B N 1
ATOM 3368 C CA . TRP B 1 142 ? -11.859 11.484 -6.191 1 98.44 142 TRP B CA 1
ATOM 3369 C C . TRP B 1 142 ? -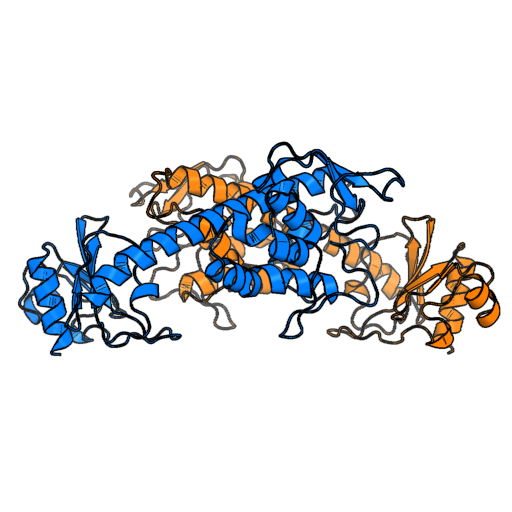10.789 10.742 -6.984 1 98.44 142 TRP B C 1
ATOM 3371 O O . TRP B 1 142 ? -10.984 9.594 -7.395 1 98.44 142 TRP B O 1
ATOM 3381 N N . ARG B 1 143 ? -9.625 11.352 -7.137 1 97.94 143 ARG B N 1
ATOM 3382 C CA . ARG B 1 143 ? -8.5 10.641 -7.738 1 97.94 143 ARG B CA 1
ATOM 3383 C C . ARG B 1 143 ? -8.047 9.484 -6.852 1 97.94 143 ARG B C 1
ATOM 3385 O O . ARG B 1 143 ? -7.742 8.398 -7.348 1 97.94 143 ARG B O 1
ATOM 3392 N N . ALA B 1 144 ? -8.008 9.758 -5.551 1 98.62 144 ALA B N 1
ATOM 3393 C CA . ALA B 1 144 ? -7.652 8.703 -4.598 1 98.62 144 ALA B CA 1
ATOM 3394 C C . ALA B 1 144 ? -8.68 7.582 -4.617 1 98.62 144 ALA B C 1
ATOM 3396 O O . ALA B 1 144 ? -8.32 6.402 -4.574 1 98.62 144 ALA B O 1
ATOM 3397 N N . VAL B 1 145 ? -9.953 7.949 -4.73 1 98.75 145 VAL B N 1
ATOM 3398 C CA . VAL B 1 145 ? -11.031 6.969 -4.762 1 98.75 145 VAL B CA 1
ATOM 3399 C C . VAL B 1 145 ? -10.898 6.09 -6 1 98.75 145 VAL B C 1
ATOM 3401 O O . VAL B 1 145 ? -11.102 4.875 -5.934 1 98.75 145 VAL B O 1
ATOM 3404 N N . ALA B 1 146 ? -10.586 6.691 -7.102 1 98.25 146 ALA B N 1
ATOM 3405 C CA . ALA B 1 146 ? -10.414 5.93 -8.336 1 98.25 146 ALA B CA 1
ATOM 3406 C C . ALA B 1 146 ? -9.32 4.875 -8.18 1 98.25 146 ALA B C 1
ATOM 3408 O O . ALA B 1 146 ? -9.492 3.73 -8.609 1 98.25 146 ALA B O 1
ATOM 3409 N N . VAL B 1 147 ? -8.242 5.234 -7.566 1 98.31 147 VAL B N 1
ATOM 3410 C CA . VAL B 1 147 ? -7.145 4.305 -7.328 1 98.31 147 VAL B CA 1
ATOM 3411 C C . VAL B 1 147 ? -7.59 3.209 -6.359 1 98.31 147 VAL B C 1
ATOM 3413 O O . VAL B 1 147 ? -7.363 2.023 -6.609 1 98.31 147 VAL B O 1
ATOM 3416 N N . ALA B 1 148 ? -8.227 3.607 -5.297 1 98.69 148 ALA B N 1
ATOM 3417 C CA . ALA B 1 148 ? -8.719 2.654 -4.305 1 98.69 148 ALA B CA 1
ATOM 3418 C C . ALA B 1 148 ? -9.703 1.667 -4.926 1 98.69 148 ALA B C 1
ATOM 3420 O O . ALA B 1 148 ? -9.695 0.479 -4.594 1 98.69 148 ALA B O 1
ATOM 3421 N N . LYS B 1 149 ? -10.508 2.168 -5.805 1 98.31 149 LYS B N 1
ATOM 3422 C CA . LYS B 1 149 ? -11.492 1.318 -6.477 1 98.31 149 LYS B CA 1
ATOM 3423 C C . LYS B 1 149 ? -10.805 0.249 -7.32 1 98.31 149 LYS B C 1
ATOM 3425 O O . LYS B 1 149 ? -11.188 -0.92 -7.289 1 98.31 149 LYS B O 1
ATOM 3430 N N . GLU B 1 150 ? -9.789 0.632 -8.078 1 97.5 150 GLU B N 1
ATOM 3431 C CA . GLU B 1 150 ? -9.039 -0.333 -8.875 1 97.5 150 GLU B CA 1
ATOM 3432 C C . GLU B 1 150 ? -8.414 -1.409 -7.992 1 97.5 150 GLU B C 1
ATOM 3434 O O . GLU B 1 150 ? -8.445 -2.594 -8.328 1 97.5 150 GLU B O 1
ATOM 3439 N N . ILE B 1 151 ? -7.895 -0.993 -6.898 1 98.12 151 ILE B N 1
ATOM 3440 C CA . ILE B 1 151 ? -7.262 -1.913 -5.961 1 98.12 151 ILE B CA 1
ATOM 3441 C C . ILE B 1 151 ? -8.289 -2.918 -5.449 1 98.12 151 ILE B C 1
ATOM 3443 O O . ILE B 1 151 ? -8.07 -4.129 -5.508 1 98.12 151 ILE B O 1
ATOM 3447 N N . LEU B 1 152 ? -9.438 -2.416 -5.031 1 98.75 152 LEU B N 1
ATOM 3448 C CA . LEU B 1 152 ? -10.445 -3.273 -4.422 1 98.75 152 LEU B CA 1
ATOM 3449 C C . LEU B 1 152 ? -11.047 -4.219 -5.457 1 98.75 152 LEU B C 1
ATOM 3451 O O . LEU B 1 152 ? -11.242 -5.406 -5.18 1 98.75 152 LEU B O 1
ATOM 3455 N N . VAL B 1 153 ? -11.352 -3.703 -6.609 1 98.19 153 VAL B N 1
ATOM 3456 C CA . VAL B 1 153 ? -11.945 -4.535 -7.652 1 98.19 153 VAL B CA 1
ATOM 3457 C C . VAL B 1 153 ? -11.008 -5.695 -7.98 1 98.19 153 VAL B C 1
ATOM 3459 O O . VAL B 1 153 ? -11.445 -6.844 -8.102 1 98.19 153 VAL B O 1
ATOM 3462 N N . ASN B 1 154 ? -9.758 -5.418 -8.109 1 98 154 ASN B N 1
ATOM 3463 C CA . ASN B 1 154 ? -8.781 -6.461 -8.398 1 98 154 ASN B CA 1
ATOM 3464 C C . ASN B 1 154 ? -8.664 -7.461 -7.254 1 98 154 ASN B C 1
ATOM 3466 O O . ASN B 1 154 ? -8.586 -8.672 -7.484 1 98 154 ASN B O 1
ATOM 3470 N N . LYS B 1 155 ? -8.617 -6.934 -6.039 1 98.31 155 LYS B N 1
ATOM 3471 C CA . LYS B 1 155 ? -8.531 -7.816 -4.879 1 98.31 155 LYS B CA 1
ATOM 3472 C C . LYS B 1 155 ? -9.727 -8.766 -4.82 1 98.31 155 LYS B C 1
ATOM 3474 O O . LYS B 1 155 ? -9.562 -9.969 -4.605 1 98.31 155 LYS B O 1
ATOM 3479 N N . PHE B 1 156 ? -10.938 -8.195 -5.016 1 98.56 156 PHE B N 1
ATOM 3480 C CA . PHE B 1 156 ? -12.141 -9.008 -4.965 1 98.56 156 PHE B CA 1
ATOM 3481 C C . PHE B 1 156 ? -12.125 -10.07 -6.062 1 98.56 156 PHE B C 1
ATOM 3483 O O . PHE B 1 156 ? -12.445 -11.234 -5.812 1 98.56 156 PHE B O 1
ATOM 3490 N N . ARG B 1 157 ? -11.742 -9.656 -7.207 1 97.62 157 ARG B N 1
ATOM 3491 C CA . ARG B 1 157 ? -11.664 -10.57 -8.336 1 97.62 157 ARG B CA 1
ATOM 3492 C C . ARG B 1 157 ? -10.719 -11.734 -8.039 1 97.62 157 ARG B C 1
ATOM 3494 O O . ARG B 1 157 ? -11.086 -12.898 -8.227 1 97.62 157 ARG B O 1
ATOM 3501 N N . GLN B 1 158 ? -9.531 -11.414 -7.578 1 97.69 158 GLN B N 1
ATOM 3502 C CA . GLN B 1 158 ? -8.531 -12.445 -7.297 1 97.69 158 GLN B CA 1
ATOM 3503 C C . GLN B 1 158 ? -9 -13.375 -6.184 1 97.69 158 GLN B C 1
ATOM 3505 O O . GLN B 1 158 ? -8.844 -14.594 -6.281 1 97.69 158 GLN B O 1
ATOM 3510 N N . ILE B 1 159 ? -9.555 -12.805 -5.125 1 98 159 ILE B N 1
ATOM 3511 C CA . ILE B 1 159 ? -10.023 -13.586 -3.986 1 98 159 ILE B CA 1
ATOM 3512 C C . ILE B 1 159 ? -11.102 -14.57 -4.441 1 98 159 ILE B C 1
ATOM 3514 O O . ILE B 1 159 ? -11.055 -15.758 -4.113 1 98 159 ILE B O 1
ATOM 3518 N N . ASN B 1 160 ? -12.039 -14.109 -5.215 1 98.06 160 ASN B N 1
ATOM 3519 C CA . ASN B 1 160 ? -13.133 -14.961 -5.684 1 98.06 160 ASN B CA 1
ATOM 3520 C C . ASN B 1 160 ? -12.625 -16.031 -6.652 1 98.06 160 ASN B C 1
ATOM 3522 O O . ASN B 1 160 ? -13.078 -17.172 -6.605 1 98.06 160 ASN B O 1
ATOM 3526 N N . ALA B 1 161 ? -11.734 -15.625 -7.543 1 97.31 161 ALA B N 1
ATOM 3527 C CA . ALA B 1 161 ? -11.148 -16.594 -8.461 1 97.31 161 ALA B CA 1
ATOM 3528 C C . ALA B 1 161 ? -10.391 -17.672 -7.699 1 97.31 161 ALA B C 1
ATOM 3530 O O . ALA B 1 161 ? -10.5 -18.859 -8.023 1 97.31 161 ALA B O 1
ATOM 3531 N N . ASN B 1 162 ? -9.648 -17.297 -6.707 1 97.06 162 ASN B N 1
ATOM 3532 C CA . ASN B 1 162 ? -8.883 -18.25 -5.906 1 97.06 162 ASN B CA 1
ATOM 3533 C C . ASN B 1 162 ? -9.805 -19.188 -5.125 1 97.06 162 ASN B C 1
ATOM 3535 O O . ASN B 1 162 ? -9.484 -20.359 -4.93 1 97.06 162 ASN B O 1
ATOM 3539 N N . ARG B 1 163 ? -10.875 -18.641 -4.672 1 97.06 163 ARG B N 1
ATOM 3540 C CA . ARG B 1 163 ? -11.844 -19.469 -3.951 1 97.06 163 ARG B CA 1
ATOM 3541 C C . ARG B 1 163 ? -12.422 -20.547 -4.855 1 97.06 163 ARG B C 1
ATOM 3543 O O . ARG B 1 163 ? -12.562 -21.703 -4.441 1 97.06 163 ARG B O 1
ATOM 3550 N N . LYS B 1 164 ? -12.766 -20.156 -6.02 1 96.81 164 LYS B N 1
ATOM 3551 C CA . LYS B 1 164 ? -13.258 -21.125 -6.992 1 96.81 164 LYS B CA 1
ATOM 3552 C C . LYS B 1 164 ? -12.203 -22.203 -7.281 1 96.81 164 LYS B C 1
ATOM 3554 O O . LYS B 1 164 ? -12.523 -23.391 -7.301 1 96.81 164 LYS B O 1
ATOM 3559 N N . ALA B 1 165 ? -10.977 -21.781 -7.492 1 97.38 165 ALA B N 1
ATOM 3560 C CA . ALA B 1 165 ? -9.883 -22.719 -7.719 1 97.38 165 ALA B CA 1
ATOM 3561 C C . ALA B 1 165 ? -9.719 -23.656 -6.531 1 97.38 165 ALA B C 1
ATOM 3563 O O . ALA B 1 165 ? -9.492 -24.859 -6.707 1 97.38 165 ALA B O 1
ATOM 3564 N N . TYR B 1 166 ? -9.82 -23.094 -5.348 1 97.12 166 TYR B N 1
ATOM 3565 C CA . TYR B 1 166 ? -9.68 -23.891 -4.129 1 97.12 166 TYR B CA 1
ATOM 3566 C C . TYR B 1 166 ? -10.633 -25.078 -4.137 1 97.12 166 TYR B C 1
ATOM 3568 O O . TYR B 1 166 ? -10.227 -26.219 -3.9 1 97.12 166 TYR B O 1
ATOM 3576 N N . TYR B 1 167 ? -11.836 -24.844 -4.445 1 96.12 167 TYR B N 1
ATOM 3577 C CA . TYR B 1 167 ? -12.836 -25.906 -4.402 1 96.12 167 TYR B CA 1
ATOM 3578 C C . TYR B 1 167 ? -12.617 -26.906 -5.531 1 96.12 167 TYR B C 1
ATOM 3580 O O . TYR B 1 167 ? -12.828 -28.109 -5.352 1 96.12 167 TYR B O 1
ATOM 3588 N N . MET B 1 168 ? -12.188 -26.391 -6.656 1 96.75 168 MET B N 1
ATOM 3589 C CA . MET B 1 168 ? -11.906 -27.281 -7.777 1 96.75 168 MET B CA 1
ATOM 3590 C C . MET B 1 168 ? -10.734 -28.203 -7.461 1 96.75 168 MET B C 1
ATOM 3592 O O . MET B 1 168 ? -10.812 -29.406 -7.695 1 96.75 168 MET B O 1
ATOM 3596 N N . VAL B 1 169 ? -9.703 -27.641 -6.926 1 97.69 169 VAL B N 1
ATOM 3597 C CA . VAL B 1 169 ? -8.508 -28.422 -6.613 1 97.69 169 VAL B CA 1
ATOM 3598 C C . VAL B 1 169 ? -8.789 -29.344 -5.426 1 97.69 169 VAL B C 1
ATOM 3600 O O . VAL B 1 169 ? -8.273 -30.453 -5.363 1 97.69 169 VAL B O 1
ATOM 3603 N N . LYS B 1 170 ? -9.609 -28.875 -4.477 1 97.25 170 LYS B N 1
ATOM 3604 C CA . LYS B 1 170 ? -9.93 -29.672 -3.295 1 97.25 170 LYS B CA 1
ATOM 3605 C C . LYS B 1 170 ? -10.586 -31 -3.684 1 97.25 170 LYS B C 1
ATOM 3607 O O . LYS B 1 170 ? -10.328 -32.031 -3.055 1 97.25 170 LYS B O 1
ATOM 3612 N N . GLU B 1 171 ? -11.359 -30.969 -4.633 1 97 171 GLU B N 1
ATOM 3613 C CA . GLU B 1 171 ? -11.969 -32.188 -5.133 1 97 171 GLU B CA 1
ATOM 3614 C C . GLU B 1 171 ? -10.906 -33.188 -5.617 1 97 171 GLU B C 1
ATOM 3616 O O . GLU B 1 171 ? -10.984 -34.375 -5.34 1 97 171 GLU B O 1
ATOM 3621 N N . GLU B 1 172 ? -9.945 -32.625 -6.297 1 97.31 172 GLU B N 1
ATOM 3622 C CA . GLU B 1 172 ? -8.859 -33.469 -6.801 1 97.31 172 GLU B CA 1
ATOM 3623 C C . GLU B 1 172 ? -7.953 -33.938 -5.668 1 97.31 172 GLU B C 1
ATOM 3625 O O . GLU B 1 172 ? -7.465 -35.062 -5.688 1 97.31 172 GLU B O 1
ATOM 3630 N N . VAL B 1 173 ? -7.777 -33.156 -4.738 1 97.69 173 VAL B N 1
ATOM 3631 C CA . VAL B 1 173 ? -6.977 -33.5 -3.564 1 97.69 173 VAL B CA 1
ATOM 3632 C C . VAL B 1 173 ? -7.645 -34.625 -2.785 1 97.69 173 VAL B C 1
ATOM 3634 O O . VAL B 1 173 ? -6.984 -35.562 -2.367 1 97.69 173 VAL B O 1
ATOM 3637 N N . ASP B 1 174 ? -8.93 -34.5 -2.613 1 96.56 174 ASP B N 1
ATOM 3638 C CA . ASP B 1 174 ? -9.688 -35.5 -1.864 1 96.56 174 ASP B CA 1
ATOM 3639 C C . ASP B 1 174 ? -9.641 -36.844 -2.561 1 96.56 174 ASP B C 1
ATOM 3641 O O . ASP B 1 174 ? -9.695 -37.906 -1.905 1 96.56 174 ASP B O 1
ATOM 3645 N N . ALA B 1 175 ? -9.445 -36.844 -3.809 1 95.81 175 ALA B N 1
ATOM 3646 C CA . ALA B 1 175 ? -9.398 -38.062 -4.59 1 95.81 175 ALA B CA 1
ATOM 3647 C C . ALA B 1 175 ? -7.973 -38.625 -4.688 1 95.81 175 ALA B C 1
ATOM 3649 O O . ALA B 1 175 ? -7.766 -39.781 -5.055 1 95.81 175 ALA B O 1
ATOM 3650 N N . CYS B 1 176 ? -7.043 -37.781 -4.379 1 95.56 176 CYS B N 1
ATOM 3651 C CA . CYS B 1 176 ? -5.633 -38.125 -4.508 1 95.56 176 CYS B CA 1
ATOM 3652 C C . CYS B 1 176 ? -5.188 -39.031 -3.371 1 95.56 176 CYS B C 1
ATOM 3654 O O . CYS B 1 176 ? -5.387 -38.719 -2.197 1 95.56 176 CYS B O 1
ATOM 3656 N N . THR B 1 177 ? -4.586 -40.156 -3.617 1 92.19 177 THR B N 1
ATOM 3657 C CA . THR B 1 177 ? -4.215 -41.125 -2.6 1 92.19 177 THR B CA 1
ATOM 3658 C C . THR B 1 177 ? -2.707 -41.125 -2.381 1 92.19 177 THR B C 1
ATOM 3660 O O . THR B 1 177 ? -2.213 -41.75 -1.435 1 92.19 177 THR B O 1
ATOM 3663 N N . GLY B 1 178 ? -1.946 -40.406 -3.143 1 94.44 178 GLY B N 1
ATOM 3664 C CA . GLY B 1 178 ? -0.497 -40.438 -3.029 1 94.44 178 GLY B CA 1
ATOM 3665 C C . GLY B 1 178 ? 0.113 -39.062 -2.84 1 94.44 178 GLY B C 1
ATOM 3666 O O . GLY B 1 178 ? -0.603 -38.094 -2.592 1 94.44 178 GLY B O 1
ATOM 3667 N N . PRO B 1 179 ? 1.415 -39.094 -2.828 1 97.81 179 PRO B N 1
ATOM 3668 C CA . PRO B 1 179 ? 2.154 -37.844 -2.561 1 97.81 179 PRO B CA 1
ATOM 3669 C C . PRO B 1 179 ? 2.215 -36.938 -3.773 1 97.81 179 PRO B C 1
ATOM 3671 O O . PRO B 1 179 ? 2.75 -35.812 -3.682 1 97.81 179 PRO B O 1
ATOM 3674 N N . VAL B 1 180 ? 1.64 -37.406 -4.895 1 98.56 180 VAL B N 1
ATOM 3675 C CA . VAL B 1 180 ? 1.719 -36.625 -6.121 1 98.56 180 VAL B CA 1
ATOM 3676 C C . VAL B 1 180 ? 0.312 -36.312 -6.629 1 98.56 180 VAL B C 1
ATOM 3678 O O . VAL B 1 180 ? -0.487 -37.219 -6.859 1 98.56 180 VAL B O 1
ATOM 3681 N N . LEU B 1 181 ? 0.008 -35 -6.785 1 98.56 181 LEU B N 1
ATOM 3682 C CA . LEU B 1 181 ? -1.275 -34.562 -7.312 1 98.56 181 LEU B CA 1
ATOM 3683 C C . LEU B 1 181 ? -1.138 -34.094 -8.758 1 98.56 181 LEU B C 1
ATOM 3685 O O . LEU B 1 181 ? -0.285 -33.25 -9.07 1 98.56 181 LEU B O 1
ATOM 3689 N N . GLU B 1 182 ? -1.878 -34.688 -9.633 1 97.94 182 GLU B N 1
ATOM 3690 C CA . GLU B 1 182 ? -1.943 -34.25 -11.023 1 97.94 182 GLU B CA 1
ATOM 3691 C C . GLU B 1 182 ? -3.195 -33.406 -11.289 1 97.94 182 GLU B C 1
ATOM 3693 O O . GLU B 1 182 ? -4.316 -33.906 -11.164 1 97.94 182 GLU B O 1
ATOM 3698 N N . LEU B 1 183 ? -2.971 -32.188 -11.68 1 97.81 183 LEU B N 1
ATOM 3699 C CA . LEU B 1 183 ? -4.105 -31.297 -11.891 1 97.81 183 LEU B CA 1
ATOM 3700 C C . LEU B 1 18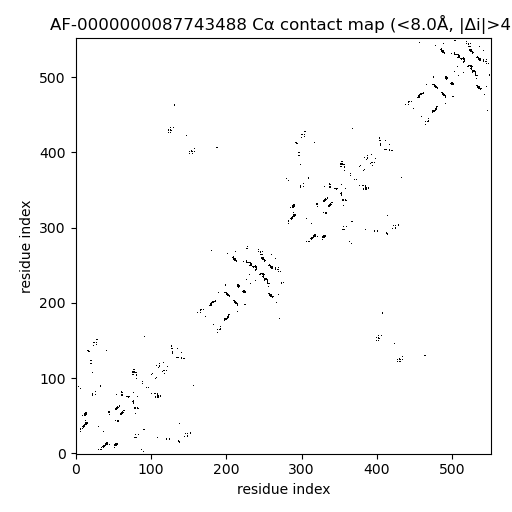3 ? -4.68 -31.469 -13.297 1 97.81 183 LEU B C 1
ATOM 3702 O O . LEU B 1 183 ? -3.93 -31.625 -14.258 1 97.81 183 LEU B O 1
ATOM 3706 N N . SER B 1 184 ? -5.953 -31.453 -13.391 1 94.38 184 SER B N 1
ATOM 3707 C CA . SER B 1 184 ? -6.641 -31.531 -14.68 1 94.38 184 SER B CA 1
ATOM 3708 C C . SER B 1 184 ? -6.598 -30.203 -15.414 1 94.38 184 SER B C 1
ATOM 3710 O O . SER B 1 184 ? -6.754 -30.156 -16.641 1 94.38 184 SER B O 1
ATOM 3712 N N . LYS B 1 185 ? -6.469 -29.094 -14.609 1 92.94 185 LYS B N 1
ATOM 3713 C CA . LYS B 1 185 ? -6.391 -27.75 -15.133 1 92.94 185 LYS B CA 1
ATOM 3714 C C . LYS B 1 185 ? -5.281 -26.953 -14.453 1 92.94 185 LYS B C 1
ATOM 3716 O O . LYS B 1 185 ? -4.969 -27.188 -13.281 1 92.94 185 LYS B O 1
ATOM 3721 N N . THR B 1 186 ? -4.73 -26.094 -15.297 1 93 186 THR B N 1
ATOM 3722 C CA . THR B 1 186 ? -3.709 -25.219 -14.727 1 93 186 THR B CA 1
ATOM 3723 C C . THR B 1 186 ? -4.352 -24.078 -13.945 1 93 186 THR B C 1
ATOM 3725 O O . THR B 1 186 ? -4.617 -23.016 -14.5 1 93 186 THR B O 1
ATOM 3728 N N . ILE B 1 187 ? -4.582 -24.266 -12.633 1 95.62 187 ILE B N 1
ATOM 3729 C CA . ILE B 1 187 ? -5.215 -23.297 -11.742 1 95.62 187 ILE B CA 1
ATOM 3730 C C . ILE B 1 187 ? -4.465 -23.25 -10.414 1 95.62 187 ILE B C 1
ATOM 3732 O O . ILE B 1 187 ? -3.689 -24.156 -10.102 1 95.62 187 ILE B O 1
ATOM 3736 N N . PRO B 1 188 ? -4.664 -22.141 -9.664 1 95.5 188 PRO B N 1
ATOM 3737 C CA . PRO B 1 188 ? -4.012 -22.078 -8.352 1 95.5 188 PRO B CA 1
ATOM 3738 C C . PRO B 1 188 ? -4.367 -23.266 -7.457 1 95.5 188 PRO B C 1
ATOM 3740 O O . PRO B 1 188 ? -5.539 -23.641 -7.355 1 95.5 188 PRO B O 1
ATOM 3743 N N . TRP B 1 189 ? -3.334 -23.812 -6.824 1 97.69 189 TRP B N 1
ATOM 3744 C CA . TRP B 1 189 ? -3.574 -25.062 -6.113 1 97.69 189 TRP B CA 1
ATOM 3745 C C . TRP B 1 189 ? -3.014 -25 -4.695 1 97.69 189 TRP B C 1
ATOM 3747 O O . TRP B 1 189 ? -3.32 -25.844 -3.859 1 97.69 189 TRP B O 1
ATOM 3757 N N . GLN B 1 190 ? -2.273 -24.031 -4.359 1 94.69 190 GLN B N 1
ATOM 3758 C CA . GLN B 1 190 ? -1.437 -24.031 -3.166 1 94.69 190 GLN B CA 1
ATOM 3759 C C . GLN B 1 190 ? -2.285 -24.094 -1.899 1 94.69 190 GLN B C 1
ATOM 3761 O O . GLN B 1 190 ? -1.963 -24.812 -0.961 1 94.69 190 GLN B O 1
ATOM 3766 N N . ASP B 1 191 ? -3.35 -23.375 -1.887 1 93.81 191 ASP B N 1
ATOM 3767 C CA . ASP B 1 191 ? -4.188 -23.328 -0.691 1 93.81 191 ASP B CA 1
ATOM 3768 C C . ASP B 1 191 ? -4.879 -24.672 -0.456 1 93.81 191 ASP B C 1
ATOM 3770 O O . ASP B 1 191 ? -5.074 -25.078 0.69 1 93.81 191 ASP B O 1
ATOM 3774 N N . ALA B 1 192 ? -5.199 -25.281 -1.482 1 96.44 192 ALA B N 1
ATOM 3775 C CA . ALA B 1 192 ? -5.984 -26.5 -1.394 1 96.44 192 ALA B CA 1
ATOM 3776 C C . ALA B 1 192 ? -5.129 -27.672 -0.891 1 96.44 192 ALA B C 1
ATOM 3778 O O . ALA B 1 192 ? -5.656 -28.656 -0.377 1 96.44 192 ALA B O 1
ATOM 3779 N N . VAL B 1 193 ? -3.84 -27.547 -1.051 1 97.12 193 VAL B N 1
ATOM 3780 C CA . VAL B 1 193 ? -2.988 -28.672 -0.689 1 97.12 193 VAL B CA 1
ATOM 3781 C C . VAL B 1 193 ? -2.443 -28.484 0.724 1 97.12 193 VAL B C 1
ATOM 3783 O O . VAL B 1 193 ? -1.731 -29.344 1.246 1 97.12 193 VAL B O 1
ATOM 3786 N N . LYS B 1 194 ? -2.719 -27.359 1.345 1 94.19 194 LYS B N 1
ATOM 3787 C CA . LYS B 1 194 ? -2.297 -27.125 2.723 1 94.19 194 LYS B CA 1
ATOM 3788 C C . LYS B 1 194 ? -2.867 -28.188 3.658 1 94.19 194 LYS B C 1
ATOM 3790 O O . LYS B 1 194 ? -4.035 -28.562 3.539 1 94.19 194 LYS B O 1
ATOM 3795 N N . GLY B 1 195 ? -1.996 -28.609 4.602 1 93.56 195 GLY B N 1
ATOM 3796 C CA . GLY B 1 195 ? -2.434 -29.594 5.578 1 93.56 195 GLY B CA 1
ATOM 3797 C C . GLY B 1 195 ? -2.49 -31 5.023 1 93.56 195 GLY B C 1
ATOM 3798 O O . GLY B 1 195 ? -2.975 -31.922 5.691 1 93.56 195 GLY B O 1
ATOM 3799 N N . THR B 1 196 ? -2.033 -31.203 3.758 1 96.38 196 THR B N 1
ATOM 3800 C CA . THR B 1 196 ? -2.055 -32.531 3.139 1 96.38 196 THR B CA 1
ATOM 3801 C C . THR B 1 196 ? -0.652 -33.125 3.094 1 96.38 196 THR B C 1
ATOM 3803 O O . THR B 1 196 ? 0.326 -32.469 3.434 1 96.38 196 THR B O 1
ATOM 3806 N N . ASP B 1 197 ? -0.615 -34.406 2.643 1 95.62 197 ASP B N 1
ATOM 3807 C CA . ASP B 1 197 ? 0.665 -35.094 2.52 1 95.62 197 ASP B CA 1
ATOM 3808 C C . ASP B 1 197 ? 1.186 -35.031 1.085 1 95.62 197 ASP B C 1
ATOM 3810 O O . ASP B 1 197 ? 2.141 -35.719 0.735 1 95.62 197 ASP B O 1
ATOM 3814 N N . ILE B 1 198 ? 0.564 -34.25 0.331 1 98.06 198 ILE B N 1
ATOM 3815 C CA . ILE B 1 198 ? 0.994 -34.094 -1.055 1 98.06 198 ILE B CA 1
ATOM 3816 C C . ILE B 1 198 ? 2.346 -33.375 -1.099 1 98.06 198 ILE B C 1
ATOM 3818 O O . ILE B 1 198 ? 2.537 -32.344 -0.442 1 98.06 198 ILE B O 1
ATOM 3822 N N . LEU B 1 199 ? 3.273 -33.938 -1.926 1 98.25 199 LEU B N 1
ATOM 3823 C CA . LEU B 1 199 ? 4.633 -33.406 -2.006 1 98.25 199 LEU B CA 1
ATOM 3824 C C . LEU B 1 199 ? 4.844 -32.656 -3.309 1 98.25 199 LEU B C 1
ATOM 3826 O O . LEU B 1 199 ? 5.594 -31.656 -3.342 1 98.25 199 LEU B O 1
ATOM 3830 N N . TYR B 1 200 ? 4.207 -33.125 -4.34 1 98.69 200 TYR B N 1
ATOM 3831 C CA . TYR B 1 200 ? 4.414 -32.562 -5.668 1 98.69 200 TYR B CA 1
ATOM 3832 C C . TYR B 1 200 ? 3.09 -32.406 -6.398 1 98.69 200 TYR B C 1
ATOM 3834 O O . TYR B 1 200 ? 2.166 -33.188 -6.227 1 98.69 200 TYR B O 1
ATOM 3842 N N . VAL B 1 201 ? 3.047 -31.359 -7.207 1 98.69 201 VAL B N 1
ATOM 3843 C CA . VAL B 1 201 ? 1.889 -31.094 -8.055 1 98.69 201 VAL B CA 1
ATOM 3844 C C . VAL B 1 201 ? 2.324 -31 -9.516 1 98.69 201 VAL B C 1
ATOM 3846 O O . VAL B 1 201 ? 3.297 -30.312 -9.836 1 98.69 201 VAL B O 1
ATOM 3849 N N . ILE B 1 202 ? 1.627 -31.734 -10.359 1 98.62 202 ILE B N 1
ATOM 3850 C CA . ILE B 1 202 ? 1.884 -31.734 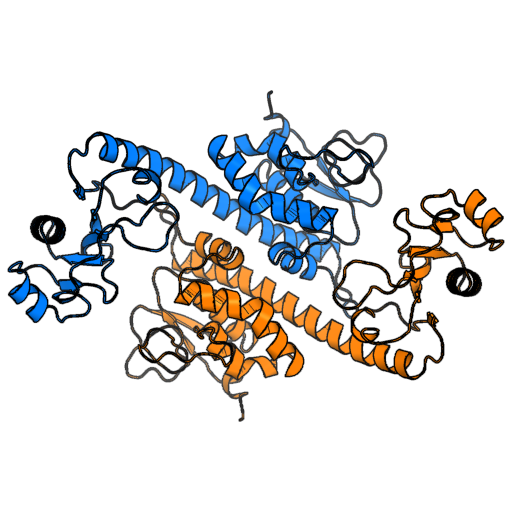-11.797 1 98.62 202 ILE B CA 1
ATOM 3851 C C . ILE B 1 202 ? 0.795 -30.938 -12.516 1 98.62 202 ILE B C 1
ATOM 3853 O O . ILE B 1 202 ? -0.395 -31.125 -12.25 1 98.62 202 ILE B O 1
ATOM 3857 N N . TYR B 1 203 ? 1.163 -30.031 -13.336 1 97.94 203 TYR B N 1
ATOM 3858 C CA . TYR B 1 203 ? 0.205 -29.266 -14.125 1 97.94 203 TYR B CA 1
ATOM 3859 C C . TYR B 1 203 ? 0.819 -28.812 -15.445 1 97.94 203 TYR B C 1
ATOM 3861 O O . TYR B 1 203 ? 2.039 -28.859 -15.609 1 97.94 203 TYR B O 1
ATOM 3869 N N . GLU B 1 204 ? 0.007 -28.516 -16.391 1 96.5 204 GLU B N 1
ATOM 3870 C CA . GLU B 1 204 ? 0.466 -28.078 -17.703 1 96.5 204 GLU B CA 1
ATOM 3871 C C . GLU B 1 204 ? 1.166 -26.734 -17.609 1 96.5 204 GLU B C 1
ATOM 3873 O O . GLU B 1 204 ? 0.717 -25.828 -16.891 1 96.5 204 GLU B O 1
ATOM 3878 N N . SER B 1 205 ? 2.24 -26.625 -18.344 1 93.06 205 SER B N 1
ATOM 3879 C CA . SER B 1 205 ? 2.99 -25.375 -18.375 1 93.06 205 SER B CA 1
ATOM 3880 C C . SER B 1 205 ? 2.451 -24.453 -19.469 1 93.06 205 SER B C 1
ATOM 3882 O O . SER B 1 205 ? 2.072 -24.906 -20.547 1 93.06 205 SER B O 1
ATOM 3884 N N . GLU B 1 206 ? 2.457 -23.172 -19.219 1 79.94 206 GLU B N 1
ATOM 3885 C CA . GLU B 1 206 ? 2.057 -22.188 -20.219 1 79.94 206 GLU B CA 1
ATOM 3886 C C . GLU B 1 206 ? 3.07 -22.125 -21.359 1 79.94 206 GLU B C 1
ATOM 3888 O O . GLU B 1 206 ? 2.748 -21.672 -22.453 1 79.94 206 GLU B O 1
ATOM 3893 N N . ARG B 1 207 ? 4.254 -22.531 -21.125 1 79.81 207 ARG B N 1
ATOM 3894 C CA . ARG B 1 207 ? 5.332 -22.484 -22.094 1 79.81 207 ARG B CA 1
ATOM 3895 C C . ARG B 1 207 ? 5.406 -23.766 -22.906 1 79.81 207 ARG B C 1
ATOM 3897 O O . ARG B 1 207 ? 6.32 -23.953 -23.719 1 79.81 207 ARG B O 1
ATOM 3904 N N . GLY B 1 208 ? 4.523 -24.609 -22.594 1 90.94 208 GLY B N 1
ATOM 3905 C CA . GLY B 1 208 ? 4.562 -25.938 -23.219 1 90.94 208 GLY B CA 1
ATOM 3906 C C . GLY B 1 208 ? 5.078 -27.016 -22.297 1 90.94 208 GLY B C 1
ATOM 3907 O O . GLY B 1 208 ? 5.98 -26.781 -21.484 1 90.94 208 GLY B O 1
ATOM 3908 N N . GLY B 1 209 ? 4.484 -28.203 -22.391 1 96.69 209 GLY B N 1
ATOM 3909 C CA . GLY B 1 209 ? 4.875 -29.312 -21.531 1 96.69 209 GLY B CA 1
ATOM 3910 C C . GLY B 1 209 ? 4.195 -29.281 -20.188 1 96.69 209 GLY B C 1
ATOM 3911 O O . GLY B 1 209 ? 3.029 -28.891 -20.078 1 96.69 209 GLY B O 1
ATOM 3912 N N . TYR B 1 210 ? 5.016 -29.844 -19.188 1 98.12 210 TYR B N 1
ATOM 3913 C CA . TYR B 1 210 ? 4.43 -30 -17.859 1 98.12 210 TYR B CA 1
ATOM 3914 C C . TYR B 1 210 ? 5.414 -29.562 -16.766 1 98.12 210 TYR B C 1
ATOM 3916 O O . TYR B 1 210 ? 6.613 -29.812 -16.875 1 98.12 210 TYR B O 1
ATOM 3924 N N . ASN B 1 211 ? 4.852 -28.969 -15.805 1 98.19 211 ASN B N 1
ATOM 3925 C CA . ASN B 1 211 ? 5.617 -28.625 -14.609 1 98.19 211 ASN B CA 1
ATOM 3926 C C . ASN B 1 211 ? 5.375 -29.625 -13.477 1 98.19 211 ASN B C 1
ATOM 3928 O O . ASN B 1 211 ? 4.273 -30.156 -13.344 1 98.19 211 ASN B O 1
ATOM 3932 N N . VAL B 1 212 ? 6.379 -29.906 -12.805 1 98.62 212 VAL B N 1
ATOM 3933 C CA . VAL B 1 212 ? 6.316 -30.594 -11.516 1 98.62 212 VAL B CA 1
ATOM 3934 C C . VAL B 1 212 ? 6.824 -29.656 -10.414 1 98.62 212 VAL B C 1
ATOM 3936 O O . VAL B 1 212 ? 8.008 -29.328 -10.375 1 98.62 212 VAL B O 1
ATOM 3939 N N . GLN B 1 213 ? 5.918 -29.281 -9.539 1 98.25 213 GLN B N 1
ATOM 3940 C CA . GLN B 1 213 ? 6.281 -28.297 -8.523 1 98.25 213 GLN B CA 1
ATOM 3941 C C . GLN B 1 213 ? 6.125 -28.875 -7.117 1 98.25 213 GLN B C 1
ATOM 3943 O O . GLN B 1 213 ? 5.164 -29.594 -6.844 1 98.25 213 GLN B O 1
ATOM 3948 N N . THR B 1 214 ? 7.035 -28.547 -6.273 1 98.12 214 THR B N 1
ATOM 3949 C CA . THR B 1 214 ? 6.996 -29.016 -4.895 1 98.12 214 THR B CA 1
ATOM 3950 C C . THR B 1 214 ? 5.926 -28.266 -4.102 1 98.12 214 THR B C 1
ATOM 3952 O O . THR B 1 214 ? 5.477 -27.203 -4.516 1 98.12 214 THR B O 1
ATOM 3955 N N . VAL B 1 215 ? 5.453 -28.875 -3.025 1 97.5 215 VAL B N 1
ATOM 3956 C CA . VAL B 1 215 ? 4.559 -28.234 -2.062 1 97.5 215 VAL B CA 1
ATOM 3957 C C . VAL B 1 215 ? 5.363 -27.719 -0.868 1 97.5 215 VAL B C 1
ATOM 3959 O O . VAL B 1 215 ? 6.219 -28.438 -0.338 1 97.5 215 VAL B O 1
ATOM 3962 N N . ARG B 1 216 ? 5.035 -26.547 -0.4 1 94 216 ARG B N 1
ATOM 3963 C CA . ARG B 1 216 ? 5.73 -25.953 0.73 1 94 216 ARG B CA 1
ATOM 3964 C C . ARG B 1 216 ? 5.152 -26.438 2.055 1 94 216 ARG B C 1
ATOM 3966 O O . ARG B 1 216 ? 3.996 -26.859 2.111 1 94 216 ARG B O 1
ATOM 3973 N N . VAL B 1 217 ? 6.062 -26.312 3.029 1 94.06 217 VAL B N 1
ATOM 3974 C CA . VAL B 1 217 ? 5.586 -26.531 4.387 1 94.06 217 VAL B CA 1
ATOM 3975 C C . VAL B 1 217 ? 4.594 -25.438 4.773 1 94.06 217 VAL B C 1
ATOM 3977 O O . VAL B 1 217 ? 4.828 -24.266 4.5 1 94.06 217 VAL B O 1
ATOM 3980 N N . ASP B 1 218 ? 3.5 -25.875 5.453 1 88.81 218 ASP B N 1
ATOM 3981 C CA . ASP B 1 218 ? 2.428 -24.938 5.777 1 88.81 218 ASP B CA 1
ATOM 3982 C C . ASP B 1 218 ? 2.959 -23.75 6.574 1 88.81 218 ASP B C 1
ATOM 3984 O O . ASP B 1 218 ? 3.557 -23.938 7.637 1 88.81 218 ASP B O 1
ATOM 3988 N N . GLY B 1 219 ? 2.771 -22.625 6.031 1 82.5 219 GLY B N 1
ATOM 3989 C CA . GLY B 1 219 ? 3.135 -21.406 6.73 1 82.5 219 GLY B CA 1
ATOM 3990 C C . GLY B 1 219 ? 4.609 -21.062 6.609 1 82.5 219 GLY B C 1
ATOM 3991 O O . GLY B 1 219 ? 5.09 -20.125 7.25 1 82.5 219 GLY B O 1
ATOM 3992 N N . GLU B 1 220 ? 5.332 -21.859 5.812 1 83.31 220 GLU B N 1
ATOM 3993 C CA . GLU B 1 220 ? 6.77 -21.656 5.664 1 83.31 220 GLU B CA 1
ATOM 3994 C C . GLU B 1 220 ? 7.148 -21.469 4.199 1 83.31 220 GLU B C 1
ATOM 3996 O O . GLU B 1 220 ? 6.336 -21.703 3.303 1 83.31 220 GLU B O 1
ATOM 4001 N N . GLU B 1 221 ? 8.312 -20.953 4.07 1 81.19 221 GLU B N 1
ATOM 4002 C CA . GLU B 1 221 ? 8.836 -20.766 2.719 1 81.19 221 GLU B CA 1
ATOM 4003 C C . GLU B 1 221 ? 9.547 -22.016 2.221 1 81.19 221 GLU B C 1
ATOM 4005 O O . GLU B 1 221 ? 9.719 -22.203 1.016 1 81.19 221 GLU B O 1
ATOM 4010 N N . ARG B 1 222 ? 9.844 -22.938 3.188 1 88.88 222 ARG B N 1
ATOM 4011 C CA . ARG B 1 222 ? 10.609 -24.125 2.842 1 88.88 222 ARG B CA 1
ATOM 4012 C C . ARG B 1 222 ? 9.727 -25.156 2.146 1 88.88 222 ARG B C 1
ATOM 4014 O O . ARG B 1 222 ? 8.555 -25.312 2.49 1 88.88 222 ARG B O 1
ATOM 4021 N N . GLU B 1 223 ? 10.312 -25.859 1.211 1 94.12 223 GLU B N 1
ATOM 4022 C CA . GLU B 1 223 ? 9.641 -26.953 0.519 1 94.12 223 GLU B CA 1
ATOM 4023 C C . GLU B 1 223 ? 9.531 -28.188 1.413 1 94.12 223 GLU B C 1
ATOM 4025 O O . GLU B 1 223 ? 10.453 -28.5 2.176 1 94.12 223 GLU B O 1
ATOM 4030 N N . LYS B 1 224 ? 8.438 -28.953 1.355 1 96.56 224 LYS B N 1
ATOM 4031 C CA . LYS B 1 224 ? 8.336 -30.219 2.07 1 96.56 224 LYS B CA 1
ATOM 4032 C C . LYS B 1 224 ? 9.453 -31.172 1.66 1 96.56 224 LYS B C 1
ATOM 4034 O O . LYS B 1 224 ? 10.102 -31.781 2.514 1 96.56 224 LYS B O 1
ATOM 4039 N N . LYS B 1 225 ? 9.617 -31.281 0.333 1 97.56 225 LYS B N 1
ATOM 4040 C CA . LYS B 1 225 ? 10.664 -32.125 -0.234 1 97.56 225 LYS B CA 1
ATOM 4041 C C . LYS B 1 225 ? 11.172 -31.562 -1.557 1 97.56 225 LYS B C 1
ATOM 4043 O O . LYS B 1 225 ? 10.656 -31.906 -2.623 1 97.56 225 LYS B O 1
ATOM 4048 N N . PRO B 1 226 ? 12.234 -30.703 -1.467 1 97.81 226 PRO B N 1
ATOM 4049 C CA . PRO B 1 226 ? 12.781 -30.172 -2.717 1 97.81 226 PRO B CA 1
ATOM 4050 C C . PRO B 1 226 ? 13.352 -31.266 -3.621 1 97.81 226 PRO B C 1
ATOM 4052 O O . PRO B 1 226 ? 13.633 -32.375 -3.156 1 97.81 226 PRO B O 1
ATOM 4055 N N . PHE B 1 227 ? 13.523 -30.875 -4.82 1 98.31 227 PHE B N 1
ATOM 4056 C CA . PHE B 1 227 ? 14.133 -31.828 -5.742 1 98.31 227 PHE B CA 1
ATOM 4057 C C . PHE B 1 227 ? 15.578 -32.125 -5.359 1 98.31 227 PHE B C 1
ATOM 4059 O O . PHE B 1 227 ? 16.219 -31.297 -4.688 1 98.31 227 PHE B O 1
ATOM 4066 N N . PRO B 1 228 ? 16.094 -33.25 -5.734 1 97.31 228 PRO B N 1
ATOM 4067 C CA . PRO B 1 228 ? 17.469 -33.625 -5.359 1 97.31 228 PRO B CA 1
ATOM 4068 C C . PRO B 1 228 ? 18.5 -32.562 -5.785 1 97.31 228 PRO B C 1
ATOM 4070 O O . PRO B 1 228 ? 18.391 -32 -6.879 1 97.31 228 PRO B O 1
ATOM 4073 N N . GLU B 1 229 ? 19.484 -32.312 -4.973 1 96.69 229 GLU B N 1
ATOM 4074 C CA . GLU B 1 229 ? 20.531 -31.328 -5.219 1 96.69 229 GLU B CA 1
ATOM 4075 C C . GLU B 1 229 ? 21.266 -31.609 -6.516 1 96.69 229 GLU B C 1
ATOM 4077 O O . GLU B 1 229 ? 21.672 -30.688 -7.23 1 96.69 229 GLU B O 1
ATOM 4082 N N . SER B 1 230 ? 21.422 -32.844 -6.836 1 95.81 230 SER B N 1
ATOM 4083 C CA . SER B 1 230 ? 22.156 -33.25 -8.023 1 95.81 230 SER B CA 1
ATOM 4084 C C . SER B 1 230 ? 21.438 -32.844 -9.297 1 95.81 230 SER B C 1
ATOM 4086 O O . SER B 1 230 ? 22.031 -32.844 -10.383 1 95.81 230 SER B O 1
ATOM 4088 N N . TRP B 1 231 ? 20.109 -32.531 -9.172 1 97.5 231 TRP B N 1
ATOM 4089 C CA . TRP B 1 231 ? 19.328 -32.125 -10.336 1 97.5 231 TRP B CA 1
ATOM 4090 C C . TRP B 1 231 ? 19.391 -30.594 -10.531 1 97.5 231 TRP B C 1
ATOM 4092 O O . TRP B 1 231 ? 19.234 -30.109 -11.656 1 97.5 231 TRP B O 1
ATOM 4102 N N . ARG B 1 232 ? 19.594 -29.875 -9.531 1 96.56 232 ARG B N 1
ATOM 4103 C CA . ARG B 1 232 ? 19.281 -28.453 -9.438 1 96.56 232 ARG B CA 1
ATOM 4104 C C . ARG B 1 232 ? 20.219 -27.625 -10.297 1 96.56 232 ARG B C 1
ATOM 4106 O O . ARG B 1 232 ? 21.438 -27.719 -10.172 1 96.56 232 ARG B O 1
ATOM 4113 N N . GLY B 1 233 ? 19.609 -26.875 -11.148 1 93.44 233 GLY B N 1
ATOM 4114 C CA . GLY B 1 233 ? 20.359 -25.938 -11.961 1 93.44 233 GLY B CA 1
ATOM 4115 C C . GLY B 1 233 ? 21.203 -26.609 -13.031 1 93.44 233 GLY B C 1
ATOM 4116 O O . GLY B 1 233 ? 22.094 -25.984 -13.609 1 93.44 233 GLY B O 1
ATOM 4117 N N . LYS B 1 234 ? 20.969 -27.859 -13.328 1 95.19 234 LYS B N 1
ATOM 4118 C CA . LYS B 1 234 ? 21.797 -28.594 -14.273 1 95.19 234 LYS B CA 1
ATOM 4119 C C . LYS B 1 234 ? 21.219 -28.5 -15.688 1 95.19 234 LYS B C 1
ATOM 4121 O O . LYS B 1 234 ? 20.016 -28.281 -15.867 1 95.19 234 LYS B O 1
ATOM 4126 N N . PRO B 1 235 ? 22.141 -28.641 -16.703 1 95.69 235 PRO B N 1
ATOM 4127 C CA . PRO B 1 235 ? 21.656 -28.625 -18.094 1 95.69 235 PRO B CA 1
ATOM 4128 C C . PRO B 1 235 ? 20.75 -29.812 -18.406 1 95.69 235 PRO B C 1
ATOM 4130 O O . PRO B 1 235 ? 20.859 -30.859 -17.766 1 95.69 235 PRO B O 1
ATOM 4133 N N . ALA B 1 236 ? 19.984 -29.656 -19.406 1 96.12 236 ALA B N 1
ATOM 4134 C CA . ALA B 1 236 ? 18.969 -30.641 -19.766 1 96.12 236 ALA B CA 1
ATOM 4135 C C . ALA B 1 236 ? 19.594 -32 -20.047 1 96.12 236 ALA B C 1
ATOM 4137 O O . ALA B 1 236 ? 19.062 -33.031 -19.656 1 96.12 236 ALA B O 1
ATOM 4138 N N . ASP B 1 237 ? 20.703 -31.969 -20.734 1 96.38 237 ASP B N 1
ATOM 4139 C CA . ASP B 1 237 ? 21.359 -33.219 -21.094 1 96.38 237 ASP B CA 1
ATOM 4140 C C . ASP B 1 237 ? 21.812 -33.969 -19.844 1 96.38 237 ASP B C 1
ATOM 4142 O O . ASP B 1 237 ? 21.656 -35.188 -19.75 1 96.38 237 ASP B O 1
ATOM 4146 N N . PHE B 1 238 ? 22.312 -33.219 -18.922 1 96.94 238 PHE B N 1
ATOM 4147 C CA . PHE B 1 238 ? 22.734 -33.812 -17.672 1 96.94 238 PHE B CA 1
ATOM 4148 C C . PHE B 1 238 ? 21.547 -34.344 -16.891 1 96.94 238 PHE B C 1
ATOM 4150 O O . PHE B 1 238 ? 21.609 -35.469 -16.344 1 96.94 238 PHE B O 1
ATOM 4157 N N . LEU B 1 239 ? 20.484 -33.625 -16.844 1 97.88 239 LEU B N 1
ATOM 4158 C CA . LEU B 1 239 ? 19.266 -34.031 -16.156 1 97.88 239 LEU B CA 1
ATOM 4159 C C . LEU B 1 239 ? 18.719 -35.344 -16.734 1 97.88 239 LEU B C 1
ATOM 4161 O O . LEU B 1 239 ? 18.297 -36.219 -15.984 1 97.88 239 LEU B O 1
ATOM 4165 N N . GLN B 1 240 ? 18.719 -35.469 -18.047 1 97.62 240 GLN B N 1
ATOM 4166 C CA . GLN B 1 240 ? 18.234 -36.656 -18.719 1 97.62 240 GLN B CA 1
ATOM 4167 C C . GLN B 1 240 ? 19.078 -37.875 -18.359 1 97.62 240 GLN B C 1
ATOM 4169 O O . GLN B 1 240 ? 18.547 -38.969 -18.141 1 97.62 240 GLN B O 1
ATOM 4174 N N . GLU B 1 241 ? 20.312 -37.625 -18.234 1 96.81 241 GLU B N 1
ATOM 4175 C CA . GLU B 1 241 ? 21.234 -38.719 -17.906 1 96.81 241 GLU B CA 1
ATOM 4176 C C . GLU B 1 241 ? 21.062 -39.188 -16.469 1 96.81 241 GLU B C 1
ATOM 4178 O O . GLU B 1 241 ? 20.938 -40.375 -16.188 1 96.81 241 GLU B O 1
ATOM 4183 N N . VAL B 1 242 ? 21.031 -38.25 -15.586 1 96.31 242 VAL B N 1
ATOM 4184 C CA . VAL B 1 242 ? 21.047 -38.562 -14.164 1 96.31 242 VAL B CA 1
ATOM 4185 C C . VAL B 1 242 ? 19.688 -39.125 -13.742 1 96.31 242 VAL B C 1
ATOM 4187 O O . VAL B 1 242 ? 19.609 -39.969 -12.852 1 96.31 242 VAL B O 1
ATOM 4190 N N . THR B 1 243 ? 18.609 -38.75 -14.344 1 97.25 243 THR B N 1
ATOM 4191 C CA . THR B 1 243 ? 17.266 -39.188 -13.961 1 97.25 243 THR B CA 1
ATOM 4192 C C . THR B 1 243 ? 16.828 -40.375 -14.789 1 97.25 243 THR B C 1
ATOM 4194 O O . THR B 1 243 ? 15.93 -41.125 -14.391 1 97.25 243 THR B O 1
ATOM 4197 N N . GLY B 1 244 ? 17.375 -40.5 -16 1 97.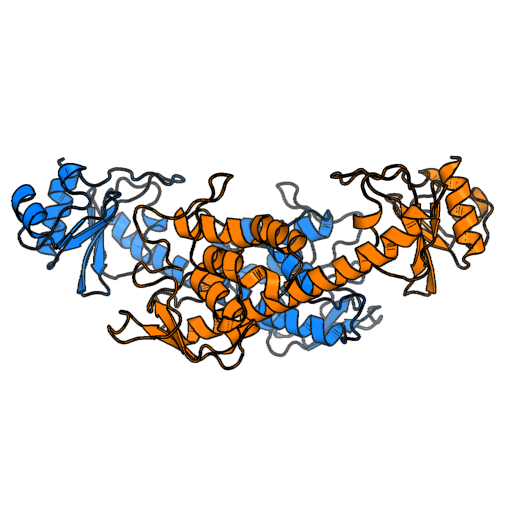19 244 GLY B N 1
ATOM 4198 C CA . GLY B 1 244 ? 16.922 -41.5 -16.938 1 97.19 244 GLY B CA 1
ATOM 4199 C C . GLY B 1 244 ? 15.625 -41.125 -17.641 1 97.19 244 GLY B C 1
ATOM 4200 O O . GLY B 1 244 ? 15 -41.969 -18.297 1 97.19 244 GLY B O 1
ATOM 4201 N N . VAL B 1 245 ? 15.141 -39.906 -17.453 1 98.12 245 VAL B N 1
ATOM 4202 C CA . VAL B 1 245 ? 13.906 -39.406 -18.062 1 98.12 245 VAL B CA 1
ATOM 4203 C C . VAL B 1 245 ? 14.242 -38.5 -19.234 1 98.12 245 VAL B C 1
ATOM 4205 O O . VAL B 1 245 ? 14.648 -37.344 -19.016 1 98.12 245 VAL B O 1
ATOM 4208 N N . SER B 1 246 ? 14.008 -38.906 -20.438 1 96.19 246 SER B N 1
ATOM 4209 C CA . SER B 1 246 ? 14.461 -38.188 -21.641 1 96.19 246 SER B CA 1
ATOM 4210 C C . SER B 1 246 ? 13.711 -36.875 -21.828 1 96.19 246 SER B C 1
ATOM 4212 O O . SER B 1 246 ? 14.219 -35.938 -22.453 1 96.19 246 SER B O 1
ATOM 4214 N N . GLY B 1 247 ? 12.617 -36.719 -21.25 1 97.25 247 GLY B N 1
ATOM 4215 C CA . GLY B 1 247 ? 11.773 -35.562 -21.5 1 97.25 247 GLY B CA 1
ATOM 4216 C C . GLY B 1 247 ? 11.969 -34.469 -20.484 1 97.25 247 GLY B C 1
ATOM 4217 O O . GLY B 1 247 ? 11.336 -33.406 -20.594 1 97.25 247 GLY B O 1
ATOM 4218 N N . ILE B 1 248 ? 12.82 -34.625 -19.453 1 98.06 248 ILE B N 1
ATOM 4219 C CA . ILE B 1 248 ? 13.062 -33.531 -18.5 1 98.06 248 ILE B CA 1
ATOM 4220 C C . ILE B 1 248 ? 13.891 -32.438 -19.172 1 98.06 248 ILE B C 1
ATOM 4222 O O . ILE B 1 248 ? 14.867 -32.75 -19.859 1 98.06 248 ILE B O 1
ATOM 4226 N N . THR B 1 249 ? 13.484 -31.234 -18.969 1 97 249 THR B N 1
ATOM 4227 C CA . THR B 1 249 ? 14.133 -30.141 -19.688 1 97 249 THR B CA 1
ATOM 4228 C C . THR B 1 249 ? 14.719 -29.125 -18.703 1 97 249 THR B C 1
ATOM 4230 O O . THR B 1 249 ? 15.555 -28.297 -19.078 1 97 249 THR B O 1
ATOM 4233 N N . PHE B 1 250 ? 14.227 -29.172 -17.453 1 96.62 250 PHE B N 1
ATOM 4234 C CA . PHE B 1 250 ? 14.602 -28.078 -16.562 1 96.62 250 PHE B CA 1
ATOM 4235 C C . PHE B 1 250 ? 14.406 -28.484 -15.102 1 96.62 250 PHE B C 1
ATOM 4237 O O . PHE B 1 250 ? 13.469 -29.219 -14.773 1 96.62 250 PHE B O 1
ATOM 4244 N N . CYS B 1 251 ? 15.32 -28.125 -14.297 1 97.25 251 CYS B N 1
ATOM 4245 C CA . CYS B 1 251 ? 15.18 -28.141 -12.844 1 97.25 251 CYS B CA 1
ATOM 4246 C C . CYS B 1 251 ? 15.695 -26.844 -12.227 1 97.25 251 CYS B C 1
ATOM 4248 O O . CYS B 1 251 ? 16.844 -26.469 -12.43 1 97.25 251 CYS B O 1
ATOM 4250 N N . HIS B 1 252 ? 14.852 -26.219 -11.531 1 94.31 252 HIS B N 1
ATOM 4251 C CA . HIS B 1 252 ? 15.219 -24.938 -10.938 1 94.31 252 HIS B CA 1
ATOM 4252 C C . HIS B 1 252 ? 16.359 -25.109 -9.938 1 94.31 252 HIS B C 1
ATOM 4254 O O . HIS B 1 252 ? 16.406 -26.094 -9.211 1 94.31 252 HIS B O 1
ATOM 4260 N N . ASN B 1 253 ? 17.203 -24.125 -9.781 1 89.88 253 ASN B N 1
ATOM 4261 C CA . ASN B 1 253 ? 18.391 -24.172 -8.93 1 89.88 253 ASN B CA 1
ATOM 4262 C C . ASN B 1 253 ? 18.016 -24.359 -7.461 1 89.88 253 ASN B C 1
ATOM 4264 O O . ASN B 1 253 ? 18.75 -25.016 -6.711 1 89.88 253 ASN B O 1
ATOM 4268 N N . SER B 1 254 ? 16.828 -23.859 -7.09 1 88.81 254 SER B N 1
ATOM 4269 C CA . SER B 1 254 ? 16.422 -23.938 -5.691 1 88.81 254 SER B CA 1
ATOM 4270 C C . SER B 1 254 ? 15.695 -25.25 -5.41 1 88.81 254 SER B C 1
ATOM 4272 O O . SER B 1 254 ? 15.414 -25.578 -4.254 1 88.81 254 SER B O 1
ATOM 4274 N N . GLY B 1 255 ? 15.352 -25.891 -6.477 1 95.44 255 GLY B N 1
ATOM 4275 C CA . GLY B 1 255 ? 14.805 -27.234 -6.32 1 95.44 255 GLY B CA 1
ATOM 4276 C C . GLY B 1 255 ? 13.297 -27.25 -6.164 1 95.44 255 GLY B C 1
ATOM 4277 O O . GLY B 1 255 ? 12.727 -28.234 -5.699 1 95.44 255 GLY B O 1
ATOM 4278 N N . PHE B 1 256 ? 12.555 -26.219 -6.547 1 96 256 PHE B N 1
ATOM 4279 C CA . PHE B 1 256 ? 11.125 -26.188 -6.266 1 96 256 PHE B CA 1
ATOM 4280 C C . PHE B 1 256 ? 10.328 -26.562 -7.504 1 96 256 PHE B C 1
ATOM 4282 O O . PHE B 1 256 ? 9.117 -26.797 -7.422 1 96 256 PHE B O 1
ATOM 4289 N N . LEU B 1 257 ? 11.055 -26.719 -8.688 1 97.19 257 LEU B N 1
ATOM 4290 C CA . LEU B 1 257 ? 10.297 -26.875 -9.922 1 97.19 257 LEU B CA 1
ATOM 4291 C C . LEU B 1 257 ? 11.102 -27.672 -10.945 1 97.19 257 LEU B C 1
ATOM 4293 O O . LEU B 1 257 ? 12.305 -27.453 -11.109 1 97.19 257 LEU B O 1
ATOM 4297 N N . CYS B 1 258 ? 10.484 -28.547 -11.633 1 98 258 CYS B N 1
ATOM 4298 C CA . CYS B 1 258 ? 11 -29.219 -12.82 1 98 258 CYS B CA 1
ATOM 4299 C C . CYS B 1 258 ? 10.039 -29.078 -13.992 1 98 258 CYS B C 1
ATOM 4301 O O . CYS B 1 258 ? 8.844 -28.859 -13.797 1 98 258 CYS B O 1
ATOM 4303 N N . ALA B 1 259 ? 10.562 -29.109 -15.141 1 98.12 259 ALA B N 1
ATOM 4304 C CA . ALA B 1 259 ? 9.758 -29.078 -16.359 1 98.12 259 ALA B CA 1
ATOM 4305 C C . ALA B 1 259 ? 10.062 -30.281 -17.25 1 98.12 259 ALA B C 1
ATOM 4307 O O . ALA B 1 259 ? 11.211 -30.703 -17.359 1 98.12 259 ALA B O 1
ATOM 4308 N N . CYS B 1 260 ? 8.992 -30.797 -17.828 1 98.25 260 CYS B N 1
ATOM 4309 C CA . CYS B 1 260 ? 9.094 -31.984 -18.672 1 98.25 260 CYS B CA 1
ATOM 4310 C C . CYS B 1 260 ? 8.289 -31.797 -19.969 1 98.25 260 CYS B C 1
ATOM 4312 O O . CYS B 1 260 ? 7.363 -30.984 -20.016 1 98.25 260 CYS B O 1
ATOM 4314 N N . LYS B 1 261 ? 8.594 -32.594 -20.953 1 97.38 261 LYS B N 1
ATOM 4315 C CA . LYS B 1 261 ? 7.957 -32.469 -22.266 1 97.38 261 LYS B CA 1
ATOM 4316 C C . LYS B 1 261 ? 6.582 -33.125 -22.25 1 97.38 261 LYS B C 1
ATOM 4318 O O . LYS B 1 261 ? 5.66 -32.688 -22.938 1 97.38 261 LYS B O 1
ATOM 4323 N N . THR B 1 262 ? 6.504 -34.25 -21.547 1 97.56 262 THR B N 1
ATOM 4324 C CA . THR B 1 262 ? 5.25 -35 -21.562 1 97.56 262 THR B CA 1
ATOM 4325 C C . THR B 1 262 ? 4.77 -35.281 -20.141 1 97.56 262 THR B C 1
ATOM 4327 O O . THR B 1 262 ? 5.547 -35.188 -19.188 1 97.56 262 THR B O 1
ATOM 4330 N N . ILE B 1 263 ? 3.479 -35.562 -20.047 1 97.69 263 ILE B N 1
ATOM 4331 C CA . ILE B 1 263 ? 2.881 -35.875 -18.75 1 97.69 263 ILE B CA 1
ATOM 4332 C C . ILE B 1 263 ? 3.525 -37.125 -18.156 1 97.69 263 ILE B C 1
ATOM 4334 O O . ILE B 1 263 ? 3.703 -37.25 -16.938 1 97.69 263 ILE B O 1
ATOM 4338 N N . ASP B 1 264 ? 3.865 -38.094 -19.016 1 98.31 264 ASP B N 1
ATOM 4339 C CA . ASP B 1 264 ? 4.508 -39.312 -18.562 1 98.31 264 ASP B CA 1
ATOM 4340 C C . ASP B 1 264 ? 5.887 -39.031 -17.969 1 98.31 264 ASP B C 1
ATOM 4342 O O . ASP B 1 264 ? 6.27 -39.625 -16.953 1 98.31 264 ASP B O 1
ATOM 4346 N N . ASP B 1 265 ? 6.551 -38.125 -18.578 1 98.44 265 ASP B N 1
ATOM 4347 C CA . ASP B 1 265 ? 7.859 -37.75 -18.062 1 98.44 265 ASP B CA 1
ATOM 4348 C C . ASP B 1 265 ? 7.723 -37.031 -16.719 1 98.44 265 ASP B C 1
ATOM 4350 O O . ASP B 1 265 ? 8.539 -37.219 -15.82 1 98.44 265 ASP B O 1
ATOM 4354 N N . ALA B 1 266 ? 6.738 -36.188 -16.641 1 98.56 266 ALA B N 1
ATOM 4355 C CA . ALA B 1 266 ? 6.484 -35.5 -15.398 1 98.56 266 ALA B CA 1
ATOM 4356 C C . ALA B 1 266 ? 6.184 -36.469 -14.258 1 98.56 266 ALA B C 1
ATOM 4358 O O . ALA B 1 266 ? 6.695 -36.312 -13.148 1 98.56 266 ALA B O 1
ATOM 4359 N N . ARG B 1 267 ? 5.395 -37.469 -14.547 1 98.19 267 ARG B N 1
ATOM 4360 C CA . ARG B 1 267 ? 5.066 -38.5 -13.562 1 98.19 267 ARG B CA 1
ATOM 4361 C C . ARG B 1 267 ? 6.316 -39.25 -13.125 1 98.19 267 ARG B C 1
ATOM 4363 O O . ARG B 1 267 ? 6.5 -39.531 -11.938 1 98.19 267 ARG B O 1
ATOM 4370 N N . ALA B 1 268 ? 7.109 -39.531 -14.109 1 98.44 268 ALA B N 1
ATOM 4371 C CA . ALA B 1 268 ? 8.344 -40.25 -13.82 1 98.44 268 ALA B CA 1
ATOM 4372 C C . ALA B 1 268 ? 9.258 -39.438 -12.914 1 98.44 268 ALA B C 1
ATOM 4374 O O . ALA B 1 268 ? 9.828 -39.969 -11.953 1 98.44 268 ALA B O 1
ATOM 4375 N N . ILE B 1 269 ? 9.375 -38.188 -13.203 1 98.5 269 ILE B N 1
ATOM 4376 C CA . ILE B 1 269 ? 10.227 -37.281 -12.43 1 98.5 269 ILE B CA 1
ATOM 4377 C C . ILE B 1 269 ? 9.695 -37.156 -11.008 1 98.5 269 ILE B C 1
ATOM 4379 O O . ILE B 1 269 ? 10.461 -37.219 -10.047 1 98.5 269 ILE B O 1
ATOM 4383 N N . ALA B 1 270 ? 8.398 -36.969 -10.898 1 98.5 270 ALA B N 1
ATOM 4384 C CA . ALA B 1 270 ? 7.793 -36.875 -9.578 1 98.5 270 ALA B CA 1
ATOM 4385 C C . ALA B 1 270 ? 8.039 -38.156 -8.766 1 98.5 270 ALA B C 1
ATOM 4387 O O . ALA B 1 270 ? 8.367 -38.094 -7.582 1 98.5 270 ALA B O 1
ATOM 4388 N N . LYS B 1 271 ? 7.867 -39.281 -9.406 1 97.88 271 LYS B N 1
ATOM 4389 C CA . LYS B 1 271 ? 8.078 -40.562 -8.742 1 97.88 271 LYS B CA 1
ATOM 4390 C C . LYS B 1 271 ? 9.516 -40.688 -8.242 1 97.88 271 LYS B C 1
ATOM 4392 O O . LYS B 1 271 ? 9.75 -41.094 -7.105 1 97.88 271 LYS B O 1
ATOM 4397 N N . LEU B 1 272 ? 10.445 -40.344 -9.102 1 98.12 272 LEU B N 1
ATOM 4398 C CA . LEU B 1 272 ? 11.859 -40.406 -8.734 1 98.12 272 LEU B CA 1
ATOM 4399 C C . LEU B 1 272 ? 12.148 -39.469 -7.551 1 98.12 272 LEU B C 1
ATOM 4401 O O . LEU B 1 272 ? 12.914 -39.844 -6.652 1 98.12 272 LEU B O 1
ATOM 4405 N N . ALA B 1 273 ? 11.547 -38.344 -7.613 1 98 273 ALA B N 1
ATOM 4406 C CA . ALA B 1 273 ? 11.773 -37.375 -6.547 1 98 273 ALA B CA 1
ATOM 4407 C C . ALA B 1 273 ? 11.211 -37.844 -5.219 1 98 273 ALA B C 1
ATOM 4409 O O . ALA B 1 273 ? 11.812 -37.656 -4.164 1 98 273 ALA B O 1
ATOM 4410 N N . VAL B 1 274 ? 10.062 -38.5 -5.273 1 97.69 274 VAL B N 1
ATOM 4411 C CA . VAL B 1 274 ? 9.445 -39.031 -4.074 1 97.69 274 VAL B CA 1
ATOM 4412 C C . VAL B 1 274 ? 10.359 -40.094 -3.451 1 97.69 274 VAL B C 1
ATOM 4414 O O . VAL B 1 274 ? 10.523 -40.156 -2.229 1 97.69 274 VAL B O 1
ATOM 4417 N N . GLU B 1 275 ? 11.016 -40.844 -4.289 1 96.19 275 GLU B N 1
ATOM 4418 C CA . GLU B 1 275 ? 11.812 -41.969 -3.846 1 96.19 275 GLU B CA 1
ATOM 4419 C C . GLU B 1 275 ? 13.219 -41.562 -3.441 1 96.19 275 GLU B C 1
ATOM 4421 O O . GLU B 1 275 ? 13.93 -42.312 -2.779 1 96.19 275 GLU B O 1
ATOM 4426 N N . ALA B 1 276 ? 13.555 -40.438 -3.805 1 92.5 276 ALA B N 1
ATOM 4427 C CA . ALA B 1 276 ? 14.914 -39.969 -3.557 1 92.5 276 ALA B CA 1
ATOM 4428 C C . ALA B 1 276 ? 15.117 -39.594 -2.09 1 92.5 276 ALA B C 1
ATOM 4430 O O . ALA B 1 276 ? 14.172 -39.188 -1.42 1 92.5 276 ALA B O 1
#

Organism: Butyrivibrio fibrisolvens (NCBI:txid831)

Solvent-accessible surface area (backbone atoms only — not comparable to full-atom values): 29856 Å² total; per-residue (Å²): 129,86,58,64,58,61,64,70,47,57,37,34,38,33,51,39,76,86,70,50,44,40,60,34,46,33,50,20,53,49,35,70,71,20,74,78,44,43,76,44,66,35,90,67,80,62,90,83,64,85,55,49,54,30,54,38,86,65,41,91,23,26,38,81,44,91,83,46,61,59,46,95,87,63,54,42,45,26,28,31,44,45,49,38,72,65,44,34,62,81,69,38,52,68,68,54,37,54,51,44,38,62,72,57,37,43,57,48,17,37,23,74,74,69,64,49,90,43,69,70,44,52,56,47,44,37,40,48,58,52,85,81,55,83,58,57,50,65,59,29,46,52,54,42,19,53,50,39,30,56,50,48,54,27,48,45,51,44,52,52,51,49,51,53,29,30,58,58,40,35,55,53,50,74,68,46,88,56,45,60,42,74,49,94,59,75,56,70,47,69,78,44,50,55,94,54,77,50,35,34,40,34,29,62,36,94,88,59,39,19,31,38,31,46,31,57,34,80,96,48,89,50,54,68,55,53,45,58,74,92,44,31,57,41,56,35,70,55,43,19,65,76,69,69,38,81,38,41,57,44,31,38,67,85,16,53,37,34,33,15,58,36,68,69,37,33,50,50,50,51,52,51,51,70,71,98,130,86,60,64,58,62,65,70,48,57,39,33,40,33,50,38,78,86,67,49,45,39,60,32,45,33,51,21,53,48,35,70,72,20,73,78,44,43,73,44,66,34,89,65,79,62,90,85,64,84,56,48,53,31,54,40,84,65,41,91,22,28,41,82,44,91,82,47,58,60,46,96,88,64,53,43,46,25,29,30,44,44,49,40,71,64,45,34,64,81,71,38,52,65,68,55,39,53,52,45,38,63,72,58,38,43,57,47,17,36,22,73,74,69,65,49,90,43,70,69,44,53,55,45,43,37,40,48,57,54,83,82,56,84,59,58,50,66,61,29,48,52,54,42,20,55,52,40,31,56,49,48,53,29,48,46,50,46,53,50,50,48,50,53,27,30,56,58,40,34,56,53,52,73,69,45,87,56,46,60,42,75,48,93,58,74,56,70,46,68,76,44,49,52,93,54,78,48,33,34,40,34,30,62,36,95,87,58,40,18,32,36,30,47,30,56,34,80,95,48,91,50,55,67,56,52,47,58,74,90,46,32,58,42,54,35,70,55,42,18,64,76,70,68,38,81,37,40,56,42,30,37,66,86,15,52,38,33,33,14,58,36,68,69,37,32,50,51,51,51,51,52,50,70,72,98

InterPro domains:
  IPR003226 MYG1 exonuclease [PF03690] (13-273)
  IPR003226 MYG1 exonuclease [PTHR11215] (10-275)

Sequence (552 aa):
MDNSYIYEIKEAITHGGVFHSDDVFSTAFLQILNPELKVKRLMQVPEDFDGLVYDIGLGRFDHHQKDRKVRENGIPYAAFGLLFEEFGTLVMSEEDAKEFDETFIQPIDKSDNTGSFWMICDIISDFNPDWIGNQDRDEAFWRAVAVAKEILVNKFRQINANRKAYYMVKEEVDACTGPVLELSKTIPWQDAVKGTDILYVIYESERGGYNVQTVRVDGEEREKKPFPESWRGKPADFLQEVTGVSGITFCHNSGFLCACKTIDDARAIAKLAVEAMDNSYIYEIKEAITHGGVFHSDDVFSTAFLQILNPELKVKRLMQVPEDFDGLVYDIGLGRFDHHQKDRKVRENGIPYAAFGLLFEEFGTLVMSEEDAKEFDETFIQPIDKSDNTGSFWMICDIISDFNPDWIGNQDRDEAFWRAVAVAKEILVNKFRQINANRKAYYMVKEEVDACTGPVLELSKTIPWQDAVKGTDILYVIYESERGGYNVQTVRVDGEEREKKPFPESWRGKPADFLQEVTGVSGITFCHNSGFLCACKTIDDARAIAKLAVEA

Nearest PDB structures (foldseek):
  6lod-assembly1_B  TM=6.769E-01  e=2.881E+00  Roseiflexus castenholzii DSM 13941
  4pic-assembly1_B  TM=3.054E-01  e=4.476E-01  Geobacillus stearothermophilus
  5wb4-assembly1_E  TM=4.142E-01  e=5.704E+00  Thermoanaerobacter italicus Ab9
  6hus-assembly1_A  TM=4.322E-01  e=9.971E+00  Bifidobacterium longum subsp. infantis
  6lod-assembly1_B  TM=6.767E-01  e=2.816E+00  Roseiflexus castenholzii DSM 13941

Secondary structure (DSSP, 8-state):
--GGGGGT--EEEEE-SS--HHHHHHHHHHHHH-TT-EEEEESS--TT--SEEBSSTT-TB---STT--B-TTSPBP-HHHHHHHHHGGGTS-HHHHHHHIIIIIHHHHHHHHH----HHHHHHHTTS--SS----HHHHHHHHHHHHHHHHHHHHHHHHHHHHHHHHHHHHHHH--SSEEEPSS----TGGGTTS---EEEEE-TTSSEEEEEPBPTTSSSBSSPPPTTTTT--HHHHHHHH--TTEEEE-TTSSEEEESSHHHHHHHHHHHHH-/--GGGGGT--EEEEE-SS--HHHHHHHHHHHHH-TT-EEEEESS--TT--SEEBSSTT-TB---STT--B-TTSPBP-HHHHHHHHHGGGTS-HHHHHHHIIIIIHHHHHHHHH----HHHHHHHTTS--SS----HHHHHHHHHHHHHHHHHHHHHHHHHHHHHHHHHHHHHHH--SSEEE-SS----GGGGTTS---EEEEE-TTSSEEEEEPBPTTSSSBSSPPPTTTTT--HHHHHHHH--TTEEEE-TTSSEEEESSHHHHHHHHHHHHH-

Radius of gyration: 27.94 Å; Cα contacts (8 Å, |Δi|>4): 933; chains: 2; bounding box: 61×79×66 Å

Foldseek 3Di:
DPLLCLQVFQEEEEADDQDFPQVLLQVLVSCVSHVNYHYDHYHADDPPDDGHYACDDPDQQAQPDPPFDADPVGQTAHNNLSVCVRCVCVLHPPVLSVVCCVPPVSVRRNCVVPVDDDVLRVVLSVLADDPPDPDDRVVSSVVSSVVSNVVVVVVSVVSRQVVVVLVQLLVQLVVDDDQEGEDPADGDRQVNCAPHNHFWYWHADPVAAIKIFGHPHVPDPHGPFFADQLQAPDALVSNCVVQVQNFWGDAHNNRGMTGGHYPVSSVSSVVVSVVD/DPLLCLQVFQEEEEADDQDFPQVLLQVLVSCVSHVNYHYDHYHADDPPDPGHYACDDPDQQAQPDPPFDADPVGQTAHNNLSVCVRCVCVLHPPVLSVVCCVPPVSVRRNCVVPVDDDVLRVVLSVLADDPPDPDDRVVSSVVSSVVSNVVVVVVSVVSRQVVVVLVQLLVQLVVDDDQEGEDPADGDRQVNCAPHNHFWYWHADPVAAIKIFGHPHVPDPHGPFFADQLQAPDALVSNCVVQVQNFWGDAHNVRGMTGGHYPVSSVSRVVVSVVD